Protein AF-0000000083867044 (afdb_homodimer)

Foldseek 3Di:
DADADVVRHHDDFAALCVLQVLLVVPVDLLVLVVLVVLVCCPPQFLFQAWEWAWDQQLNFTKIKIKTQTQWDDLVRVVQLLDWQDDPRPPDPDPDPRPPRRSCSNSNSLVNFAQKKWKWWARLFKIKIKIFHSQLCVVVVPRGGDMQMWIAGPVPRHTDVVDPCNVVSVVSCLVRHSHPDSVVVVVVNVVRPHNTIMMMIHTRTDPDPVGHHQWDCDVDVQWIFGPDPPPVVCVPFQVPQTTSLVCVLAVDQDDSYFYHTNNHTRHHDNPPPPLPPQPQQQPPPVVDDDDRRPRFSFSFPPPPPRDTDGPRDPD/DADADVVRHHDDFAALCVLQVLLVVPVDLLVLVVLVVLVCCPPQFLFQAWEWAWDQQLNFTKIKIKTQTQWDDLVRVVQLLDWQDDPRPPDPDPDPRPPRRSCSNSNSLVNFAQKKWKWWARLFKIKIKIFHSQLCVVVVPRGGDMQMWIAGPVPRHTDVVDPCNVVSVVSCLVRHSHPDSVVVVVVNVVRPHNTIMMMIHTRTDADPVGHHQWDCDVDVQWIFGDPPPPVVCVPFQPPQTTSLVCVLAVDLDDSYFYHTNNHTRHHDNPPPPLPPQPQQQPPPVVDDDDRRPRFSFSFPPPPPRDTDTDRDPD

Sequence (628 aa):
MARLSEHGIRLSSMSPSFLNSNSTSHTWPFSAVAELIDNASDPGVSAKQIWIDVVDEAGHLCLTFTDNGSGMTPSKLHRMLSFGFTEKGSGKTSHQAIGVYGNGFKSGSMRLGRDALIFTKNGGCQTMGMLSQTYLENIKAQAVIVPIVPFNQQTNILHKKMEDSQASLAAILQHSIITSQEQILAHFDSILSKKGTKILIWNIRRAKDGKPEIDFETDVNDFRLPEIQIEELKKGQRNSGVLRAYLSVLYLKPRTQIILRGKKILTKLVSRGLTHTEHDVYKPHFSVSFMSVRLCTWMVVEIQDIISICICRFMARLSEHGIRLSSMSPSFLNSNSTSHTWPFSAVAELIDNASDPGVSAKQIWIDVVDEAGHLCLTFTDNGSGMTPSKLHRMLSFGFTEKGSGKTSHQAIGVYGNGFKSGSMRLGRDALIFTKNGGCQTMGMLSQTYLENIKAQAVIVPIVPFNQQTNILHKKMEDSQASLAAILQHSIITSQEQILAHFDSILSKKGTKILIWNIRRAKDGKPEIDFETDVNDFRLPEIQIEELKKGQRNSGVLRAYLSVLYLKPRTQIILRGKKILTKLVSRGLTHTEHDVYKPHFSVSFMSVRLCTWMVVEIQDIISICICRF

Organism: Monopterus albus (NCBI:txid43700)

InterPro domains:
  IPR036890 Histidine kinase/HSP90-like ATPase superfamily [G3DSA:3.30.565.10] (15-264)
  IPR036890 Histidine kinase/HSP90-like ATPase superfamily [SSF55874] (24-283)
  IPR041006 Morc, S5 domain 2-like [PF17942] (243-288)
  IPR045261 MICRORCHIDIA ATPase family [PTHR23336] (8-289)

pLDDT: mean 79.76, std 25.27, range [24.39, 98.94]

Nearest PDB structures (foldseek):
  6o1e-assembly1_A-2  TM=8.856E-01  e=1.113E-36  Homo sapiens
  7k7t-assembly2_B  TM=8.927E-01  e=2.938E-36  Homo sapiens
  5ix1-assembly1_A  TM=8.779E-01  e=1.511E-35  Mus musculus
  5ix2-assembly1_A  TM=8.785E-01  e=1.606E-35  Mus musculus
  5ofb-assembly1_A  TM=9.039E-01  e=1.857E-25  Homo sapiens

Secondary structure (DSSP, 8-state):
-PPB-TTS-BBP-B-TTHHHHHHTT-SSHHHHHHHHHHHHHSTTT--SEEEEEEEEETTEEEEEEEE-S----HHHHHHHTSBS--SGGG---SS--S-TTS-HHHHHHHHHEEEEEEEEEESSEEEEEEEEHHHHHHTT-SS-B--EEEEETTT--B-TTSTTHHHHHHHHHHHSS--SHHHHHHHHHT--SSEEEEEEEEEE-B-TTSSBSSB-SSSTTS-B------GGGTTT-TTTTBHHHHHHHH-SS-SSEEEETTEE-------GGG-----EEE--SSS-TT--EEEEEEE---BTTB--EEEE--/-PPB-TTS-BBP-B-TTHHHHHHTT-SSHHHHHHHHHHHHHSTTT--SEEEEEEEEETTEEEEEEEE-S----HHHHHHHTSBS--SGGG---SS--S-TTS-HHHHHHHHHEEEEEEEEEESSEEEEEEEEHHHHHHTT-SS-B--EEEEETTT--B-TTSTTHHHHHHHHHHHSS--SHHHHHHHHHT--SSEEEEEEEEEE-B-TTSSBSSB-SSSTTS-B------GGGTTT-TTTTBHHHHHHHH-SS-SSEEEETTEE-------GGG-----EEE--SSS-TT--EEEEEEE---BTTB--EEEE--

Solvent-accessible surface area (backbone atoms only — not comparable to full-atom values): 33521 Å² total; per-residue (Å²): 128,83,49,52,43,100,70,42,24,29,49,42,49,38,25,51,63,28,49,59,60,47,8,60,76,46,83,46,69,65,60,21,52,48,36,54,53,48,56,38,45,32,83,86,29,51,10,55,39,36,41,37,44,74,47,74,56,93,85,34,63,24,43,34,44,35,32,51,16,48,39,36,52,68,68,54,46,50,40,59,71,16,36,27,47,58,79,68,72,79,56,88,63,86,64,83,65,80,47,55,59,15,44,32,58,55,25,17,51,37,45,53,7,49,29,35,39,38,37,23,21,43,66,63,38,28,28,39,36,40,51,42,54,62,44,38,57,74,69,64,47,82,37,38,59,39,35,48,35,45,22,34,52,89,76,68,42,71,44,74,82,46,87,29,20,64,45,14,45,53,49,42,41,69,59,53,89,46,70,47,68,67,56,53,54,50,56,54,61,69,46,80,50,72,23,11,37,36,37,41,29,26,68,52,40,54,39,93,87,65,44,57,49,59,37,58,69,90,43,73,62,41,45,29,40,69,76,70,81,42,75,82,47,60,79,60,52,80,54,74,34,34,49,64,61,50,61,16,57,67,42,81,76,70,75,43,48,45,24,40,53,87,37,74,60,67,68,45,76,69,66,74,79,40,66,61,69,49,69,40,54,46,49,52,78,84,46,70,92,65,63,53,48,70,42,37,35,42,54,44,51,60,55,89,53,37,59,53,69,49,68,46,85,121,128,83,50,54,43,101,70,42,24,30,49,45,49,39,26,50,63,28,50,60,61,48,7,60,76,48,84,48,70,66,59,21,53,48,37,54,52,49,56,39,47,32,83,85,28,52,10,55,39,35,40,37,44,75,46,73,55,92,85,36,62,25,45,35,43,36,32,50,17,47,39,37,52,67,69,53,46,50,40,60,71,16,37,27,47,57,79,66,72,79,58,87,63,85,64,84,65,81,49,56,59,14,45,34,57,55,25,16,50,38,44,52,7,47,28,36,39,37,36,22,21,44,67,62,39,28,29,40,36,40,52,41,53,62,44,36,57,76,69,64,47,82,37,38,59,39,36,46,35,44,22,35,53,88,76,68,43,69,43,73,81,47,86,27,21,65,45,14,45,53,48,43,40,70,59,52,88,46,71,47,69,66,57,53,51,50,56,54,61,67,45,82,50,72,24,10,36,37,37,41,31,26,67,50,40,54,41,94,86,65,43,57,50,61,36,59,68,89,43,74,62,42,46,28,41,71,76,70,81,42,77,81,48,64,78,58,50,82,50,74,34,34,46,63,60,49,61,16,56,68,42,81,75,70,74,43,48,45,24,40,52,87,37,73,59,68,66,47,75,70,67,76,79,38,66,59,68,48,69,41,53,46,50,52,78,84,46,71,90,68,66,53,47,72,41,38,35,45,51,45,52,60,52,88,54,35,60,54,68,48,67,47,84,122

Radius of gyration: 25.87 Å; Cα contacts (8 Å, |Δi|>4): 1303; chains: 2; bounding box: 62×66×55 Å

Structure (mmCIF, N/CA/C/O backbone):
data_AF-0000000083867044-model_v1
#
loop_
_entity.id
_entity.type
_entity.pdbx_description
1 polymer 'Morc S5 domain-containing protein'
#
loop_
_atom_site.group_PDB
_atom_site.id
_atom_site.type_symbol
_atom_site.label_atom_id
_atom_site.label_alt_id
_atom_site.label_comp_id
_atom_site.label_asym_id
_atom_site.label_entity_id
_atom_site.label_seq_id
_atom_site.pdbx_PDB_ins_code
_atom_site.Cartn_x
_atom_site.Cartn_y
_atom_site.Cartn_z
_atom_site.occupancy
_atom_site.B_iso_or_equiv
_atom_site.auth_seq_id
_atom_site.auth_comp_id
_atom_site.auth_asym_id
_atom_site.auth_atom_id
_atom_site.pdbx_PDB_model_num
ATOM 1 N N . MET A 1 1 ? -18.984 -8.812 7.801 1 42.06 1 MET A N 1
ATOM 2 C CA . MET A 1 1 ? -19.391 -9.039 6.418 1 42.06 1 MET A CA 1
ATOM 3 C C . MET A 1 1 ? -18.562 -8.203 5.461 1 42.06 1 MET A C 1
ATOM 5 O O . MET A 1 1 ? -18.172 -7.074 5.785 1 42.06 1 MET A O 1
ATOM 9 N N . ALA A 1 2 ? -18.094 -8.922 4.438 1 52.25 2 ALA A N 1
ATOM 10 C CA . ALA A 1 2 ? -17.25 -8.195 3.494 1 52.25 2 ALA A CA 1
ATOM 11 C C . ALA A 1 2 ? -18.031 -7.07 2.812 1 52.25 2 ALA A C 1
ATOM 13 O O . ALA A 1 2 ? -19.219 -7.219 2.521 1 52.25 2 ALA A O 1
ATOM 14 N N . ARG A 1 3 ? -17.594 -5.691 2.85 1 63.47 3 ARG A N 1
ATOM 15 C CA . ARG A 1 3 ? -18.203 -4.543 2.186 1 63.47 3 ARG A CA 1
ATOM 16 C C . ARG A 1 3 ? -18.125 -4.684 0.669 1 63.47 3 ARG A C 1
ATOM 18 O O . ARG A 1 3 ? -17.094 -5.109 0.13 1 63.47 3 ARG A O 1
ATOM 25 N N . LEU A 1 4 ? -19.359 -4.578 0.033 1 78.94 4 LEU A N 1
ATOM 26 C CA . LEU A 1 4 ? -19.484 -4.934 -1.376 1 78.94 4 LEU A CA 1
ATOM 27 C C . LEU A 1 4 ? -19.406 -3.693 -2.26 1 78.94 4 LEU A C 1
ATOM 29 O O . LEU A 1 4 ? -19.875 -2.621 -1.873 1 78.94 4 LEU A O 1
ATOM 33 N N . SER A 1 5 ? -18.797 -3.775 -3.316 1 83.81 5 SER A N 1
ATOM 34 C CA . SER A 1 5 ? -18.734 -2.754 -4.359 1 83.81 5 SER A CA 1
ATOM 35 C C . SER A 1 5 ? -20.078 -2.574 -5.039 1 83.81 5 SER A C 1
ATOM 37 O O . SER A 1 5 ? -21.047 -3.25 -4.688 1 83.81 5 SER A O 1
ATOM 39 N N . GLU A 1 6 ? -20.141 -1.539 -5.988 1 82.94 6 GLU A N 1
ATOM 40 C CA . GLU A 1 6 ? -21.359 -1.312 -6.77 1 82.94 6 GLU A CA 1
ATOM 41 C C . GLU A 1 6 ? -21.703 -2.533 -7.617 1 82.94 6 GLU A C 1
ATOM 43 O O . GLU A 1 6 ? -22.844 -2.676 -8.07 1 82.94 6 GLU A O 1
ATOM 48 N N . HIS A 1 7 ? -20.781 -3.467 -7.703 1 85.88 7 HIS A N 1
ATOM 49 C CA . HIS A 1 7 ? -21 -4.672 -8.5 1 85.88 7 HIS A CA 1
ATOM 50 C C . HIS A 1 7 ? -21.328 -5.867 -7.621 1 85.88 7 HIS A C 1
ATOM 52 O O . HIS A 1 7 ? -21.406 -7 -8.102 1 85.88 7 HIS A O 1
ATOM 58 N N . GLY A 1 8 ? -21.469 -5.621 -6.355 1 88.88 8 GLY A N 1
ATOM 59 C CA . GLY A 1 8 ? -21.859 -6.672 -5.426 1 88.88 8 GLY A CA 1
ATOM 60 C C . GLY A 1 8 ? -20.703 -7.578 -5.047 1 88.88 8 GLY A C 1
ATOM 61 O O . GLY A 1 8 ? -20.906 -8.703 -4.598 1 88.88 8 GLY A O 1
ATOM 62 N N . ILE A 1 9 ? -19.531 -7.098 -5.359 1 93.25 9 ILE A N 1
ATOM 63 C CA . ILE A 1 9 ? -18.328 -7.883 -5.066 1 93.25 9 ILE A CA 1
ATOM 64 C C . ILE A 1 9 ? -17.484 -7.152 -4.027 1 93.25 9 ILE A C 1
ATOM 66 O O . ILE A 1 9 ? -17.391 -5.922 -4.035 1 93.25 9 ILE A O 1
ATOM 70 N N . ARG A 1 10 ? -16.844 -7.898 -3.211 1 91.88 10 ARG A N 1
ATOM 71 C CA . ARG A 1 10 ? -16.078 -7.336 -2.1 1 91.88 10 ARG A CA 1
ATOM 72 C C . ARG A 1 10 ? -14.867 -6.57 -2.604 1 91.88 10 ARG A C 1
ATOM 74 O O . ARG A 1 10 ? -14.266 -6.938 -3.619 1 91.88 10 ARG A O 1
ATOM 81 N N . LEU A 1 11 ? -14.562 -5.492 -1.836 1 93.31 11 LEU A N 1
ATOM 82 C CA . LEU A 1 11 ? -13.359 -4.703 -2.078 1 93.31 11 LEU A CA 1
ATOM 83 C C . LEU A 1 11 ? -12.164 -5.289 -1.328 1 93.31 11 LEU A C 1
ATOM 85 O O . LEU A 1 11 ? -12.336 -6.012 -0.346 1 93.31 11 LEU A O 1
ATOM 89 N N . SER A 1 12 ? -10.977 -5.008 -1.888 1 93.88 12 SER A N 1
ATOM 90 C CA . SER A 1 12 ? -9.805 -5.266 -1.057 1 93.88 12 SER A CA 1
ATOM 91 C C . SER A 1 12 ? -9.82 -4.398 0.198 1 93.88 12 SER A C 1
ATOM 93 O O . SER A 1 12 ? -10.562 -3.418 0.275 1 93.88 12 SER A O 1
ATOM 95 N N . SER A 1 13 ? -9.047 -4.805 1.171 1 92.81 13 SER A N 1
ATOM 96 C CA . SER A 1 13 ? -8.945 -4.074 2.43 1 92.81 13 SER A CA 1
ATOM 97 C C . SER A 1 13 ? -7.496 -3.711 2.74 1 92.81 13 SER A C 1
ATOM 99 O O . SER A 1 13 ? -6.574 -4.203 2.09 1 92.81 13 SER A O 1
ATOM 101 N N . MET A 1 14 ? -7.383 -2.74 3.641 1 95.19 14 MET A N 1
ATOM 102 C CA . MET A 1 14 ? -6.062 -2.369 4.141 1 95.19 14 MET A CA 1
ATOM 103 C C . MET A 1 14 ? -5.93 -2.705 5.625 1 95.19 14 MET A C 1
ATOM 105 O O . MET A 1 14 ? -6.785 -2.326 6.43 1 95.19 14 MET A O 1
ATOM 109 N N . SER A 1 15 ? -4.855 -3.451 5.926 1 95.38 15 SER A N 1
ATOM 110 C CA . SER A 1 15 ? -4.633 -3.803 7.324 1 95.38 15 SER A CA 1
ATOM 111 C C . SER A 1 15 ? -4.301 -2.568 8.156 1 95.38 15 SER A C 1
ATOM 113 O O . SER A 1 15 ? -3.545 -1.7 7.715 1 95.38 15 SER A O 1
ATOM 115 N N . PRO A 1 16 ? -4.848 -2.523 9.391 1 96.12 16 PRO A N 1
ATOM 116 C CA . PRO A 1 16 ? -4.512 -1.393 10.25 1 96.12 16 PRO A CA 1
ATOM 117 C C . PRO A 1 16 ? -3.014 -1.291 10.539 1 96.12 16 PRO A C 1
ATOM 119 O O . PRO A 1 16 ? -2.477 -0.186 10.656 1 96.12 16 PRO A O 1
ATOM 122 N N . SER A 1 17 ? -2.293 -2.41 10.578 1 93.75 17 SER A N 1
ATOM 123 C CA . SER A 1 17 ? -0.869 -2.43 10.898 1 93.75 17 SER A CA 1
ATOM 124 C C . SER A 1 17 ? -0.043 -1.791 9.789 1 93.75 17 SER A C 1
ATOM 126 O O . SER A 1 17 ? 1.13 -1.468 9.984 1 93.75 17 SER A O 1
ATOM 128 N N . PHE A 1 18 ? -0.666 -1.646 8.688 1 93.81 18 PHE A N 1
ATOM 129 C CA . PHE A 1 18 ? 0.041 -1.086 7.543 1 93.81 18 PHE A CA 1
ATOM 130 C C . PHE A 1 18 ? 0.427 0.365 7.801 1 93.81 18 PHE A C 1
ATOM 132 O O . PHE A 1 18 ? 1.446 0.841 7.297 1 93.81 18 PHE A O 1
ATOM 139 N N . LEU A 1 19 ? -0.389 1.09 8.547 1 96.69 19 LEU A N 1
ATOM 140 C CA . LEU A 1 19 ? -0.067 2.482 8.836 1 96.69 19 LEU A CA 1
ATOM 141 C C . LEU A 1 19 ? 1.302 2.598 9.5 1 96.69 19 LEU A C 1
ATOM 143 O O . LEU A 1 19 ? 2.111 3.445 9.117 1 96.69 19 LEU A O 1
ATOM 147 N N . ASN A 1 20 ? 1.562 1.72 10.383 1 94.31 20 ASN A N 1
ATOM 148 C CA . ASN A 1 20 ? 2.855 1.723 11.055 1 94.31 20 ASN A CA 1
ATOM 149 C C . ASN A 1 20 ? 3.965 1.211 10.141 1 94.31 20 ASN A C 1
ATOM 151 O O . ASN A 1 20 ? 5.027 1.829 10.031 1 94.31 20 ASN A O 1
ATOM 155 N N . SER A 1 21 ? 3.764 0.092 9.453 1 87.62 21 SER A N 1
ATOM 156 C CA . SER A 1 21 ? 4.793 -0.479 8.586 1 87.62 21 SER A CA 1
ATOM 157 C C . SER A 1 21 ? 5.16 0.475 7.457 1 87.62 21 SER A C 1
ATOM 159 O O . SER A 1 21 ? 6.332 0.609 7.105 1 87.62 21 SER A O 1
ATOM 161 N N . ASN A 1 22 ? 4.18 1.107 6.949 1 87 22 ASN A N 1
ATOM 162 C CA . ASN A 1 22 ? 4.379 2.074 5.875 1 87 22 ASN A CA 1
ATOM 163 C C . ASN A 1 22 ? 5.227 3.258 6.336 1 87 22 ASN A C 1
ATOM 165 O O . ASN A 1 22 ? 5.953 3.854 5.539 1 87 22 ASN A O 1
ATOM 169 N N . SER A 1 23 ? 5.109 3.59 7.551 1 89.75 23 SER A N 1
ATOM 170 C CA . SER A 1 23 ? 5.828 4.73 8.109 1 89.75 23 SER A CA 1
ATOM 171 C C . SER A 1 23 ? 7.328 4.473 8.148 1 89.75 23 SER A C 1
ATOM 173 O O . SER A 1 23 ? 8.125 5.41 8.156 1 89.75 23 SER A O 1
ATOM 175 N N . THR A 1 24 ? 7.766 3.254 8.109 1 80.75 24 THR A N 1
ATOM 176 C CA . THR A 1 24 ? 9.164 2.881 8.242 1 80.75 24 THR A CA 1
ATOM 177 C C . THR A 1 24 ? 9.93 3.162 6.953 1 80.75 24 THR A C 1
ATOM 179 O O . THR A 1 24 ? 11.164 3.141 6.938 1 80.75 24 THR A O 1
ATOM 182 N N . SER A 1 25 ? 9.18 3.455 5.949 1 74.5 25 SER A N 1
ATOM 183 C CA . SER A 1 25 ? 9.828 3.85 4.703 1 74.5 25 SER A CA 1
ATOM 184 C C . SER A 1 25 ? 10.617 5.141 4.875 1 74.5 25 SER A C 1
ATOM 186 O O . SER A 1 25 ? 11.523 5.426 4.09 1 74.5 25 SER A O 1
ATOM 188 N N . HIS A 1 26 ? 10.203 5.93 5.875 1 79.69 26 HIS A N 1
ATOM 189 C CA . HIS A 1 26 ? 10.953 7.125 6.242 1 79.69 26 HIS A CA 1
ATOM 190 C C . HIS A 1 26 ? 11.891 6.848 7.41 1 79.69 26 HIS A C 1
ATOM 192 O O . HIS A 1 26 ? 11.453 6.785 8.562 1 79.69 26 HIS A O 1
ATOM 198 N N . THR A 1 27 ? 13.133 6.699 7.02 1 72.69 27 THR A N 1
ATOM 199 C CA . THR A 1 27 ? 14.102 6.461 8.078 1 72.69 27 THR A CA 1
ATOM 200 C C . THR A 1 27 ? 14.438 7.762 8.805 1 72.69 27 THR A C 1
ATOM 202 O O . THR A 1 27 ? 14.695 7.758 10.016 1 72.69 27 THR A O 1
ATOM 205 N N . TRP A 1 28 ? 14.406 8.781 8.008 1 78.75 28 TRP A N 1
ATOM 206 C CA . TRP A 1 28 ? 14.727 10.117 8.508 1 78.75 28 TRP A CA 1
ATOM 207 C C . TRP A 1 28 ? 13.461 10.953 8.664 1 78.75 28 TRP A C 1
ATOM 209 O O . TRP A 1 28 ? 12.664 11.07 7.727 1 78.75 28 TRP A O 1
ATOM 219 N N . PRO A 1 29 ? 13.25 11.586 9.867 1 89.75 29 PRO A N 1
ATOM 220 C CA . PRO A 1 29 ? 12.008 12.312 10.133 1 89.75 29 PRO A CA 1
ATOM 221 C C . PRO A 1 29 ? 11.789 13.477 9.164 1 89.75 29 PRO A C 1
ATOM 223 O O . PRO A 1 29 ? 10.648 13.773 8.797 1 89.75 29 PRO A O 1
ATOM 226 N N . PHE A 1 30 ? 12.859 14.117 8.727 1 88.38 30 PHE A N 1
ATOM 227 C CA . PHE A 1 30 ? 12.695 15.32 7.914 1 88.38 30 PHE A CA 1
ATOM 228 C C . PHE A 1 30 ? 12.258 14.961 6.5 1 88.38 30 PHE A C 1
ATOM 230 O O . PHE A 1 30 ? 11.703 15.797 5.785 1 88.38 30 PHE A O 1
ATOM 237 N N . SER A 1 31 ? 12.523 13.719 6.09 1 84.31 31 SER A N 1
ATOM 238 C CA . SER A 1 31 ? 11.969 13.281 4.812 1 84.31 31 SER A CA 1
ATOM 239 C C . SER A 1 31 ? 10.445 13.195 4.875 1 84.31 31 SER A C 1
ATOM 241 O O . SER A 1 31 ? 9.766 13.445 3.879 1 84.31 31 SER A O 1
ATOM 243 N N . ALA A 1 32 ? 9.945 12.867 6.059 1 92.62 32 ALA A N 1
ATOM 244 C CA . ALA A 1 32 ? 8.5 12.836 6.27 1 92.62 32 ALA A CA 1
ATOM 245 C C . ALA A 1 32 ? 7.906 14.25 6.223 1 92.62 32 ALA A C 1
ATOM 247 O O . ALA A 1 32 ? 6.828 14.453 5.668 1 92.62 32 ALA A O 1
ATOM 248 N N . VAL A 1 33 ? 8.625 15.195 6.746 1 94.69 33 VAL A N 1
ATOM 249 C CA . VAL A 1 33 ? 8.203 16.594 6.68 1 94.69 33 VAL A CA 1
ATOM 250 C C . VAL A 1 33 ? 8.133 17.047 5.223 1 94.69 33 VAL A C 1
ATOM 252 O O . VAL A 1 33 ? 7.168 17.688 4.809 1 94.69 33 VAL A O 1
ATOM 255 N N . ALA A 1 34 ? 9.164 16.641 4.504 1 89.31 34 ALA A N 1
ATOM 256 C CA . ALA A 1 34 ? 9.227 17.016 3.092 1 89.31 34 ALA A CA 1
ATOM 257 C C . ALA A 1 34 ? 8.031 16.453 2.326 1 89.31 34 ALA A C 1
ATOM 259 O O . ALA A 1 34 ? 7.52 17.109 1.408 1 89.31 34 ALA A O 1
ATOM 260 N N . GLU A 1 35 ? 7.539 15.289 2.674 1 90.25 35 GLU A N 1
ATOM 261 C CA . GLU A 1 35 ? 6.367 14.695 2.045 1 90.25 35 GLU A CA 1
ATOM 262 C C . GLU A 1 35 ? 5.137 15.586 2.207 1 90.25 35 GLU A C 1
ATOM 264 O O . GLU A 1 35 ? 4.367 15.758 1.262 1 90.25 35 GLU A O 1
ATOM 269 N N . LEU A 1 36 ? 4.984 16.141 3.359 1 96.12 36 LEU A N 1
ATOM 270 C CA . LEU A 1 36 ? 3.822 16.969 3.641 1 96.12 36 LEU A CA 1
ATOM 271 C C . LEU A 1 36 ? 3.926 18.312 2.912 1 96.12 36 LEU A C 1
ATOM 273 O O . LEU A 1 36 ? 2.924 18.828 2.422 1 96.12 36 LEU A O 1
ATOM 277 N N . ILE A 1 37 ? 5.129 18.828 2.824 1 94.69 37 ILE A N 1
ATOM 278 C CA . ILE A 1 37 ? 5.348 20.078 2.1 1 94.69 37 ILE A CA 1
ATOM 279 C C . ILE A 1 37 ? 5.078 19.859 0.612 1 94.69 37 ILE A C 1
ATOM 281 O O . ILE A 1 37 ? 4.418 20.688 -0.03 1 94.69 37 ILE A O 1
ATOM 285 N N . ASP A 1 38 ? 5.566 18.781 0.078 1 90.38 38 ASP A N 1
ATOM 286 C CA . ASP A 1 38 ? 5.375 18.469 -1.335 1 90.38 38 ASP A CA 1
ATOM 287 C C . ASP A 1 38 ? 3.891 18.359 -1.68 1 90.38 38 ASP A C 1
ATOM 289 O O . ASP A 1 38 ? 3.469 18.797 -2.754 1 90.38 38 ASP A O 1
ATOM 293 N N . ASN A 1 39 ? 3.117 17.766 -0.787 1 92.81 39 ASN A N 1
ATOM 294 C CA . ASN A 1 39 ? 1.681 17.672 -1.019 1 92.81 39 ASN A CA 1
ATOM 295 C C . ASN A 1 39 ? 1.034 19.047 -1.138 1 92.81 39 ASN A C 1
ATOM 297 O O . ASN A 1 39 ? 0.134 19.25 -1.955 1 92.81 39 ASN A O 1
ATOM 301 N N . ALA A 1 40 ? 1.491 19.969 -0.365 1 95.44 40 ALA A N 1
ATOM 302 C CA . ALA A 1 40 ? 0.971 21.328 -0.425 1 95.44 40 ALA A CA 1
ATOM 303 C C . ALA A 1 40 ? 1.363 22.016 -1.734 1 95.44 40 ALA A C 1
ATOM 305 O O . ALA A 1 40 ? 0.633 22.859 -2.238 1 95.44 40 ALA A O 1
ATOM 306 N N . SER A 1 41 ? 2.502 21.594 -2.264 1 90.44 41 SER A N 1
ATOM 307 C CA . SER A 1 41 ? 3.049 22.234 -3.455 1 90.44 41 SER A CA 1
ATOM 308 C C . SER A 1 41 ? 2.537 21.578 -4.727 1 90.44 41 SER A C 1
ATOM 310 O O . SER A 1 41 ? 2.75 22.078 -5.828 1 90.44 41 SER A O 1
ATOM 312 N N . ASP A 1 42 ? 1.897 20.438 -4.602 1 88.38 42 ASP A N 1
ATOM 313 C CA . ASP A 1 42 ? 1.379 19.719 -5.766 1 88.38 42 ASP A CA 1
ATOM 314 C C . ASP A 1 42 ? 0.554 20.656 -6.652 1 88.38 42 ASP A C 1
ATOM 316 O O . ASP A 1 42 ? -0.196 21.5 -6.152 1 88.38 42 ASP A O 1
ATOM 320 N N . PRO A 1 43 ? 0.58 20.5 -7.984 1 83.81 43 PRO A N 1
ATOM 321 C CA . PRO A 1 43 ? -0.144 21.375 -8.898 1 83.81 43 PRO A CA 1
ATOM 322 C C . PRO A 1 43 ? -1.644 21.422 -8.617 1 83.81 43 PRO A C 1
ATOM 324 O O . PRO A 1 43 ? -2.277 22.469 -8.789 1 83.81 43 PRO A O 1
ATOM 327 N N . GLY A 1 44 ? -2.205 20.391 -8.164 1 87.5 44 GLY A N 1
ATOM 328 C CA . GLY A 1 44 ? -3.627 20.375 -7.859 1 87.5 44 GLY A CA 1
ATOM 329 C C . GLY A 1 44 ? -3.967 21.078 -6.555 1 87.5 44 GLY A C 1
ATOM 330 O O . GLY A 1 44 ? -5.133 21.391 -6.297 1 87.5 44 GLY A O 1
ATOM 331 N N . VAL A 1 45 ? -2.998 21.344 -5.75 1 93.62 45 VAL A N 1
ATOM 332 C CA . VAL A 1 45 ? -3.156 22.031 -4.473 1 93.62 45 VAL A CA 1
ATOM 333 C C . VAL A 1 45 ? -2.689 23.484 -4.605 1 93.62 45 VAL A C 1
ATOM 335 O O . VAL A 1 45 ? -3.418 24.406 -4.25 1 93.62 45 VAL A O 1
ATOM 338 N N . SER A 1 46 ? -1.482 23.688 -5.09 1 93.44 46 SER A N 1
ATOM 339 C CA . SER A 1 46 ? -0.882 24.969 -5.449 1 93.44 46 SER A CA 1
ATOM 340 C C . SER A 1 46 ? -0.9 25.938 -4.273 1 93.44 46 SER A C 1
ATOM 342 O O . SER A 1 46 ? -1.362 27.078 -4.406 1 93.44 46 SER A O 1
ATOM 344 N N . ALA A 1 47 ? -0.439 25.516 -3.164 1 97.56 47 ALA A N 1
ATOM 345 C CA . ALA A 1 47 ? -0.315 26.406 -2.014 1 97.56 47 ALA A CA 1
ATOM 346 C C . ALA A 1 47 ? 0.78 27.438 -2.24 1 97.56 47 ALA A C 1
ATOM 348 O O . ALA A 1 47 ? 1.868 27.109 -2.719 1 97.56 47 ALA A O 1
ATOM 349 N N . LYS A 1 48 ? 0.509 28.672 -1.914 1 97.56 48 LYS A N 1
ATOM 350 C CA . LYS A 1 48 ? 1.521 29.719 -1.956 1 97.56 48 LYS A CA 1
ATOM 351 C C . LYS A 1 48 ? 2.41 29.672 -0.717 1 97.56 48 LYS A C 1
ATOM 353 O O . LYS A 1 48 ? 3.604 29.984 -0.793 1 97.56 48 LYS A O 1
ATOM 358 N N . GLN A 1 49 ? 1.767 29.344 0.36 1 98.5 49 GLN A N 1
ATOM 359 C CA . GLN A 1 49 ? 2.486 29.281 1.628 1 98.5 49 GLN A CA 1
ATOM 360 C C . GLN A 1 49 ? 2.117 28.031 2.42 1 98.5 49 GLN A C 1
ATOM 362 O O . GLN A 1 49 ? 1.01 27.516 2.283 1 98.5 49 GLN A O 1
ATOM 367 N N . ILE A 1 50 ? 3.082 27.578 3.236 1 98.5 50 ILE A N 1
ATOM 368 C CA . ILE A 1 50 ? 2.834 26.531 4.223 1 98.5 50 ILE A CA 1
ATOM 369 C C . ILE A 1 50 ? 3.512 26.891 5.543 1 98.5 50 ILE A C 1
ATOM 371 O O . ILE A 1 50 ? 4.652 27.359 5.551 1 98.5 50 ILE A O 1
ATOM 375 N N . TRP A 1 51 ? 2.795 26.781 6.613 1 98.81 51 TRP A N 1
ATOM 376 C CA . TRP A 1 51 ? 3.27 27.047 7.969 1 98.81 51 TRP A CA 1
ATOM 377 C C . TRP A 1 51 ? 3.492 25.734 8.727 1 98.81 51 TRP A C 1
ATOM 379 O O . TRP A 1 51 ? 2.605 24.891 8.781 1 98.81 51 TRP A O 1
ATOM 389 N N . ILE A 1 52 ? 4.672 25.562 9.234 1 98.75 52 ILE A N 1
ATOM 390 C CA . ILE A 1 52 ? 5.035 24.406 10.039 1 98.75 52 ILE A CA 1
ATOM 391 C C . ILE A 1 52 ? 5.32 24.828 11.477 1 98.75 52 ILE A C 1
ATOM 393 O O . ILE A 1 52 ? 6.121 25.75 11.711 1 98.75 52 ILE A O 1
ATOM 397 N N . ASP A 1 53 ? 4.656 24.219 12.414 1 98.56 53 ASP A N 1
ATOM 398 C CA . ASP A 1 53 ? 4.812 24.609 13.812 1 98.56 53 ASP A CA 1
ATOM 399 C C . ASP A 1 53 ? 4.598 23.406 14.734 1 98.56 53 ASP A C 1
ATOM 401 O O . ASP A 1 53 ? 4.266 22.312 14.281 1 98.56 53 ASP A O 1
ATOM 405 N N . VAL A 1 54 ? 4.934 23.562 15.992 1 98.25 54 VAL A N 1
ATOM 406 C CA . VAL A 1 54 ? 4.602 22.641 17.062 1 98.25 54 VAL A CA 1
ATOM 407 C C . VAL A 1 54 ? 3.787 23.375 18.141 1 98.25 54 VAL A C 1
ATOM 409 O O . VAL A 1 54 ? 4.102 24.5 18.5 1 98.25 54 VAL A O 1
ATOM 412 N N . VAL A 1 55 ? 2.66 22.766 18.5 1 97.25 55 VAL A N 1
ATOM 413 C CA . VAL A 1 55 ? 1.753 23.438 19.438 1 97.25 55 VAL A CA 1
ATOM 414 C C . VAL A 1 55 ? 1.299 22.438 20.5 1 97.25 55 VAL A C 1
ATOM 416 O O . VAL A 1 55 ? 1.406 21.219 20.328 1 97.25 55 VAL A O 1
ATOM 419 N N . ASP A 1 56 ? 0.921 22.969 21.609 1 95.81 56 ASP A N 1
ATOM 420 C CA . ASP A 1 56 ? 0.235 22.172 22.641 1 95.81 56 ASP A CA 1
ATOM 421 C C . ASP A 1 56 ? -1.281 22.281 22.484 1 95.81 56 ASP A C 1
ATOM 423 O O . ASP A 1 56 ? -1.848 23.375 22.625 1 95.81 56 ASP A O 1
ATOM 427 N N . GLU A 1 57 ? -1.909 21.234 22.078 1 94.5 57 GLU A N 1
ATOM 428 C CA . GLU A 1 57 ? -3.363 21.156 21.969 1 94.5 57 GLU A CA 1
ATOM 429 C C . GLU A 1 57 ? -3.951 20.312 23.094 1 94.5 57 GLU A C 1
ATOM 431 O O . GLU A 1 57 ? -3.916 19.078 23.047 1 94.5 57 GLU A O 1
ATOM 436 N N . ALA A 1 58 ? -4.523 20.984 24.125 1 88.75 58 ALA A N 1
ATOM 437 C CA . ALA A 1 58 ? -5.137 20.312 25.266 1 88.75 58 ALA A CA 1
ATOM 438 C C . ALA A 1 58 ? -4.16 19.344 25.906 1 88.75 58 ALA A C 1
ATOM 440 O O . ALA A 1 58 ? -4.508 18.188 26.172 1 88.75 58 ALA A O 1
ATOM 441 N N . GLY A 1 59 ? -2.947 19.766 26.031 1 93.06 59 GLY A N 1
ATOM 442 C CA . GLY A 1 59 ? -1.955 18.969 26.734 1 93.06 59 GLY A CA 1
ATOM 443 C C . GLY A 1 59 ? -1.203 18.016 25.828 1 93.06 59 GLY A C 1
ATOM 444 O O . GLY A 1 59 ? -0.352 17.25 26.281 1 93.06 59 GLY A O 1
ATOM 445 N N . HIS A 1 60 ? -1.505 18.047 24.531 1 95.69 60 HIS A N 1
ATOM 446 C CA . HIS A 1 60 ? -0.829 17.156 23.594 1 95.69 60 HIS A CA 1
ATOM 447 C C . HIS A 1 60 ? 0.071 17.953 22.641 1 95.69 60 HIS A C 1
ATOM 449 O O . HIS A 1 60 ? -0.384 18.891 21.984 1 95.69 60 HIS A O 1
ATOM 455 N N . LEU A 1 61 ? 1.356 17.562 22.703 1 97.06 61 LEU A N 1
ATOM 456 C CA . LEU A 1 61 ? 2.275 18.141 21.734 1 97.06 61 LEU A CA 1
ATOM 457 C C . LEU A 1 61 ? 1.906 17.719 20.312 1 97.06 61 LEU A C 1
ATOM 459 O O . LEU A 1 61 ? 1.79 16.516 20.031 1 97.06 61 LEU A O 1
ATOM 463 N N . CYS A 1 62 ? 1.664 18.734 19.422 1 98.25 62 CYS A N 1
ATOM 464 C CA . CYS A 1 62 ? 1.222 18.453 18.062 1 98.25 62 CYS A CA 1
ATOM 465 C C . CYS A 1 62 ? 2.1 19.172 17.047 1 98.25 62 CYS A C 1
ATOM 467 O O . CYS A 1 62 ? 2.459 20.328 17.234 1 98.25 62 CYS A O 1
ATOM 469 N N . LEU A 1 63 ? 2.51 18.406 16.016 1 98.62 63 LEU A N 1
ATOM 470 C CA . LEU A 1 63 ? 3.047 19.047 14.812 1 98.62 63 LEU A CA 1
ATOM 471 C C . LEU A 1 63 ? 1.922 19.562 13.922 1 98.62 63 LEU A C 1
ATOM 473 O O . LEU A 1 63 ? 0.91 18.891 13.727 1 98.62 63 LEU A O 1
ATOM 477 N N . THR A 1 64 ? 2.078 20.781 13.414 1 98.75 64 THR A N 1
ATOM 478 C CA . THR A 1 64 ? 1.046 21.328 12.539 1 98.75 64 THR A CA 1
ATOM 479 C C . THR A 1 64 ? 1.632 21.734 11.188 1 98.75 64 THR A C 1
ATOM 481 O O . THR A 1 64 ? 2.762 22.219 11.117 1 98.75 64 THR A O 1
ATOM 484 N N . PHE A 1 65 ? 0.968 21.438 10.156 1 98.88 65 PHE A N 1
ATOM 485 C CA . PHE A 1 65 ? 1.199 21.875 8.789 1 98.88 65 PHE A CA 1
ATOM 486 C C . PHE A 1 65 ? -0.043 22.562 8.219 1 98.88 65 PHE A C 1
ATOM 488 O O . PHE A 1 65 ? -1.095 21.922 8.094 1 98.88 65 PHE A O 1
ATOM 495 N N . THR A 1 66 ? 0.021 23.875 7.918 1 98.88 66 THR A N 1
ATOM 496 C CA . THR A 1 66 ? -1.118 24.594 7.371 1 98.88 66 THR A CA 1
ATOM 497 C C . THR A 1 66 ? -0.762 25.234 6.031 1 98.88 66 THR A C 1
ATOM 499 O O . THR A 1 66 ? 0.24 25.938 5.922 1 98.88 66 THR A O 1
ATOM 502 N N . ASP A 1 67 ? -1.527 24.938 5.027 1 98.75 67 ASP A N 1
ATOM 503 C CA . ASP A 1 67 ? -1.283 25.578 3.732 1 98.75 67 ASP A CA 1
ATOM 504 C C . ASP A 1 67 ? -2.5 26.375 3.27 1 98.75 67 ASP A C 1
ATOM 506 O O . ASP A 1 67 ? -3.586 26.25 3.842 1 98.75 67 ASP A O 1
ATOM 510 N N . ASN A 1 68 ? -2.264 27.266 2.365 1 98.62 68 ASN A N 1
ATOM 511 C CA . ASN A 1 68 ? -3.348 28.047 1.786 1 98.62 68 ASN A CA 1
ATOM 512 C C . ASN A 1 68 ? -3.635 27.641 0.346 1 98.62 68 ASN A C 1
ATOM 514 O O . ASN A 1 68 ? -3.869 28.484 -0.515 1 98.62 68 ASN A O 1
ATOM 518 N N . GLY A 1 69 ? -3.514 26.312 0.142 1 98.38 69 GLY A N 1
ATOM 519 C CA . GLY A 1 69 ? -3.812 25.766 -1.178 1 98.38 69 GLY A CA 1
ATOM 520 C C . GLY A 1 69 ? -5.301 25.656 -1.456 1 98.38 69 GLY A C 1
ATOM 521 O O . GLY A 1 69 ? -6.113 26.266 -0.753 1 98.38 69 GLY A O 1
ATOM 522 N N . SER A 1 70 ? -5.672 24.859 -2.381 1 97.81 70 SER A N 1
ATOM 523 C CA . SER A 1 70 ? -7.02 24.797 -2.93 1 97.81 70 SER A CA 1
ATOM 524 C C . SER A 1 70 ? -7.977 24.094 -1.972 1 97.81 70 SER A C 1
ATOM 526 O O . SER A 1 70 ? -9.195 24.172 -2.129 1 97.81 70 SER A O 1
ATOM 528 N N . GLY A 1 71 ? -7.426 23.406 -1.001 1 98.31 71 GLY A N 1
ATOM 529 C CA . GLY A 1 71 ? -8.273 22.578 -0.151 1 98.31 71 GLY A CA 1
ATOM 530 C C . GLY A 1 71 ? -8.828 21.359 -0.865 1 98.31 71 GLY A C 1
ATOM 531 O O . GLY A 1 71 ? -8.383 21.016 -1.963 1 98.31 71 GLY A O 1
ATOM 532 N N . MET A 1 72 ? -9.742 20.672 -0.083 1 97.75 72 MET A N 1
ATOM 533 C CA . MET A 1 72 ? -10.25 19.422 -0.628 1 97.75 72 MET A CA 1
ATOM 534 C C . MET A 1 72 ? -11.742 19.266 -0.35 1 97.75 72 MET A C 1
ATOM 536 O O . MET A 1 72 ? -12.227 19.688 0.696 1 97.75 72 MET A O 1
ATOM 540 N N . THR A 1 73 ? -12.453 18.641 -1.323 1 96.75 73 THR A N 1
ATOM 541 C CA . THR A 1 73 ? -13.789 18.125 -1.067 1 96.75 73 THR A CA 1
ATOM 542 C C . THR A 1 73 ? -13.727 16.891 -0.17 1 96.75 73 THR A C 1
ATOM 544 O O . THR A 1 73 ? -12.656 16.297 0.018 1 96.75 73 THR A O 1
ATOM 547 N N . PRO A 1 74 ? -14.891 16.5 0.394 1 96.5 74 PRO A N 1
ATOM 548 C CA . PRO A 1 74 ? -14.898 15.258 1.181 1 96.5 74 PRO A CA 1
ATOM 549 C C . PRO A 1 74 ? -14.391 14.055 0.39 1 96.5 74 PRO A C 1
ATOM 551 O O . PRO A 1 74 ? -13.656 13.227 0.927 1 96.5 74 PRO A O 1
ATOM 554 N N . SER A 1 75 ? -14.766 13.969 -0.86 1 94.75 75 SER A N 1
ATOM 555 C CA . SER A 1 75 ? -14.328 12.859 -1.704 1 94.75 75 SER A CA 1
ATOM 556 C C . SER A 1 75 ? -12.82 12.891 -1.918 1 94.75 75 SER A C 1
ATOM 558 O O . SER A 1 75 ? -12.156 11.859 -1.868 1 94.75 75 SER A O 1
ATOM 560 N N . LYS A 1 76 ? -12.281 14.062 -2.172 1 95.69 76 LYS A N 1
ATOM 561 C CA . LYS A 1 76 ? -10.836 14.195 -2.354 1 95.69 76 LYS A CA 1
ATOM 562 C C . LYS A 1 76 ? -10.086 13.875 -1.064 1 95.69 76 LYS A C 1
ATOM 564 O O . LYS A 1 76 ? -9.023 13.258 -1.098 1 95.69 76 LYS A O 1
ATOM 569 N N . LEU A 1 77 ? -10.641 14.328 0.051 1 97.75 77 LEU A N 1
ATOM 570 C CA . LEU A 1 77 ? -10.039 14.008 1.34 1 97.75 77 LEU A CA 1
ATOM 571 C C . LEU A 1 77 ? -10.023 12.5 1.574 1 97.75 77 LEU A C 1
ATOM 573 O O . LEU A 1 77 ? -9.031 11.953 2.053 1 97.75 77 LEU A O 1
ATOM 577 N N . HIS A 1 78 ? -11.109 11.836 1.214 1 96.38 78 HIS A N 1
ATOM 578 C CA . HIS A 1 78 ? -11.164 10.383 1.349 1 96.38 78 HIS A CA 1
ATOM 579 C C . HIS A 1 78 ? -10.086 9.711 0.512 1 96.38 78 HIS A C 1
ATOM 581 O O . HIS A 1 78 ? -9.43 8.773 0.972 1 96.38 78 HIS A O 1
ATOM 587 N N . ARG A 1 79 ? -9.922 10.195 -0.655 1 95.25 79 ARG A N 1
ATOM 588 C CA . ARG A 1 79 ? -8.883 9.641 -1.52 1 95.25 79 ARG A CA 1
ATOM 589 C C . ARG A 1 79 ? -7.496 9.875 -0.926 1 95.25 79 ARG A C 1
ATOM 591 O O . ARG A 1 79 ? -6.645 8.984 -0.966 1 95.25 79 ARG A O 1
ATOM 598 N N . MET A 1 80 ? -7.27 11.055 -0.396 1 95.94 80 MET A N 1
ATOM 599 C CA . MET A 1 80 ? -5.984 11.367 0.218 1 95.94 80 MET A CA 1
ATOM 600 C C . MET A 1 80 ? -5.707 10.445 1.4 1 95.94 80 MET A C 1
ATOM 602 O O . MET A 1 80 ? -4.559 10.055 1.629 1 95.94 80 MET A O 1
ATOM 606 N N . LEU A 1 81 ? -6.785 10.109 2.109 1 97.5 81 LEU A N 1
ATOM 607 C CA . LEU A 1 81 ? -6.633 9.258 3.289 1 97.5 81 LEU A CA 1
ATOM 608 C C . LEU A 1 81 ? -6.656 7.785 2.906 1 97.5 81 LEU A C 1
ATOM 610 O O . LEU A 1 81 ? -6.496 6.914 3.764 1 97.5 81 LEU A O 1
ATOM 614 N N . SER A 1 82 ? -6.859 7.539 1.64 1 96.44 82 SER A N 1
ATOM 615 C CA . SER A 1 82 ? -6.812 6.195 1.073 1 96.44 82 SER A CA 1
ATOM 616 C C . SER A 1 82 ? -5.473 5.922 0.402 1 96.44 82 SER A C 1
ATOM 618 O O . SER A 1 82 ? -4.527 6.703 0.549 1 96.44 82 SER A O 1
ATOM 620 N N . PHE A 1 83 ? -5.367 4.777 -0.254 1 94.62 83 PHE A N 1
ATOM 621 C CA . PHE A 1 83 ? -4.055 4.348 -0.727 1 94.62 83 PHE A CA 1
ATOM 622 C C . PHE A 1 83 ? -4.047 4.203 -2.244 1 94.62 83 PHE A C 1
ATOM 624 O O . PHE A 1 83 ? -5.023 3.732 -2.834 1 94.62 83 PHE A O 1
ATOM 631 N N . GLY A 1 84 ? -2.961 4.707 -2.846 1 92.62 84 GLY A N 1
ATOM 632 C CA . GLY A 1 84 ? -2.732 4.488 -4.266 1 92.62 84 GLY A CA 1
ATOM 633 C C . GLY A 1 84 ? -3.359 5.555 -5.145 1 92.62 84 GLY A C 1
ATOM 634 O O . GLY A 1 84 ? -3.219 5.52 -6.367 1 92.62 84 GLY A O 1
ATOM 635 N N . PHE A 1 85 ? -4.031 6.469 -4.543 1 92.31 85 PHE A N 1
ATOM 636 C CA . PHE A 1 85 ? -4.652 7.531 -5.32 1 92.31 85 PHE A CA 1
ATOM 637 C C . PHE A 1 85 ? -3.688 8.703 -5.504 1 92.31 85 PHE A C 1
ATOM 639 O O . PHE A 1 85 ? -3.217 9.281 -4.527 1 92.31 85 PHE A O 1
ATOM 646 N N . THR A 1 86 ? -3.279 8.938 -6.738 1 85.81 86 THR A N 1
ATOM 647 C CA . THR A 1 86 ? -2.355 10.039 -7.02 1 85.81 86 THR A CA 1
ATOM 648 C C . THR A 1 86 ? -2.703 10.711 -8.344 1 85.81 86 THR A C 1
ATOM 650 O O . THR A 1 86 ? -3.25 10.078 -9.242 1 85.81 86 THR A O 1
ATOM 653 N N . GLU A 1 87 ? -2.518 11.961 -8.359 1 76.88 87 GLU A N 1
ATOM 654 C CA . GLU A 1 87 ? -2.629 12.719 -9.602 1 76.88 87 GLU A CA 1
ATOM 655 C C . GLU A 1 87 ? -1.253 13.102 -10.141 1 76.88 87 GLU A C 1
ATOM 657 O O . GLU A 1 87 ? -1.145 13.695 -11.211 1 76.88 87 GLU A O 1
ATOM 662 N N . LYS A 1 88 ? -0.049 12.906 -9.469 1 68.81 88 LYS A N 1
ATOM 663 C CA . LYS A 1 88 ? 1.306 13.352 -9.766 1 68.81 88 LYS A CA 1
ATOM 664 C C . LYS A 1 88 ? 1.885 12.594 -10.961 1 68.81 88 LYS A C 1
ATOM 666 O O . LYS A 1 88 ? 2.709 13.133 -11.703 1 68.81 88 LYS A O 1
ATOM 671 N N . GLY A 1 89 ? 1.601 11.383 -11.523 1 57.06 89 GLY A N 1
ATOM 672 C CA . GLY A 1 89 ? 2.24 10.57 -12.547 1 57.06 89 GLY A CA 1
ATOM 673 C C . GLY A 1 89 ? 1.819 10.953 -13.961 1 57.06 89 GLY A C 1
ATOM 674 O O . GLY A 1 89 ? 2.389 10.461 -14.938 1 57.06 89 GLY A O 1
ATOM 675 N N . SER A 1 90 ? 0.817 11.664 -14.227 1 50.38 90 SER A N 1
ATOM 676 C CA . SER A 1 90 ? 0.361 11.953 -15.578 1 50.38 90 SER A CA 1
ATOM 677 C C . SER A 1 90 ? 1.164 13.086 -16.203 1 50.38 90 SER A C 1
ATOM 679 O O . SER A 1 90 ? 1.109 13.297 -17.422 1 50.38 90 SER A O 1
ATOM 681 N N . GLY A 1 91 ? 1.804 13.82 -15.43 1 43.5 91 GLY A N 1
ATOM 682 C CA . GLY A 1 91 ? 2.373 14.992 -16.062 1 43.5 91 GLY A CA 1
ATOM 683 C C . GLY A 1 91 ? 3.846 14.844 -16.391 1 43.5 91 GLY A C 1
ATOM 684 O O . GLY A 1 91 ? 4.547 14.039 -15.781 1 43.5 91 GLY A O 1
ATOM 685 N N . LYS A 1 92 ? 4.234 15.109 -17.656 1 41.91 92 LYS A N 1
ATOM 686 C CA . LYS A 1 92 ? 5.555 15.281 -18.266 1 41.91 92 LYS A CA 1
ATOM 687 C C . LYS A 1 92 ? 6.449 16.141 -17.375 1 41.91 92 LYS A C 1
ATOM 689 O O . LYS A 1 92 ? 7.449 16.688 -17.844 1 41.91 92 LYS A O 1
ATOM 694 N N . THR A 1 93 ? 6.047 16.5 -16.219 1 41.59 93 THR A N 1
ATOM 695 C CA . THR A 1 93 ? 6.898 17.531 -15.648 1 41.59 93 THR A CA 1
ATOM 696 C C . THR A 1 93 ? 8.172 16.938 -15.062 1 41.59 93 THR A C 1
ATOM 698 O O . THR A 1 93 ? 8.156 15.797 -14.57 1 41.59 93 THR A O 1
ATOM 701 N N . SER A 1 94 ? 9.289 17.578 -15.266 1 40.38 94 SER A N 1
ATOM 702 C CA . SER A 1 94 ? 10.719 17.406 -15.008 1 40.38 94 SER A CA 1
ATOM 703 C C . SER A 1 94 ? 10.984 17.141 -13.531 1 40.38 94 SER A C 1
ATOM 705 O O . SER A 1 94 ? 12.102 16.781 -13.156 1 40.38 94 SER A O 1
ATOM 707 N N . HIS A 1 95 ? 10.094 17.594 -12.688 1 41.84 95 HIS A N 1
ATOM 708 C CA . HIS A 1 95 ? 10.438 17.438 -11.281 1 41.84 95 HIS A CA 1
ATOM 709 C C . HIS A 1 95 ? 10.031 16.047 -10.766 1 41.84 95 HIS A C 1
ATOM 711 O O . HIS A 1 95 ? 8.898 15.609 -11 1 41.84 95 HIS A O 1
ATOM 717 N N . GLN A 1 96 ? 10.953 15.289 -10.531 1 47.84 96 GLN A N 1
ATOM 718 C CA . GLN A 1 96 ? 10.695 13.969 -9.953 1 47.84 96 GLN A CA 1
ATOM 719 C C . GLN A 1 96 ? 9.828 14.078 -8.703 1 47.84 96 GLN A C 1
ATOM 721 O O . GLN A 1 96 ? 10.305 14.523 -7.652 1 47.84 96 GLN A O 1
ATOM 726 N N . ALA A 1 97 ? 8.555 14.102 -8.891 1 52.47 97 ALA A N 1
ATOM 727 C CA . ALA A 1 97 ? 7.582 14.258 -7.812 1 52.47 97 ALA A CA 1
ATOM 728 C C . ALA A 1 97 ? 7.707 13.141 -6.789 1 52.47 97 ALA A C 1
ATOM 730 O O . ALA A 1 97 ? 7.859 11.969 -7.152 1 52.47 97 ALA A O 1
ATOM 731 N N . ILE A 1 98 ? 7.93 13.508 -5.457 1 57.47 98 ILE A N 1
ATOM 732 C CA . ILE A 1 98 ? 7.848 12.531 -4.375 1 57.47 98 ILE A CA 1
ATOM 733 C C . ILE A 1 98 ? 6.406 12.062 -4.215 1 57.47 98 ILE A C 1
ATOM 735 O O . ILE A 1 98 ? 5.469 12.742 -4.637 1 57.47 98 ILE A O 1
ATOM 739 N N . GLY A 1 99 ? 6.188 10.914 -3.949 1 60.91 99 GLY A N 1
ATOM 740 C CA . GLY A 1 99 ? 4.867 10.383 -3.654 1 60.91 99 GLY A CA 1
ATOM 741 C C . GLY A 1 99 ? 4.082 10.008 -4.895 1 60.91 99 GLY A C 1
ATOM 742 O O . GLY A 1 99 ? 2.889 10.305 -4.996 1 60.91 99 GLY A O 1
ATOM 743 N N . VAL A 1 100 ? 4.676 9.602 -5.82 1 66.69 100 VAL A N 1
ATOM 744 C CA . VAL A 1 100 ? 4.066 9.312 -7.113 1 66.69 100 VAL A CA 1
ATOM 745 C C . VAL A 1 100 ? 3.158 8.094 -6.996 1 66.69 100 VAL A C 1
ATOM 747 O O . VAL A 1 100 ? 2.311 7.855 -7.863 1 66.69 100 VAL A O 1
ATOM 750 N N . TYR A 1 101 ? 3.068 7.5 -5.793 1 73.06 101 TYR A N 1
ATOM 751 C CA . TYR A 1 101 ? 2.312 6.254 -5.699 1 73.06 101 TYR A CA 1
ATOM 752 C C . TYR A 1 101 ? 1.06 6.438 -4.852 1 73.06 101 TYR A C 1
ATOM 754 O O . TYR A 1 101 ? 0.344 5.473 -4.574 1 73.06 101 TYR A O 1
ATOM 762 N N . GLY A 1 102 ? 0.79 7.656 -4.359 1 86.81 102 GLY A N 1
ATOM 763 C CA . GLY A 1 102 ? -0.425 7.926 -3.607 1 86.81 102 GLY A CA 1
ATOM 764 C C . GLY A 1 102 ? -0.36 7.441 -2.172 1 86.81 102 GLY A C 1
ATOM 765 O O . GLY A 1 102 ? -1.378 7.047 -1.597 1 86.81 102 GLY A O 1
ATOM 766 N N . ASN A 1 103 ? 0.812 7.355 -1.652 1 90.06 103 ASN A N 1
ATOM 767 C CA . ASN A 1 103 ? 1.011 6.863 -0.294 1 90.06 103 ASN A CA 1
ATOM 768 C C . ASN A 1 103 ? 1.764 7.871 0.567 1 90.06 103 ASN A C 1
ATOM 770 O O . ASN A 1 103 ? 1.915 7.676 1.773 1 90.06 103 ASN A O 1
ATOM 774 N N . GLY A 1 104 ? 2.17 8.984 0.052 1 90.06 104 GLY A N 1
ATOM 775 C CA . GLY A 1 104 ? 3.084 9.922 0.68 1 90.06 104 GLY A CA 1
ATOM 776 C C . GLY A 1 104 ? 2.539 10.516 1.966 1 90.06 104 GLY A C 1
ATOM 777 O O . GLY A 1 104 ? 3.217 10.508 2.996 1 90.06 104 GLY A O 1
ATOM 778 N N . PHE A 1 105 ? 1.345 11.016 1.908 1 96.5 105 PHE A N 1
ATOM 779 C CA . PHE A 1 105 ? 0.778 11.609 3.113 1 96.5 105 PHE A CA 1
ATOM 780 C C . PHE A 1 105 ? 0.729 10.594 4.246 1 96.5 105 PHE A C 1
ATOM 782 O O . PHE A 1 105 ? 1.084 10.914 5.387 1 96.5 105 PHE A O 1
ATOM 789 N N . LYS A 1 106 ? 0.201 9.391 3.916 1 96.69 106 LYS A N 1
ATOM 790 C CA . LYS A 1 106 ? 0.032 8.383 4.957 1 96.69 106 LYS A CA 1
ATOM 791 C C . LYS A 1 106 ? 1.374 7.996 5.574 1 96.69 106 LYS A C 1
ATOM 793 O O . LYS A 1 106 ? 1.51 7.953 6.797 1 96.69 106 LYS A O 1
ATOM 798 N N . SER A 1 107 ? 2.381 7.734 4.688 1 92.81 107 SER A N 1
ATOM 799 C CA . SER A 1 107 ? 3.691 7.336 5.191 1 92.81 107 SER A CA 1
ATOM 800 C C . SER A 1 107 ? 4.359 8.477 5.957 1 92.81 107 SER A C 1
ATOM 802 O O . SER A 1 107 ? 4.93 8.258 7.027 1 92.81 107 SER A O 1
ATOM 804 N N . GLY A 1 108 ? 4.242 9.68 5.469 1 95.38 108 GLY A N 1
ATOM 805 C CA . GLY A 1 108 ? 4.848 10.836 6.109 1 95.38 108 GLY A CA 1
ATOM 806 C C . GLY A 1 108 ? 4.223 11.172 7.453 1 95.38 108 GLY A C 1
ATOM 807 O O . GLY A 1 108 ? 4.926 11.312 8.453 1 95.38 108 GLY A O 1
ATOM 808 N N . SER A 1 109 ? 2.887 11.281 7.465 1 98.5 109 SER A N 1
ATOM 809 C CA . SER A 1 109 ? 2.197 11.633 8.703 1 98.5 109 SER A CA 1
ATOM 810 C C . SER A 1 109 ? 2.412 10.578 9.781 1 98.5 109 SER A C 1
ATOM 812 O O . SER A 1 109 ? 2.711 10.906 10.93 1 98.5 109 SER A O 1
ATOM 814 N N . MET A 1 110 ? 2.379 9.273 9.359 1 98.25 110 MET A N 1
ATOM 815 C CA . MET A 1 110 ? 2.512 8.18 10.32 1 98.25 110 MET A CA 1
ATOM 816 C C . MET A 1 110 ? 3.953 8.055 10.797 1 98.25 110 MET A C 1
ATOM 818 O O . MET A 1 110 ? 4.211 7.477 11.859 1 98.25 110 MET A O 1
ATOM 822 N N . ARG A 1 111 ? 4.922 8.555 10.031 1 95.88 111 ARG A N 1
ATOM 823 C CA . ARG A 1 111 ? 6.309 8.578 10.477 1 95.88 111 ARG A CA 1
ATOM 824 C C . ARG A 1 111 ? 6.512 9.625 11.562 1 95.88 111 ARG A C 1
ATOM 826 O O . ARG A 1 111 ? 7.32 9.438 12.477 1 95.88 111 ARG A O 1
ATOM 833 N N . LEU A 1 112 ? 5.777 10.703 11.469 1 98.25 112 LEU A N 1
ATOM 834 C CA . LEU A 1 112 ? 5.941 11.812 12.406 1 98.25 112 LEU A CA 1
ATOM 835 C C . LEU A 1 112 ? 5.156 11.562 13.688 1 98.25 112 LEU A C 1
ATOM 837 O O . LEU A 1 112 ? 5.547 12.023 14.766 1 98.25 112 LEU A O 1
ATOM 841 N N . GLY A 1 113 ? 4.102 10.906 13.602 1 98.56 113 GLY A N 1
ATOM 842 C CA . GLY A 1 113 ? 3.244 10.555 14.727 1 98.56 113 GLY A CA 1
ATOM 843 C C . GLY A 1 113 ? 2.279 9.43 14.414 1 98.56 113 GLY A C 1
ATOM 844 O O . GLY A 1 113 ? 2.186 8.984 13.266 1 98.56 113 GLY A O 1
ATOM 845 N N . ARG A 1 114 ? 1.504 9 15.492 1 98.5 114 ARG A N 1
ATOM 846 C CA . ARG A 1 114 ? 0.609 7.859 15.328 1 98.5 114 ARG A CA 1
ATOM 847 C C . ARG A 1 114 ? -0.751 8.297 14.805 1 98.5 114 ARG A C 1
ATOM 849 O O . ARG A 1 114 ? -1.53 7.477 14.312 1 98.5 114 ARG A O 1
ATOM 856 N N . ASP A 1 115 ? -1.011 9.617 15.031 1 98.75 115 ASP A N 1
ATOM 857 C CA . ASP A 1 115 ? -2.371 10.086 14.789 1 98.75 115 ASP A CA 1
ATOM 858 C C . ASP A 1 115 ? -2.367 11.438 14.078 1 98.75 115 ASP A C 1
ATOM 860 O O . ASP A 1 115 ? -1.543 12.305 14.383 1 98.75 115 ASP A O 1
ATOM 864 N N . ALA A 1 116 ? -3.305 11.625 13.125 1 98.88 116 ALA A N 1
ATOM 865 C CA . ALA A 1 116 ? -3.398 12.875 12.367 1 98.88 116 ALA A CA 1
ATOM 866 C C . ALA A 1 116 ? -4.855 13.297 12.188 1 98.88 116 ALA A C 1
ATOM 868 O O . ALA A 1 116 ? -5.723 12.453 11.93 1 98.88 116 ALA A O 1
ATOM 869 N N . LEU A 1 117 ? -5.117 14.539 12.391 1 98.88 117 LEU A N 1
ATOM 870 C CA . LEU A 1 117 ? -6.359 15.203 12 1 98.88 117 LEU A CA 1
ATOM 871 C C . LEU A 1 117 ? -6.129 16.141 10.828 1 98.88 117 LEU A C 1
ATOM 873 O O . LEU A 1 117 ? -5.129 16.859 10.789 1 98.88 117 LEU A O 1
ATOM 877 N N . ILE A 1 118 ? -7.02 16.078 9.898 1 98.88 118 ILE A N 1
ATOM 878 C CA . ILE A 1 118 ? -6.957 16.969 8.734 1 98.88 118 ILE A CA 1
ATOM 879 C C . ILE A 1 118 ? -8.18 17.891 8.727 1 98.88 118 ILE A C 1
ATOM 881 O O . ILE A 1 118 ? -9.312 17.422 8.797 1 98.88 118 ILE A O 1
ATOM 885 N N . PHE A 1 119 ? -7.945 19.156 8.719 1 98.88 119 PHE A N 1
ATOM 886 C CA . PHE A 1 119 ? -8.961 20.188 8.492 1 98.88 119 PHE A CA 1
ATOM 887 C C . PHE A 1 119 ? -8.773 20.859 7.141 1 98.88 119 PHE A C 1
ATOM 889 O O . PHE A 1 119 ? -7.699 21.391 6.852 1 98.88 119 PHE A O 1
ATOM 896 N N . THR A 1 120 ? -9.75 20.828 6.297 1 98.88 120 THR A N 1
ATOM 897 C CA . THR A 1 120 ? -9.578 21.391 4.961 1 98.88 120 THR A CA 1
ATOM 898 C C . THR A 1 120 ? -10.812 22.188 4.543 1 98.88 120 THR A C 1
ATOM 900 O O . THR A 1 120 ? -11.938 21.797 4.863 1 98.88 120 THR A O 1
ATOM 903 N N . LYS A 1 121 ? -10.547 23.328 3.957 1 98.5 121 LYS A N 1
ATOM 904 C CA . LYS A 1 121 ? -11.555 24.219 3.391 1 98.5 121 LYS A CA 1
ATOM 905 C C . LYS A 1 121 ? -11.367 24.375 1.883 1 98.5 121 LYS A C 1
ATOM 907 O O . LYS A 1 121 ? -10.266 24.672 1.414 1 98.5 121 LYS A O 1
ATOM 912 N N . ASN A 1 122 ? -12.484 24.188 1.171 1 97.75 122 ASN A N 1
ATOM 913 C CA . ASN A 1 122 ? -12.344 24.328 -0.274 1 97.75 122 ASN A CA 1
ATOM 914 C C . ASN A 1 122 ? -13.25 25.438 -0.821 1 97.75 122 ASN A C 1
ATOM 916 O O . ASN A 1 122 ? -13.516 25.484 -2.021 1 97.75 122 ASN A O 1
ATOM 920 N N . GLY A 1 123 ? -13.742 26.328 0.02 1 94.56 123 GLY A N 1
ATOM 921 C CA . GLY A 1 123 ? -14.578 27.453 -0.392 1 94.56 123 GLY A CA 1
ATOM 922 C C . GLY A 1 123 ? -16.047 27.219 -0.122 1 94.56 123 GLY A C 1
ATOM 923 O O . GLY A 1 123 ? -16.734 28.109 0.383 1 94.56 123 GLY A O 1
ATOM 924 N N . GLY A 1 124 ? -16.531 26.031 -0.375 1 93.94 124 GLY A N 1
ATOM 925 C CA . GLY A 1 124 ? -17.922 25.688 -0.152 1 93.94 124 GLY A CA 1
ATOM 926 C C . GLY A 1 124 ? -18.125 24.734 1.016 1 93.94 124 GLY A C 1
ATOM 927 O O . GLY A 1 124 ? -19.141 24.812 1.704 1 93.94 124 GLY A O 1
ATOM 928 N N . CYS A 1 125 ? -17.172 23.953 1.211 1 96.81 125 CYS A N 1
ATOM 929 C CA . CYS A 1 125 ? -17.234 22.922 2.242 1 96.81 125 CYS A CA 1
ATOM 930 C C . CYS A 1 125 ? -15.984 22.953 3.107 1 96.81 125 CYS A C 1
ATOM 932 O O . CYS A 1 125 ? -14.906 23.312 2.637 1 96.81 125 CYS A O 1
ATOM 934 N N . GLN A 1 126 ? -16.156 22.781 4.371 1 98.38 126 GLN A N 1
ATOM 935 C CA . GLN A 1 126 ? -15.023 22.5 5.254 1 98.38 126 GLN A CA 1
ATOM 936 C C . GLN A 1 126 ? -15.148 21.125 5.891 1 98.38 126 GLN A C 1
ATOM 938 O O . GLN A 1 126 ? -16.234 20.734 6.348 1 98.38 126 GLN A O 1
ATOM 943 N N . THR A 1 127 ? -14.133 20.312 5.797 1 98.62 127 THR A N 1
ATOM 944 C CA . THR A 1 127 ? -14.203 18.891 6.145 1 98.62 127 THR A CA 1
ATOM 945 C C . THR A 1 127 ? -13.078 18.516 7.102 1 98.62 127 THR A C 1
ATOM 947 O O . THR A 1 127 ? -11.938 18.953 6.926 1 98.62 127 THR A O 1
ATOM 950 N N . MET A 1 128 ? -13.406 17.781 8.133 1 98.69 128 MET A N 1
ATOM 951 C CA . MET A 1 128 ? -12.43 17.188 9.047 1 98.69 128 MET A CA 1
ATOM 952 C C . MET A 1 128 ? -12.258 15.703 8.773 1 98.69 128 MET A C 1
ATOM 954 O O . MET A 1 128 ? -13.234 14.992 8.531 1 98.69 128 MET A O 1
ATOM 958 N N . GLY A 1 129 ? -11.062 15.234 8.648 1 98.75 129 GLY A N 1
ATOM 959 C CA . GLY A 1 129 ? -10.734 13.82 8.531 1 98.75 129 GLY A CA 1
ATOM 960 C C . GLY A 1 129 ? -9.758 13.352 9.594 1 98.75 129 GLY A C 1
ATOM 961 O O . GLY A 1 129 ? -9.07 14.172 10.219 1 98.75 129 GLY A O 1
ATOM 962 N N . MET A 1 130 ? -9.75 12.055 9.773 1 98.81 130 MET A N 1
ATOM 963 C CA . MET A 1 130 ? -8.844 11.5 10.781 1 98.81 130 MET A CA 1
ATOM 964 C C . MET A 1 130 ? -8.172 10.234 10.258 1 98.81 130 MET A C 1
ATOM 966 O O . MET A 1 130 ? -8.82 9.391 9.633 1 98.81 130 MET A O 1
ATOM 970 N N . LEU A 1 131 ? -6.945 10.117 10.344 1 98.81 131 LEU A N 1
ATOM 971 C CA . LEU A 1 131 ? -6.117 8.922 10.18 1 98.81 131 LEU A CA 1
ATOM 972 C C . LEU A 1 131 ? -5.379 8.594 11.477 1 98.81 131 LEU A C 1
ATOM 974 O O . LEU A 1 131 ? -4.422 9.281 11.844 1 98.81 131 LEU A O 1
ATOM 978 N N . SER A 1 132 ? -5.824 7.504 12.164 1 98.75 132 SER A N 1
ATOM 979 C CA . SER A 1 132 ? -5.379 7.309 13.539 1 98.75 132 SER A CA 1
ATOM 980 C C . SER A 1 132 ? -5.105 5.84 13.836 1 98.75 132 SER A C 1
ATOM 982 O O . SER A 1 132 ? -6.023 5.016 13.805 1 98.75 132 SER A O 1
ATOM 984 N N . GLN A 1 133 ? -3.846 5.539 14.094 1 98.56 133 GLN A N 1
ATOM 985 C CA . GLN A 1 133 ? -3.504 4.199 14.555 1 98.56 133 GLN A CA 1
ATOM 986 C C . GLN A 1 133 ? -4.125 3.912 15.922 1 98.56 133 GLN A C 1
ATOM 988 O O . GLN A 1 133 ? -4.617 2.809 16.172 1 98.56 133 GLN A O 1
ATOM 993 N N . THR A 1 134 ? -4.148 4.875 16.797 1 98.69 134 THR A N 1
ATOM 994 C CA . THR A 1 134 ? -4.688 4.734 18.141 1 98.69 134 THR A CA 1
ATOM 995 C C . THR A 1 134 ? -6.176 4.402 18.094 1 98.69 134 THR A C 1
ATOM 997 O O . THR A 1 134 ? -6.633 3.496 18.797 1 98.69 134 THR A O 1
ATOM 1000 N N . TYR A 1 135 ? -6.895 5.129 17.312 1 98.56 135 TYR A N 1
ATOM 1001 C CA . TYR A 1 135 ? -8.32 4.867 17.156 1 98.56 135 TYR A CA 1
ATOM 1002 C C . TYR A 1 135 ? -8.562 3.439 16.688 1 98.56 135 TYR A C 1
ATOM 1004 O O . TYR A 1 135 ? -9.383 2.719 17.266 1 98.56 135 TYR A O 1
ATOM 1012 N N . LEU A 1 136 ? -7.844 3.018 15.641 1 98.38 136 LEU A N 1
ATOM 1013 C CA . LEU A 1 136 ? -8.016 1.684 15.078 1 98.38 136 LEU A CA 1
ATOM 1014 C C . LEU A 1 136 ? -7.703 0.61 16.109 1 98.38 136 LEU A C 1
ATOM 1016 O O . LEU A 1 136 ? -8.391 -0.412 16.188 1 98.38 136 LEU A O 1
ATOM 1020 N N . GLU A 1 137 ? -6.688 0.839 16.906 1 98.19 137 GLU A N 1
ATOM 1021 C CA . GLU A 1 137 ? -6.328 -0.092 17.969 1 98.19 137 GLU A CA 1
ATOM 1022 C C . GLU A 1 137 ? -7.414 -0.151 19.047 1 98.19 137 GLU A C 1
ATOM 1024 O O . GLU A 1 137 ? -7.785 -1.234 19.5 1 98.19 137 GLU A O 1
ATOM 1029 N N . ASN A 1 138 ? -7.902 0.979 19.438 1 97.81 138 ASN A N 1
ATOM 1030 C CA . ASN A 1 138 ? -8.914 1.062 20.484 1 97.81 138 ASN A CA 1
ATOM 1031 C C . ASN A 1 138 ? -10.164 0.267 20.125 1 97.81 138 ASN A C 1
ATOM 1033 O O . ASN A 1 138 ? -10.766 -0.37 20.984 1 97.81 138 ASN A O 1
ATOM 1037 N N . ILE A 1 139 ? -10.555 0.277 18.875 1 96.94 139 ILE A N 1
ATOM 1038 C CA . ILE A 1 139 ? -11.797 -0.383 18.5 1 96.94 139 ILE A CA 1
ATOM 1039 C C . ILE A 1 139 ? -11.492 -1.758 17.906 1 96.94 139 ILE A C 1
ATOM 1041 O O . ILE A 1 139 ? -12.391 -2.428 17.391 1 96.94 139 ILE A O 1
ATOM 1045 N N . LYS A 1 140 ? -10.188 -2.176 17.891 1 96.19 140 LYS A N 1
ATOM 1046 C CA . LYS A 1 140 ? -9.75 -3.453 17.328 1 96.19 140 LYS A CA 1
ATOM 1047 C C . LYS A 1 140 ? -10.219 -3.609 15.883 1 96.19 140 LYS A C 1
ATOM 1049 O O . LYS A 1 140 ? -10.805 -4.633 15.523 1 96.19 140 LYS A O 1
ATOM 1054 N N . ALA A 1 141 ? -9.977 -2.504 15.156 1 95.81 141 ALA A N 1
ATOM 1055 C CA . ALA A 1 141 ? -10.398 -2.49 13.758 1 95.81 141 ALA A CA 1
ATOM 1056 C C . ALA A 1 141 ? -9.695 -3.578 12.961 1 95.81 141 ALA A C 1
ATOM 1058 O O . ALA A 1 141 ? -8.523 -3.881 13.211 1 95.81 141 ALA A O 1
ATOM 1059 N N . GLN A 1 142 ? -10.367 -4.16 11.945 1 92.81 142 GLN A N 1
ATOM 1060 C CA . GLN A 1 142 ? -9.805 -5.195 11.086 1 92.81 142 GLN A CA 1
ATOM 1061 C C . GLN A 1 142 ? -9.328 -4.609 9.758 1 92.81 142 GLN A C 1
ATOM 1063 O O . GLN A 1 142 ? -8.711 -5.309 8.953 1 92.81 142 GLN A O 1
ATOM 1068 N N . ALA A 1 143 ? -9.641 -3.383 9.547 1 94.88 143 ALA A N 1
ATOM 1069 C CA . ALA A 1 143 ? -9.234 -2.623 8.367 1 94.88 143 ALA A CA 1
ATOM 1070 C C . ALA A 1 143 ? -9.078 -1.141 8.695 1 94.88 143 ALA A C 1
ATOM 1072 O O . ALA A 1 143 ? -9.5 -0.688 9.766 1 94.88 143 ALA A O 1
ATOM 1073 N N . VAL A 1 144 ? -8.438 -0.391 7.867 1 96.31 144 VAL A N 1
ATOM 1074 C CA . VAL A 1 144 ? -8.25 1.04 8.086 1 96.31 144 VAL A CA 1
ATOM 1075 C C . VAL A 1 144 ? -9.578 1.77 7.863 1 96.31 144 VAL A C 1
ATOM 1077 O O . VAL A 1 144 ? -10.133 1.739 6.762 1 96.31 144 VAL A O 1
ATOM 1080 N N . ILE A 1 145 ? -10.039 2.352 8.922 1 96.5 145 ILE A N 1
ATOM 1081 C CA . ILE A 1 145 ? -11.25 3.162 8.93 1 96.5 145 ILE A CA 1
ATOM 1082 C C . ILE A 1 145 ? -10.883 4.645 8.938 1 96.5 145 ILE A C 1
ATOM 1084 O O . ILE A 1 145 ? -9.984 5.062 9.672 1 96.5 145 ILE A O 1
ATOM 1088 N N . VAL A 1 146 ? -11.625 5.43 8.125 1 97.06 146 VAL A N 1
ATOM 1089 C CA . VAL A 1 146 ? -11.258 6.836 7.965 1 97.06 146 VAL A CA 1
ATOM 1090 C C . VAL A 1 146 ? -12.477 7.719 8.219 1 97.06 146 VAL A C 1
ATOM 1092 O O . VAL A 1 146 ? -13.195 8.086 7.285 1 97.06 146 VAL A O 1
ATOM 1095 N N . PRO A 1 147 ? -12.656 8.227 9.438 1 98 147 PRO A N 1
ATOM 1096 C CA . PRO A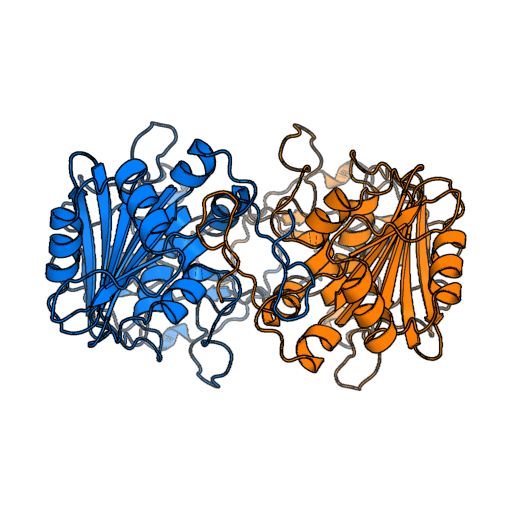 1 147 ? -13.742 9.164 9.711 1 98 147 PRO A CA 1
ATOM 1097 C C . PRO A 1 147 ? -13.609 10.461 8.906 1 98 147 PRO A C 1
ATOM 1099 O O . PRO A 1 147 ? -12.531 11.055 8.859 1 98 147 PRO A O 1
ATOM 1102 N N . ILE A 1 148 ? -14.656 10.852 8.25 1 97.88 148 ILE A N 1
ATOM 1103 C CA . ILE A 1 148 ? -14.734 12.094 7.5 1 97.88 148 ILE A CA 1
ATOM 1104 C C . ILE A 1 148 ? -16.016 12.844 7.871 1 97.88 148 ILE A C 1
ATOM 1106 O O . ILE A 1 148 ? -17.109 12.266 7.824 1 97.88 148 ILE A O 1
ATOM 1110 N N . VAL A 1 149 ? -15.891 14.094 8.227 1 98.06 149 VAL A N 1
ATOM 1111 C CA . VAL A 1 149 ? -17 14.883 8.734 1 98.06 149 VAL A CA 1
ATOM 1112 C C . VAL A 1 149 ? -17.094 16.203 7.973 1 98.06 149 VAL A C 1
ATOM 1114 O O . VAL A 1 149 ? -16.469 17.188 8.344 1 98.06 149 VAL A O 1
ATOM 1117 N N . PRO A 1 150 ? -17.984 16.297 7.027 1 97.81 150 PRO A N 1
ATOM 1118 C CA . PRO A 1 150 ? -18.141 17.531 6.246 1 97.81 150 PRO A CA 1
ATOM 1119 C C . PRO A 1 150 ? -19.125 18.5 6.883 1 97.81 150 PRO A C 1
ATOM 1121 O O . PRO A 1 150 ? -20.156 18.094 7.414 1 97.81 150 PRO A O 1
ATOM 1124 N N . PHE A 1 151 ? -18.75 19.828 6.875 1 97.69 151 PHE A N 1
ATOM 1125 C CA . PHE A 1 151 ? -19.594 20.938 7.277 1 97.69 151 PHE A CA 1
ATOM 1126 C C . PHE A 1 151 ? -19.766 21.938 6.133 1 97.69 151 PHE A C 1
ATOM 1128 O O . PHE A 1 151 ? -18.875 22.062 5.289 1 97.69 151 PHE A O 1
ATOM 1135 N N . ASN A 1 152 ? -20.922 22.547 6.148 1 96.56 152 ASN A N 1
ATOM 1136 C CA . ASN A 1 152 ? -21.031 23.719 5.289 1 96.56 152 ASN A CA 1
ATOM 1137 C C . ASN A 1 152 ? -20.141 24.859 5.77 1 96.56 152 ASN A C 1
ATOM 1139 O O . ASN A 1 152 ? -20.188 25.234 6.938 1 96.56 152 ASN A O 1
ATOM 1143 N N . GLN A 1 153 ? -19.344 25.406 4.855 1 96.38 153 GLN A N 1
ATOM 1144 C CA . GLN A 1 153 ? -18.328 26.375 5.258 1 96.38 153 GLN A CA 1
ATOM 1145 C C . GLN A 1 153 ? -18.969 27.688 5.684 1 96.38 153 GLN A C 1
ATOM 1147 O O . GLN A 1 153 ? -18.453 28.391 6.559 1 96.38 153 GLN A O 1
ATOM 1152 N N . GLN A 1 154 ? -20.094 28.094 5.168 1 94.94 154 GLN A N 1
ATOM 1153 C CA . GLN A 1 154 ? -20.75 29.359 5.461 1 94.94 154 GLN A CA 1
ATOM 1154 C C . GLN A 1 154 ? -21.578 29.266 6.738 1 94.94 154 GLN A C 1
ATOM 1156 O O . GLN A 1 154 ? -21.562 30.172 7.566 1 94.94 154 GLN A O 1
ATOM 1161 N N . THR A 1 155 ? -22.203 28.094 6.965 1 94.94 155 THR A N 1
ATOM 1162 C CA . THR A 1 155 ? -23.172 28 8.062 1 94.94 155 THR A CA 1
ATOM 1163 C C . THR A 1 155 ? -22.578 27.219 9.227 1 94.94 155 THR A C 1
ATOM 1165 O O . THR A 1 155 ? -23.125 27.234 10.336 1 94.94 155 THR A O 1
ATOM 1168 N N . ASN A 1 156 ? -21.5 26.453 9.008 1 94.75 156 ASN A N 1
ATOM 1169 C CA . ASN A 1 156 ? -20.859 25.594 9.992 1 94.75 156 ASN A CA 1
ATOM 1170 C C . ASN A 1 156 ? -21.75 24.438 10.406 1 94.75 156 ASN A C 1
ATOM 1172 O O . ASN A 1 156 ? -21.578 23.859 11.484 1 94.75 156 ASN A O 1
ATOM 1176 N N . ILE A 1 157 ? -22.75 24.109 9.523 1 93.12 157 ILE A N 1
ATOM 1177 C CA . ILE A 1 157 ? -23.688 23.031 9.812 1 93.12 157 ILE A CA 1
ATOM 1178 C C . ILE A 1 157 ? -23.156 21.719 9.227 1 93.12 157 ILE A C 1
ATOM 1180 O O . ILE A 1 157 ? -22.672 21.688 8.094 1 93.12 157 ILE A O 1
ATOM 1184 N N . LEU A 1 158 ? -23.234 20.688 10.016 1 93.75 158 LEU A N 1
ATOM 1185 C CA . LEU A 1 158 ? -22.828 19.359 9.602 1 93.75 158 LEU A CA 1
ATOM 1186 C C . LEU A 1 158 ? -23.641 18.891 8.406 1 93.75 158 LEU A C 1
ATOM 1188 O O . LEU A 1 158 ? -24.875 19.062 8.375 1 93.75 158 LEU A O 1
ATOM 1192 N N . HIS A 1 159 ? -22.953 18.375 7.387 1 90.5 159 HIS A N 1
ATOM 1193 C CA . HIS A 1 159 ? -23.672 17.75 6.273 1 90.5 159 HIS A CA 1
ATOM 1194 C C . HIS A 1 159 ? -24.203 16.375 6.664 1 90.5 159 HIS A C 1
ATOM 1196 O O . HIS A 1 159 ? -23.453 15.406 6.742 1 90.5 159 HIS A O 1
ATOM 1202 N N . LYS A 1 160 ? -25.484 16.297 6.82 1 83.56 160 LYS A N 1
ATOM 1203 C CA . LYS A 1 160 ? -26.094 15.055 7.293 1 83.56 160 LYS A CA 1
ATOM 1204 C C . LYS A 1 160 ? -26.406 14.117 6.129 1 83.56 160 LYS A C 1
ATOM 1206 O O . LYS A 1 160 ? -26.75 12.953 6.336 1 83.56 160 LYS A O 1
ATOM 1211 N N . LYS A 1 161 ? -26.156 14.617 5.031 1 80.94 161 LYS A N 1
ATOM 1212 C CA . LYS A 1 161 ? -26.484 13.797 3.871 1 80.94 161 LYS A CA 1
ATOM 1213 C C . LYS A 1 161 ? -25.484 12.656 3.693 1 80.94 161 LYS A C 1
ATOM 1215 O O . LYS A 1 161 ? -25.828 11.617 3.129 1 80.94 161 LYS A O 1
ATOM 1220 N N . MET A 1 162 ? -24.312 12.852 4.207 1 85.38 162 MET A N 1
ATOM 1221 C CA . MET A 1 162 ? -23.344 11.758 4.164 1 85.38 162 MET A CA 1
ATOM 1222 C C . MET A 1 162 ? -23.625 10.734 5.258 1 85.38 162 MET A C 1
ATOM 1224 O O . MET A 1 162 ? -23.719 11.086 6.434 1 85.38 162 MET A O 1
ATOM 1228 N N . GLU A 1 163 ? -23.766 9.484 4.898 1 87.06 163 GLU A N 1
ATOM 1229 C CA . GLU A 1 163 ? -24.281 8.414 5.75 1 87.06 163 GLU A CA 1
ATOM 1230 C C . GLU A 1 163 ? -23.406 8.227 6.984 1 87.06 163 GLU A C 1
ATOM 1232 O O . GLU A 1 163 ? -23.906 7.91 8.062 1 87.06 163 GLU A O 1
ATOM 1237 N N . ASP A 1 164 ? -22.141 8.547 6.828 1 93.12 164 ASP A N 1
ATOM 1238 C CA . ASP A 1 164 ? -21.266 8.188 7.93 1 93.12 164 ASP A CA 1
ATOM 1239 C C . ASP A 1 164 ? -20.812 9.43 8.703 1 93.12 164 ASP A C 1
ATOM 1241 O O . ASP A 1 164 ? -19.953 9.352 9.578 1 93.12 164 ASP A O 1
ATOM 1245 N N . SER A 1 165 ? -21.438 10.594 8.492 1 94.25 165 SER A N 1
ATOM 1246 C CA . SER A 1 165 ? -21 11.852 9.102 1 94.25 165 SER A CA 1
ATOM 1247 C C . SER A 1 165 ? -21.172 11.82 10.617 1 94.25 165 SER A C 1
ATOM 1249 O O . SER A 1 165 ? -20.25 12.188 11.359 1 94.25 165 SER A O 1
ATOM 1251 N N . GLN A 1 166 ? -22.328 11.328 11.062 1 94.69 166 GLN A N 1
ATOM 1252 C CA . GLN A 1 166 ? -22.609 11.32 12.5 1 94.69 166 GLN A CA 1
ATOM 1253 C C . GLN A 1 166 ? -21.719 10.328 13.227 1 94.69 166 GLN A C 1
ATOM 1255 O O . GLN A 1 166 ? -21.156 10.641 14.281 1 94.69 166 GLN A O 1
ATOM 1260 N N . ALA A 1 167 ? -21.609 9.141 12.672 1 96.06 167 ALA A N 1
ATOM 1261 C CA . ALA A 1 167 ? -20.75 8.125 13.273 1 96.06 167 ALA A CA 1
ATOM 1262 C C . ALA A 1 167 ? -19.281 8.586 13.281 1 96.06 167 ALA A C 1
ATOM 1264 O O . ALA A 1 167 ? -18.562 8.359 14.25 1 96.06 167 ALA A O 1
ATOM 1265 N N . SER A 1 168 ? -18.875 9.25 12.203 1 97.56 168 SER A N 1
ATOM 1266 C CA . SER A 1 168 ? -17.516 9.781 12.102 1 97.56 168 SER A CA 1
ATOM 1267 C C . SER A 1 168 ? -17.266 10.859 13.148 1 97.56 168 SER A C 1
ATOM 1269 O O . SER A 1 168 ? -16.219 10.859 13.805 1 97.56 168 SER A O 1
ATOM 1271 N N . LEU A 1 169 ? -18.219 11.734 13.273 1 97.69 169 LEU A N 1
ATOM 1272 C CA . LEU A 1 169 ? -18.094 12.789 14.273 1 97.69 169 LEU A CA 1
ATOM 1273 C C . LEU A 1 169 ? -17.969 12.195 15.672 1 97.69 169 LEU A C 1
ATOM 1275 O O . LEU A 1 169 ? -17.109 12.609 16.453 1 97.69 169 LEU A O 1
ATOM 1279 N N . ALA A 1 170 ? -18.812 11.25 15.969 1 97.5 170 ALA A N 1
ATOM 1280 C CA . ALA A 1 170 ? -18.781 10.602 17.281 1 97.5 170 ALA A CA 1
ATOM 1281 C C . ALA A 1 170 ? -17.422 9.945 17.531 1 97.5 170 ALA A C 1
ATOM 1283 O O . ALA A 1 170 ? -16.875 10.039 18.625 1 97.5 170 ALA A O 1
ATOM 1284 N N . ALA A 1 171 ? -16.875 9.266 16.516 1 98.12 171 ALA A N 1
ATOM 1285 C CA . ALA A 1 171 ? -15.578 8.586 16.641 1 98.12 171 ALA A CA 1
ATOM 1286 C C . ALA A 1 171 ? -14.461 9.586 16.922 1 98.12 171 ALA A C 1
ATOM 1288 O O . ALA A 1 171 ? -13.609 9.336 17.781 1 98.12 171 ALA A O 1
ATOM 1289 N N . ILE A 1 172 ? -14.484 10.719 16.25 1 98.25 172 ILE A N 1
ATOM 1290 C CA . ILE A 1 172 ? -13.438 11.719 16.438 1 98.25 172 ILE A CA 1
ATOM 1291 C C . ILE A 1 172 ? -13.531 12.328 17.828 1 98.25 172 ILE A C 1
ATOM 1293 O O . ILE A 1 172 ? -12.531 12.43 18.531 1 98.25 172 ILE A O 1
ATOM 1297 N N . LEU A 1 173 ? -14.711 12.672 18.234 1 98.12 173 LEU A N 1
ATOM 1298 C CA . LEU A 1 173 ? -14.891 13.32 19.531 1 98.12 173 LEU A CA 1
ATOM 1299 C C . LEU A 1 173 ? -14.516 12.375 20.672 1 98.12 173 LEU A C 1
ATOM 1301 O O . LEU A 1 173 ? -14.07 12.82 21.734 1 98.12 173 LEU A O 1
ATOM 1305 N N . GLN A 1 174 ? -14.641 11.078 20.406 1 97.88 174 GLN A N 1
ATOM 1306 C CA . GLN A 1 174 ? -14.398 10.094 21.453 1 97.88 174 GLN A CA 1
ATOM 1307 C C . GLN A 1 174 ? -12.938 9.641 21.469 1 97.88 174 GLN A C 1
ATOM 1309 O O . GLN A 1 174 ? -12.383 9.328 22.516 1 97.88 174 GLN A O 1
ATOM 1314 N N . HIS A 1 175 ? -12.273 9.625 20.281 1 97.62 175 HIS A N 1
ATOM 1315 C CA . HIS A 1 175 ? -11.008 8.906 20.203 1 97.62 175 HIS A CA 1
ATOM 1316 C C . HIS A 1 175 ? -9.875 9.836 19.766 1 97.62 175 HIS A C 1
ATOM 1318 O O . HIS A 1 175 ? -8.773 9.375 19.469 1 97.62 175 HIS A O 1
ATOM 1324 N N . SER A 1 176 ? -10.031 11.133 19.656 1 97.88 176 SER A N 1
ATOM 1325 C CA . SER A 1 176 ? -8.977 12.07 19.297 1 97.88 176 SER A CA 1
ATOM 1326 C C . SER A 1 176 ? -8.789 13.141 20.375 1 97.88 176 SER A C 1
ATOM 1328 O O . SER A 1 176 ? -9.336 13.016 21.484 1 97.88 176 SER A O 1
ATOM 1330 N N . ILE A 1 177 ? -8 14.102 20.125 1 97.56 177 ILE A N 1
ATOM 1331 C CA . ILE A 1 177 ? -7.723 15.18 21.062 1 97.56 177 ILE A CA 1
ATOM 1332 C C . ILE A 1 177 ? -8.797 16.25 20.938 1 97.56 177 ILE A C 1
ATOM 1334 O O . ILE A 1 177 ? -8.836 17.203 21.734 1 97.56 177 ILE A O 1
ATOM 1338 N N . ILE A 1 178 ? -9.648 16.141 19.984 1 97.19 178 ILE A N 1
ATOM 1339 C CA . ILE A 1 178 ? -10.797 17.016 19.828 1 97.19 178 ILE A CA 1
ATOM 1340 C C . ILE A 1 178 ? -12 16.422 20.547 1 97.19 178 ILE A C 1
ATOM 1342 O O . ILE A 1 178 ? -12.391 15.289 20.297 1 97.19 178 ILE A O 1
ATOM 1346 N N . THR A 1 179 ? -12.609 17.219 21.438 1 96.75 179 THR A N 1
ATOM 1347 C CA . THR A 1 179 ? -13.695 16.641 22.234 1 96.75 179 THR A CA 1
ATOM 1348 C C . THR A 1 179 ? -14.977 17.453 22.078 1 96.75 179 THR A C 1
ATOM 1350 O O . THR A 1 179 ? -16 17.141 22.688 1 96.75 179 THR A O 1
ATOM 1353 N N . SER A 1 180 ? -14.914 18.562 21.25 1 96.56 180 SER A N 1
ATOM 1354 C CA . SER A 1 180 ? -16.109 19.375 21.062 1 96.56 180 SER A CA 1
ATOM 1355 C C . SER A 1 180 ? -16.172 19.938 19.656 1 96.56 180 SER A C 1
ATOM 1357 O O . SER A 1 180 ? -15.141 20.078 18.984 1 96.56 180 SER A O 1
ATOM 1359 N N . GLN A 1 181 ? -17.359 20.297 19.25 1 94.81 181 GLN A N 1
ATOM 1360 C CA . GLN A 1 181 ? -17.547 20.906 17.938 1 94.81 181 GLN A CA 1
ATOM 1361 C C . GLN A 1 181 ? -16.922 22.297 17.859 1 94.81 181 GLN A C 1
ATOM 1363 O O . GLN A 1 181 ? -16.438 22.719 16.812 1 94.81 181 GLN A O 1
ATOM 1368 N N . GLU A 1 182 ? -16.891 22.953 19 1 95.88 182 GLU A N 1
ATOM 1369 C CA . GLU A 1 182 ? -16.281 24.281 19.078 1 95.88 182 GLU A CA 1
ATOM 1370 C C . GLU A 1 182 ? -14.797 24.219 18.719 1 95.88 182 GLU A C 1
ATOM 1372 O O . GLU A 1 182 ? -14.281 25.094 18.031 1 95.88 182 GLU A O 1
ATOM 1377 N N . GLN A 1 183 ? -14.156 23.188 19.203 1 97.19 183 GLN A N 1
ATOM 1378 C CA . GLN A 1 183 ? -12.742 23 18.875 1 97.19 183 GLN A CA 1
ATOM 1379 C C . GLN A 1 183 ? -12.547 22.766 17.391 1 97.19 183 GLN A C 1
ATOM 1381 O O . GLN A 1 183 ? -11.586 23.266 16.797 1 97.19 183 GLN A O 1
ATOM 1386 N N . ILE A 1 184 ? -13.477 22.031 16.797 1 97.88 184 ILE A N 1
ATOM 1387 C CA . ILE A 1 184 ? -13.414 21.75 15.367 1 97.88 184 ILE A CA 1
ATOM 1388 C C . ILE A 1 184 ? -13.484 23.062 14.586 1 97.88 184 ILE A C 1
ATOM 1390 O O . ILE A 1 184 ? -12.648 23.328 13.719 1 97.88 184 ILE A O 1
ATOM 1394 N N . LEU A 1 185 ? -14.445 23.844 14.922 1 97.12 185 LEU A N 1
ATOM 1395 C CA . LEU A 1 185 ? -14.656 25.109 14.234 1 97.12 185 LEU A CA 1
ATOM 1396 C C . LEU A 1 185 ? -13.461 26.047 14.438 1 97.12 185 LEU A C 1
ATOM 1398 O O . LEU A 1 185 ? -13.086 26.781 13.523 1 97.12 185 LEU A O 1
ATOM 1402 N N . ALA A 1 186 ? -12.859 25.984 15.633 1 97.5 186 ALA A N 1
ATOM 1403 C CA . ALA A 1 186 ? -11.68 26.797 15.906 1 97.5 186 ALA A CA 1
ATOM 1404 C C . ALA A 1 186 ? -10.523 26.422 14.992 1 97.5 186 ALA A C 1
ATOM 1406 O O . ALA A 1 186 ? -9.758 27.281 14.555 1 97.5 186 ALA A O 1
ATOM 1407 N N . HIS A 1 187 ? -10.336 25.172 14.68 1 98.19 187 HIS A N 1
ATOM 1408 C CA . HIS A 1 187 ? -9.273 24.719 13.781 1 98.19 187 HIS A CA 1
ATOM 1409 C C . HIS A 1 187 ? -9.547 25.156 12.352 1 98.19 187 HIS A C 1
ATOM 1411 O O . HIS A 1 187 ? -8.633 25.562 11.633 1 98.19 187 HIS A O 1
ATOM 1417 N N . PHE A 1 188 ? -10.844 25.078 11.938 1 98.5 188 PHE A N 1
ATOM 1418 C CA . PHE A 1 188 ? -11.18 25.609 10.617 1 98.5 188 PHE A CA 1
ATOM 1419 C C . PHE A 1 188 ? -10.859 27.094 10.531 1 98.5 188 PHE A C 1
ATOM 1421 O O . PHE A 1 188 ? -10.273 27.562 9.547 1 98.5 188 PHE A O 1
ATOM 1428 N N . ASP A 1 189 ? -11.125 27.812 11.594 1 97.62 189 ASP A N 1
ATOM 1429 C CA . ASP A 1 189 ? -10.922 29.266 11.625 1 97.62 189 ASP A CA 1
ATOM 1430 C C . ASP A 1 189 ? -9.43 29.609 11.609 1 97.62 189 ASP A C 1
ATOM 1432 O O . ASP A 1 189 ? -9.047 30.703 11.18 1 97.62 189 ASP A O 1
ATOM 1436 N N . SER A 1 190 ? -8.641 28.656 12.078 1 97.94 190 SER A N 1
ATOM 1437 C CA . SER A 1 190 ? -7.203 28.906 12.117 1 97.94 190 SER A CA 1
ATOM 1438 C C . SER A 1 190 ? -6.59 28.875 10.727 1 97.94 190 SER A C 1
ATOM 1440 O O . SER A 1 190 ? -5.453 29.297 10.531 1 97.94 190 SER A O 1
ATOM 1442 N N . ILE A 1 191 ? -7.32 28.312 9.781 1 98.31 191 ILE A N 1
ATOM 1443 C CA . ILE A 1 191 ? -6.957 28.484 8.375 1 98.31 191 ILE A CA 1
ATOM 1444 C C . ILE A 1 191 ? -7.43 29.844 7.875 1 98.31 191 ILE A C 1
ATOM 1446 O O . ILE A 1 191 ? -8.617 30.031 7.598 1 98.31 191 ILE A O 1
ATOM 1450 N N . LEU A 1 192 ? -6.59 30.719 7.656 1 95.88 192 LEU A N 1
ATOM 1451 C CA . LEU A 1 192 ? -6.941 32.125 7.484 1 95.88 192 LEU A CA 1
ATOM 1452 C C . LEU A 1 192 ? -7.512 32.375 6.09 1 95.88 192 LEU A C 1
ATOM 1454 O O . LEU A 1 192 ? -8.344 33.281 5.91 1 95.88 192 LEU A O 1
ATOM 1458 N N . SER A 1 193 ? -7.023 31.656 5.086 1 97.19 193 SER A N 1
ATOM 1459 C CA . SER A 1 193 ? -7.523 31.812 3.727 1 97.19 193 SER A CA 1
ATOM 1460 C C . SER A 1 193 ? -8.867 31.109 3.543 1 97.19 193 SER A C 1
ATOM 1462 O O . SER A 1 193 ? -9.25 30.281 4.363 1 97.19 193 SER A O 1
ATOM 1464 N N . LYS A 1 194 ? -9.562 31.516 2.531 1 97.5 194 LYS A N 1
ATOM 1465 C CA . LYS A 1 194 ? -10.844 30.891 2.201 1 97.5 194 LYS A CA 1
ATOM 1466 C C . LYS A 1 194 ? -10.68 29.391 1.938 1 97.5 194 LYS A C 1
ATOM 1468 O O . LYS A 1 194 ? -11.586 28.609 2.225 1 97.5 194 LYS A O 1
ATOM 1473 N N . LYS A 1 195 ? -9.562 29.109 1.369 1 98.56 195 LYS A N 1
ATOM 1474 C CA . LYS A 1 195 ? -9.203 27.719 1.086 1 98.56 195 LYS A CA 1
ATOM 1475 C C . LYS A 1 195 ? -7.883 27.344 1.752 1 98.56 195 LYS A C 1
ATOM 1477 O O . LYS A 1 195 ? -7.066 28.219 2.051 1 98.56 195 LYS A O 1
ATOM 1482 N N . GLY A 1 196 ? -7.73 26.062 2 1 98.81 196 GLY A N 1
ATOM 1483 C CA . GLY A 1 196 ? -6.488 25.594 2.6 1 98.81 196 GLY A CA 1
ATOM 1484 C C . GLY A 1 196 ? -6.664 24.328 3.428 1 98.81 196 GLY A C 1
ATOM 1485 O O . GLY A 1 196 ? -7.77 23.781 3.514 1 98.81 196 GLY A O 1
ATOM 1486 N N . THR A 1 197 ? -5.605 23.781 3.965 1 98.94 197 THR A N 1
ATOM 1487 C CA . THR A 1 197 ? -5.613 22.547 4.75 1 98.94 197 THR A CA 1
ATOM 1488 C C . THR A 1 197 ? -4.688 22.672 5.957 1 98.94 197 THR A C 1
ATOM 1490 O O . THR A 1 197 ? -3.572 23.172 5.84 1 98.94 197 THR A O 1
ATOM 1493 N N . LYS A 1 198 ? -5.195 22.297 7.082 1 98.88 198 LYS A N 1
ATOM 1494 C CA . LYS A 1 198 ? -4.398 22.188 8.297 1 98.88 198 LYS A CA 1
ATOM 1495 C C . LYS A 1 198 ? -4.305 20.734 8.758 1 98.88 198 LYS A C 1
ATOM 1497 O O . LYS A 1 198 ? -5.324 20.047 8.891 1 98.88 198 LYS A O 1
ATOM 1502 N N . ILE A 1 199 ? -3.111 20.25 8.938 1 98.88 199 ILE A N 1
ATOM 1503 C CA . ILE A 1 199 ? -2.844 18.922 9.445 1 98.88 199 ILE A CA 1
ATOM 1504 C C . ILE A 1 199 ? -2.309 19 10.875 1 98.88 199 ILE A C 1
ATOM 1506 O O . ILE A 1 199 ? -1.405 19.797 11.156 1 98.88 199 ILE A O 1
ATOM 1510 N N . LEU A 1 200 ? -2.902 18.328 11.727 1 98.69 200 LEU A N 1
ATOM 1511 C CA . LEU A 1 200 ? -2.473 18.188 13.117 1 98.69 200 LEU A CA 1
ATOM 1512 C C . LEU A 1 200 ? -2.023 16.766 13.414 1 98.69 200 LEU A C 1
ATOM 1514 O O . LEU A 1 200 ? -2.818 15.828 13.328 1 98.69 200 LEU A O 1
ATOM 1518 N N . ILE A 1 201 ? -0.752 16.578 13.719 1 98.81 201 ILE A N 1
ATOM 1519 C CA . ILE A 1 201 ? -0.203 15.258 14.016 1 98.81 201 ILE A CA 1
ATOM 1520 C C . ILE A 1 201 ? 0.168 15.172 15.492 1 98.81 201 ILE A C 1
ATOM 1522 O O . ILE A 1 201 ? 0.909 16.016 16 1 98.81 201 ILE A O 1
ATOM 1526 N N . TRP A 1 202 ? -0.379 14.188 16.188 1 98.5 202 TRP A N 1
ATOM 1527 C CA . TRP A 1 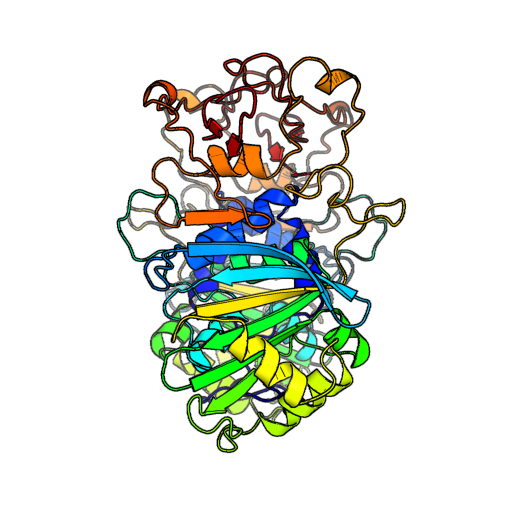202 ? -0.06 14.031 17.594 1 98.5 202 TRP A CA 1
ATOM 1528 C C . TRP A 1 202 ? 0.347 12.594 17.906 1 98.5 202 TRP A C 1
ATOM 1530 O O . TRP A 1 202 ? 0.469 11.766 17 1 98.5 202 TRP A O 1
ATOM 1540 N N . ASN A 1 203 ? 0.645 12.375 19.266 1 98 203 ASN A N 1
ATOM 1541 C CA . ASN A 1 203 ? 1.372 11.156 19.609 1 98 203 ASN A CA 1
ATOM 1542 C C . ASN A 1 203 ? 2.627 11 18.75 1 98 203 ASN A C 1
ATOM 1544 O O . ASN A 1 203 ? 2.797 9.984 18.078 1 98 203 ASN A O 1
ATOM 1548 N N . ILE A 1 204 ? 3.412 12.062 18.859 1 98.06 204 ILE A N 1
ATOM 1549 C CA . ILE A 1 204 ? 4.633 12.219 18.078 1 98.06 204 ILE A CA 1
ATOM 1550 C C . ILE A 1 204 ? 5.59 11.07 18.391 1 98.06 204 ILE A C 1
ATOM 1552 O O . ILE A 1 204 ? 5.715 10.648 19.547 1 98.06 204 ILE A O 1
ATOM 1556 N N . ARG A 1 205 ? 6.238 10.633 17.344 1 96.88 205 ARG A N 1
ATOM 1557 C CA . ARG A 1 205 ? 7.172 9.523 17.5 1 96.88 205 ARG A CA 1
ATOM 1558 C C . ARG A 1 205 ? 8.25 9.859 18.531 1 96.88 205 ARG A C 1
ATOM 1560 O O . ARG A 1 205 ? 8.781 10.969 18.547 1 96.88 205 ARG A O 1
ATOM 1567 N N . ARG A 1 206 ? 8.562 8.891 19.281 1 95.06 206 ARG A N 1
ATOM 1568 C CA . ARG A 1 206 ? 9.508 9.07 20.375 1 95.06 206 ARG A CA 1
ATOM 1569 C C . ARG A 1 206 ? 10.734 8.18 20.203 1 95.06 206 ARG A C 1
ATOM 1571 O O . ARG A 1 206 ? 10.641 7.105 19.594 1 95.06 206 ARG A O 1
ATOM 1578 N N . ALA A 1 207 ? 11.836 8.656 20.766 1 88.88 207 ALA A N 1
ATOM 1579 C CA . ALA A 1 207 ? 13.062 7.863 20.781 1 88.88 207 ALA A CA 1
ATOM 1580 C C . ALA A 1 207 ? 13.039 6.852 21.938 1 88.88 207 ALA A C 1
ATOM 1582 O O . ALA A 1 207 ? 12.062 6.773 22.672 1 88.88 207 ALA A O 1
ATOM 1583 N N . LYS A 1 208 ? 14.062 6.082 21.984 1 87.25 208 LYS A N 1
ATOM 1584 C CA . LYS A 1 208 ? 14.164 5.039 23 1 87.25 208 LYS A CA 1
ATOM 1585 C C . LYS A 1 208 ? 14.141 5.637 24.406 1 87.25 208 LYS A C 1
ATOM 1587 O O . LYS A 1 208 ? 13.656 5.004 25.344 1 87.25 208 LYS A O 1
ATOM 1592 N N . ASP A 1 209 ? 14.641 6.789 24.5 1 88.38 209 ASP A N 1
ATOM 1593 C CA . ASP A 1 209 ? 14.695 7.438 25.797 1 88.38 209 ASP A CA 1
ATOM 1594 C C . ASP A 1 209 ? 13.344 8.039 26.172 1 88.38 209 ASP A C 1
ATOM 1596 O O . ASP A 1 209 ? 13.211 8.672 27.219 1 88.38 209 ASP A O 1
ATOM 1600 N N . GLY A 1 210 ? 12.383 7.934 25.25 1 90.88 210 GLY A N 1
ATOM 1601 C CA . GLY A 1 210 ? 11.031 8.391 25.547 1 90.88 210 GLY A CA 1
ATOM 1602 C C . GLY A 1 210 ? 10.773 9.82 25.109 1 90.88 210 GLY A C 1
ATOM 1603 O O . GLY A 1 210 ? 9.633 10.289 25.125 1 90.88 210 GLY A O 1
ATOM 1604 N N . LYS A 1 211 ? 11.805 10.477 24.719 1 91.56 211 LYS A N 1
ATOM 1605 C CA . LYS A 1 211 ? 11.641 11.836 24.234 1 91.56 211 LYS A CA 1
ATOM 1606 C C . LYS A 1 211 ? 11.258 11.844 22.75 1 91.56 211 LYS A C 1
ATOM 1608 O O . LYS A 1 211 ? 11.523 10.875 22.031 1 91.56 211 LYS A O 1
ATOM 1613 N N . PRO A 1 212 ? 10.578 12.992 22.406 1 94.19 212 PRO A N 1
ATOM 1614 C CA . PRO A 1 212 ? 10.312 13.07 20.969 1 94.19 212 PRO A CA 1
ATOM 1615 C C . PRO A 1 212 ? 11.578 12.969 20.125 1 94.19 212 PRO A C 1
ATOM 1617 O O . PRO A 1 212 ? 12.625 13.508 20.5 1 94.19 212 PRO A O 1
ATOM 1620 N N . GLU A 1 213 ? 11.477 12.281 19.031 1 93.56 213 GLU A N 1
ATOM 1621 C CA . GLU A 1 213 ? 12.625 12.141 18.141 1 93.56 213 GLU A CA 1
ATOM 1622 C C . GLU A 1 213 ? 13.102 13.5 17.641 1 93.56 213 GLU A C 1
ATOM 1624 O O . GLU A 1 213 ? 14.289 13.688 17.359 1 93.56 213 GLU A O 1
ATOM 1629 N N . ILE A 1 214 ? 12.203 14.367 17.484 1 95.12 214 ILE A N 1
ATOM 1630 C CA . ILE A 1 214 ? 12.523 15.734 17.062 1 95.12 214 ILE A CA 1
ATOM 1631 C C . ILE A 1 214 ? 12.578 16.641 18.297 1 95.12 214 ILE A C 1
ATOM 1633 O O . ILE A 1 214 ? 11.688 16.609 19.141 1 95.12 214 ILE A O 1
ATOM 1637 N N . ASP A 1 215 ? 13.648 17.375 18.359 1 94.62 215 ASP A N 1
ATOM 1638 C CA . ASP A 1 215 ? 13.828 18.344 19.438 1 94.62 215 ASP A CA 1
ATOM 1639 C C . ASP A 1 215 ? 13.242 19.703 19.047 1 94.62 215 ASP A C 1
ATOM 1641 O O . ASP A 1 215 ? 13.727 20.359 18.125 1 94.62 215 ASP A O 1
ATOM 1645 N N . PHE A 1 216 ? 12.273 20.125 19.844 1 95.12 216 PHE A N 1
ATOM 1646 C CA . PHE A 1 216 ? 11.586 21.375 19.562 1 95.12 216 PHE A CA 1
ATOM 1647 C C . PHE A 1 216 ? 12.008 22.453 20.562 1 95.12 216 PHE A C 1
ATOM 1649 O O . PHE A 1 216 ? 11.539 23.594 20.5 1 95.12 216 PHE A O 1
ATOM 1656 N N . GLU A 1 217 ? 12.883 22.141 21.484 1 92.88 217 GLU A N 1
ATOM 1657 C CA . GLU A 1 217 ? 13.102 23 22.641 1 92.88 217 GLU A CA 1
ATOM 1658 C C . GLU A 1 217 ? 14.445 23.719 22.562 1 92.88 217 GLU A C 1
ATOM 1660 O O . GLU A 1 217 ? 14.562 24.891 22.938 1 92.88 217 GLU A O 1
ATOM 1665 N N . THR A 1 218 ? 15.508 23.016 22.047 1 91.69 218 THR A N 1
ATOM 1666 C CA . THR A 1 218 ? 16.844 23.594 22 1 91.69 218 THR A CA 1
ATOM 1667 C C . THR A 1 218 ? 16.844 24.891 21.203 1 91.69 218 THR A C 1
ATOM 1669 O O . THR A 1 218 ? 17.453 25.891 21.625 1 91.69 218 THR A O 1
ATOM 1672 N N . ASP A 1 219 ? 16.281 24.859 20.094 1 93 219 ASP A N 1
ATOM 1673 C CA . ASP A 1 219 ? 16.062 26.031 19.281 1 93 219 ASP A CA 1
ATOM 1674 C C . ASP A 1 219 ? 14.57 26.25 19.016 1 93 219 ASP A C 1
ATOM 1676 O O . ASP A 1 219 ? 13.969 25.531 18.203 1 93 219 ASP A O 1
ATOM 1680 N N . VAL A 1 220 ? 13.961 27.266 19.625 1 94.44 220 VAL A N 1
ATOM 1681 C CA . VAL A 1 220 ? 12.516 27.469 19.609 1 94.44 220 VAL A CA 1
ATOM 1682 C C . VAL A 1 220 ? 12.078 27.891 18.203 1 94.44 220 VAL A C 1
ATOM 1684 O O . VAL A 1 220 ? 10.891 27.875 17.891 1 94.44 220 VAL A O 1
ATOM 1687 N N . ASN A 1 221 ? 13.039 28.266 17.344 1 95.19 221 ASN A N 1
ATOM 1688 C CA . ASN A 1 221 ? 12.711 28.719 15.992 1 95.19 221 ASN A CA 1
ATOM 1689 C C . ASN A 1 221 ? 12.945 27.625 14.953 1 95.19 221 ASN A C 1
ATOM 1691 O O . ASN A 1 221 ? 12.805 27.859 13.75 1 95.19 221 ASN A O 1
ATOM 1695 N N . ASP A 1 222 ? 13.312 26.406 15.516 1 96 222 ASP A N 1
ATOM 1696 C CA . ASP A 1 222 ? 13.68 25.359 14.57 1 96 222 ASP A CA 1
ATOM 1697 C C . ASP A 1 222 ? 13.336 23.969 15.125 1 96 222 ASP A C 1
ATOM 1699 O O . ASP A 1 222 ? 12.883 23.859 16.266 1 96 222 ASP A O 1
ATOM 1703 N N . PHE A 1 223 ? 13.273 23.031 14.273 1 96.25 223 PHE A N 1
ATOM 1704 C CA . PHE A 1 223 ? 13.25 21.625 14.656 1 96.25 223 PHE A CA 1
ATOM 1705 C C . PHE A 1 223 ? 14.633 21 14.531 1 96.25 223 PHE A C 1
ATOM 1707 O O . PHE A 1 223 ? 15.328 21.219 13.531 1 96.25 223 PHE A O 1
ATOM 1714 N N . ARG A 1 224 ? 15.023 20.25 15.547 1 91.56 224 ARG A N 1
ATOM 1715 C CA . ARG A 1 224 ? 16.359 19.672 15.523 1 91.56 224 ARG A CA 1
ATOM 1716 C C . ARG A 1 224 ? 16.312 18.172 15.805 1 91.56 224 ARG A C 1
ATOM 1718 O O . ARG A 1 224 ? 15.438 17.703 16.547 1 91.56 224 ARG A O 1
ATOM 1725 N N . LEU A 1 225 ? 17.156 17.438 15.156 1 85.88 225 LEU A N 1
ATOM 1726 C CA . LEU A 1 225 ? 17.359 16.031 15.484 1 85.88 225 LEU A CA 1
ATOM 1727 C C . LEU A 1 225 ? 18.547 15.867 16.422 1 85.88 225 LEU A C 1
ATOM 1729 O O . LEU A 1 225 ? 19.531 16.609 16.344 1 85.88 225 LEU A O 1
ATOM 1733 N N . PRO A 1 226 ? 18.297 14.883 17.312 1 75.12 226 PRO A N 1
ATOM 1734 C CA . PRO A 1 226 ? 19.406 14.695 18.266 1 75.12 226 PRO A CA 1
ATOM 1735 C C . PRO A 1 226 ? 20.703 14.305 17.578 1 75.12 226 PRO A C 1
ATOM 1737 O O . PRO A 1 226 ? 20.688 13.656 16.531 1 75.12 226 PRO A O 1
ATOM 1740 N N . GLU A 1 227 ? 21.797 14.977 18.047 1 55.38 227 GLU A N 1
ATOM 1741 C CA . GLU A 1 227 ? 23.125 14.727 17.484 1 55.38 227 GLU A CA 1
ATOM 1742 C C . GLU A 1 227 ? 23.453 13.242 17.5 1 55.38 227 GLU A C 1
ATOM 1744 O O . GLU A 1 227 ? 23.219 12.547 18.5 1 55.38 227 GLU A O 1
ATOM 1749 N N . ILE A 1 228 ? 23.25 12.625 16.5 1 47.41 228 ILE A N 1
ATOM 1750 C CA . ILE A 1 228 ? 23.75 11.258 16.484 1 47.41 228 ILE A CA 1
ATOM 1751 C C . ILE A 1 228 ? 25.219 11.25 16.922 1 47.41 228 ILE A C 1
ATOM 1753 O O . ILE A 1 228 ? 26.062 11.914 16.328 1 47.41 228 ILE A O 1
ATOM 1757 N N . GLN A 1 229 ? 25.5 11.18 18.312 1 40.19 229 GLN A N 1
ATOM 1758 C CA . GLN A 1 229 ? 26.859 11.023 18.828 1 40.19 229 GLN A CA 1
ATOM 1759 C C . GLN A 1 229 ? 27.656 10.062 17.953 1 40.19 229 GLN A C 1
ATOM 1761 O O . GLN A 1 229 ? 27.906 8.922 18.328 1 40.19 229 GLN A O 1
ATOM 1766 N N . ILE A 1 230 ? 27.406 9.844 16.859 1 34.97 230 ILE A N 1
ATOM 1767 C CA . ILE A 1 230 ? 28.344 8.938 16.203 1 34.97 230 ILE A CA 1
ATOM 1768 C C . ILE A 1 230 ? 29.703 9.617 16.047 1 34.97 230 ILE A C 1
ATOM 1770 O O . ILE A 1 230 ? 29.797 10.68 15.422 1 34.97 230 ILE A O 1
ATOM 1774 N N . GLU A 1 231 ? 30.594 9.305 16.891 1 36.34 231 GLU A N 1
ATOM 1775 C CA . GLU A 1 231 ? 32 9.695 16.797 1 36.34 231 GLU A CA 1
ATOM 1776 C C . GLU A 1 231 ? 32.406 9.992 15.359 1 36.34 231 GLU A C 1
ATOM 1778 O O . GLU A 1 231 ? 33.125 10.945 15.094 1 36.34 231 GLU A O 1
ATOM 1783 N N . GLU A 1 232 ? 32.156 9.133 14.508 1 33.19 232 GLU A N 1
ATOM 1784 C CA . GLU A 1 232 ? 32.625 9.195 13.125 1 33.19 232 GLU A CA 1
ATOM 1785 C C . GLU A 1 232 ? 31.891 10.281 12.344 1 33.19 232 GLU A C 1
ATOM 1787 O O . GLU A 1 232 ? 32.375 10.727 11.297 1 33.19 232 GLU A O 1
ATOM 1792 N N . LEU A 1 233 ? 30.688 10.656 12.695 1 34.66 233 LEU A N 1
ATOM 1793 C CA . LEU A 1 233 ? 30 11.773 12.055 1 34.66 233 LEU A CA 1
ATOM 1794 C C . LEU A 1 233 ? 30.484 13.102 12.633 1 34.66 233 LEU A C 1
ATOM 1796 O O . LEU A 1 233 ? 29.984 14.164 12.242 1 34.66 233 LEU A O 1
ATOM 1800 N N . LYS A 1 234 ? 31.219 13.219 13.602 1 36.12 234 LYS A N 1
ATOM 1801 C CA . LYS A 1 234 ? 31.734 14.492 14.094 1 36.12 234 LYS A CA 1
ATOM 1802 C C . LYS A 1 234 ? 32.344 15.312 12.961 1 36.12 234 LYS A C 1
ATOM 1804 O O . LYS A 1 234 ? 32.312 16.547 13 1 36.12 234 LYS A O 1
ATOM 1809 N N . LYS A 1 235 ? 33.25 14.75 12.32 1 34.69 235 LYS A N 1
ATOM 1810 C CA . LYS A 1 235 ? 34.031 15.641 11.484 1 34.69 235 LYS A CA 1
ATOM 1811 C C . LYS A 1 235 ? 33.156 16.312 10.422 1 34.69 235 LYS A C 1
ATOM 1813 O O . LYS A 1 235 ? 33.375 17.484 10.102 1 34.69 235 LYS A O 1
ATOM 1818 N N . GLY A 1 236 ? 32.5 15.695 9.523 1 33.94 236 GLY A N 1
ATOM 1819 C CA . GLY A 1 236 ? 31.984 16.312 8.312 1 33.94 236 GLY A CA 1
ATOM 1820 C C . GLY A 1 236 ? 30.516 16.672 8.406 1 33.94 236 GLY A C 1
ATOM 1821 O O . GLY A 1 236 ? 29.969 17.281 7.492 1 33.94 236 GLY A O 1
ATOM 1822 N N . GLN A 1 237 ? 29.5 15.883 9.133 1 37.31 237 GLN A N 1
ATOM 1823 C CA . GLN A 1 237 ? 28.062 15.969 8.898 1 37.31 237 GLN A CA 1
ATOM 1824 C C . GLN A 1 237 ? 27.391 16.859 9.938 1 37.31 237 GLN A C 1
ATOM 1826 O O . GLN A 1 237 ? 26.469 16.406 10.633 1 37.31 237 GLN A O 1
ATOM 1831 N N . ARG A 1 238 ? 27.906 17.906 10.398 1 39.12 238 ARG A N 1
ATOM 1832 C CA . ARG A 1 238 ? 27.484 18.781 11.484 1 39.12 238 ARG A CA 1
ATOM 1833 C C . ARG A 1 238 ? 26.062 19.281 11.25 1 39.12 238 ARG A C 1
ATOM 1835 O O . ARG A 1 238 ? 25.359 19.625 12.203 1 39.12 238 ARG A O 1
ATOM 1842 N N . ASN A 1 239 ? 25.453 19.469 10.008 1 40.53 239 ASN A N 1
ATOM 1843 C CA . ASN A 1 239 ? 24.266 20.266 9.711 1 40.53 239 ASN A CA 1
ATOM 1844 C C . ASN A 1 239 ? 23.047 19.391 9.406 1 40.53 239 ASN A C 1
ATOM 1846 O O . ASN A 1 239 ? 21.984 19.891 9.078 1 40.53 239 ASN A O 1
ATOM 1850 N N . SER A 1 240 ? 23.078 18.047 9.5 1 57.66 240 SER A N 1
ATOM 1851 C CA . SER A 1 240 ? 22.062 17.094 9.062 1 57.66 240 SER A CA 1
ATOM 1852 C C . SER A 1 240 ? 20.938 16.984 10.078 1 57.66 240 SER A C 1
ATOM 1854 O O . SER A 1 240 ? 19.859 16.5 9.758 1 57.66 240 SER A O 1
ATOM 1856 N N . GLY A 1 241 ? 20.969 17.875 11.031 1 74.75 241 GLY A N 1
ATOM 1857 C CA . GLY A 1 241 ? 19.969 17.641 12.07 1 74.75 241 GLY A CA 1
ATOM 1858 C C . GLY A 1 241 ? 19.062 18.844 12.297 1 74.75 241 GLY A C 1
ATOM 1859 O O . GLY A 1 241 ? 18.297 18.859 13.266 1 74.75 241 GLY A O 1
ATOM 1860 N N . VAL A 1 242 ? 19.203 19.812 11.406 1 83.81 242 VAL A N 1
ATOM 1861 C CA . VAL A 1 242 ? 18.406 21.031 11.531 1 83.81 242 VAL A CA 1
ATOM 1862 C C . VAL A 1 242 ? 17.422 21.125 10.359 1 83.81 242 VAL A C 1
ATOM 1864 O O . VAL A 1 242 ? 17.828 21.141 9.195 1 83.81 242 VAL A O 1
ATOM 1867 N N . LEU A 1 243 ? 16.125 21.281 10.727 1 92.38 243 LEU A N 1
ATOM 1868 C CA . LEU A 1 243 ? 15.109 21.266 9.68 1 92.38 243 LEU A CA 1
ATOM 1869 C C . LEU A 1 243 ? 15.234 22.484 8.766 1 92.38 243 LEU A C 1
ATOM 1871 O O . LEU A 1 243 ? 15.133 22.359 7.547 1 92.38 243 LEU A O 1
ATOM 1875 N N . ARG A 1 244 ? 15.492 23.672 9.344 1 91.75 244 ARG A N 1
ATOM 1876 C CA . ARG A 1 244 ? 15.609 24.906 8.57 1 91.75 244 ARG A CA 1
ATOM 1877 C C . ARG A 1 244 ? 16.703 24.781 7.512 1 91.75 244 ARG A C 1
ATOM 1879 O O . ARG A 1 244 ? 16.531 25.219 6.375 1 91.75 244 ARG A O 1
ATOM 1886 N N . ALA A 1 245 ? 17.781 24.203 7.887 1 82.75 245 ALA A N 1
ATOM 1887 C CA . ALA A 1 245 ? 18.891 24 6.953 1 82.75 245 ALA A CA 1
ATOM 1888 C C . ALA A 1 245 ? 18.484 23.031 5.836 1 82.75 245 ALA A C 1
ATOM 1890 O O . ALA A 1 245 ? 18.766 23.281 4.66 1 82.75 245 ALA A O 1
ATOM 1891 N N . TYR A 1 246 ? 17.859 22.016 6.168 1 81.94 246 TYR A N 1
ATOM 1892 C CA . TYR A 1 246 ? 17.406 21.016 5.207 1 81.94 246 TYR A CA 1
ATOM 1893 C C . TYR A 1 246 ? 16.453 21.625 4.191 1 81.94 246 TYR A C 1
ATOM 1895 O O . TYR A 1 246 ? 16.609 21.453 2.982 1 81.94 246 TYR A O 1
ATOM 1903 N N . LEU A 1 247 ? 15.508 22.469 4.727 1 86.38 247 LEU A N 1
ATOM 1904 C CA . LEU A 1 247 ? 14.469 23.031 3.875 1 86.38 247 LEU A CA 1
ATOM 1905 C C . LEU A 1 247 ? 15.031 24.141 2.994 1 86.38 247 LEU A C 1
ATOM 1907 O O . LEU A 1 247 ? 14.469 24.453 1.939 1 86.38 247 LEU A O 1
ATOM 1911 N N . SER A 1 248 ? 16.094 24.734 3.418 1 82.56 248 SER A N 1
ATOM 1912 C CA . SER A 1 248 ? 16.688 25.828 2.656 1 82.56 248 SER A CA 1
ATOM 1913 C C . SER A 1 248 ? 17.297 25.328 1.354 1 82.56 248 SER A C 1
ATOM 1915 O O . SER A 1 248 ? 17.516 26.109 0.42 1 82.56 248 SER A O 1
ATOM 1917 N N . VAL A 1 249 ? 17.531 24 1.32 1 75.31 249 VAL A N 1
ATOM 1918 C CA . VAL A 1 249 ? 18.219 23.484 0.142 1 75.31 249 VAL A CA 1
ATOM 1919 C C . VAL A 1 249 ? 17.359 22.422 -0.526 1 75.31 249 VAL A C 1
ATOM 1921 O O . VAL A 1 249 ? 17.766 21.828 -1.534 1 75.31 249 VAL A O 1
ATOM 1924 N N . LEU A 1 250 ? 16.281 22.141 -0.027 1 75.69 250 LEU A N 1
ATOM 1925 C CA . LEU A 1 250 ? 15.477 21.016 -0.471 1 75.69 250 LEU A CA 1
ATOM 1926 C C . LEU A 1 250 ? 14.992 21.219 -1.903 1 75.69 250 LEU A C 1
ATOM 1928 O O . LEU A 1 250 ? 14.984 20.281 -2.701 1 75.69 250 LEU A O 1
ATOM 1932 N N . TYR A 1 251 ? 14.625 22.453 -2.199 1 74.38 251 TYR A N 1
ATOM 1933 C CA . TYR A 1 251 ? 14.047 22.719 -3.51 1 74.38 251 TYR A CA 1
ATOM 1934 C C . TYR A 1 251 ? 14.938 23.641 -4.332 1 74.38 251 TYR A C 1
ATOM 1936 O O . TYR A 1 251 ? 15.367 24.688 -3.852 1 74.38 251 TYR A O 1
ATOM 1944 N N . LEU A 1 252 ? 15.125 23.234 -5.508 1 65.88 252 LEU A N 1
ATOM 1945 C CA . LEU A 1 252 ? 15.875 24.109 -6.406 1 65.88 252 LEU A CA 1
ATOM 1946 C C . LEU A 1 252 ? 15.07 25.344 -6.762 1 65.88 252 LEU A C 1
ATOM 1948 O O . LEU A 1 252 ? 15.586 26.469 -6.703 1 65.88 252 LEU A O 1
ATOM 1952 N N . LYS A 1 253 ? 13.844 25.125 -7.145 1 72.06 253 LYS A N 1
ATOM 1953 C CA . LYS A 1 253 ? 12.883 26.188 -7.434 1 72.06 253 LYS A CA 1
ATOM 1954 C C . LYS A 1 253 ? 11.633 26.047 -6.566 1 72.06 253 LYS A C 1
ATOM 1956 O O . LYS A 1 253 ? 10.648 25.438 -6.988 1 72.06 253 LYS A O 1
ATOM 1961 N N . PRO A 1 254 ? 11.727 26.656 -5.422 1 78.56 254 PRO A N 1
ATOM 1962 C CA . PRO A 1 254 ? 10.578 26.516 -4.523 1 78.56 254 PRO A CA 1
ATOM 1963 C C . PRO A 1 254 ? 9.312 27.188 -5.07 1 78.56 254 PRO A C 1
ATOM 1965 O O . PRO A 1 254 ? 9.367 28.344 -5.516 1 78.56 254 PRO A O 1
ATOM 1968 N N . ARG A 1 255 ? 8.234 26.469 -5.059 1 86.25 255 ARG A N 1
ATOM 1969 C CA . ARG A 1 255 ? 6.949 26.969 -5.52 1 86.25 255 ARG A CA 1
ATOM 1970 C C . ARG A 1 255 ? 6.102 27.453 -4.352 1 86.25 255 ARG A C 1
ATOM 1972 O O . ARG A 1 255 ? 5.141 28.203 -4.539 1 86.25 255 ARG A O 1
ATOM 1979 N N . THR A 1 256 ? 6.457 27.016 -3.197 1 93.44 256 THR A N 1
ATOM 1980 C CA . THR A 1 256 ? 5.719 27.328 -1.979 1 93.44 256 THR A CA 1
ATOM 1981 C C . THR A 1 256 ? 6.637 27.953 -0.935 1 93.44 256 THR A C 1
ATOM 1983 O O . THR A 1 256 ? 7.754 27.484 -0.714 1 93.44 256 THR A O 1
ATOM 1986 N N . GLN A 1 257 ? 6.203 29.078 -0.385 1 97.12 257 GLN A N 1
ATOM 1987 C CA . GLN A 1 257 ? 6.945 29.688 0.716 1 97.12 257 GLN A CA 1
ATOM 1988 C C . GLN A 1 257 ? 6.734 28.922 2.016 1 97.12 257 GLN A C 1
ATOM 1990 O O . GLN A 1 257 ? 5.594 28.734 2.455 1 97.12 257 GLN A O 1
ATOM 1995 N N . ILE A 1 258 ? 7.836 28.5 2.576 1 97.25 258 ILE A N 1
ATOM 1996 C CA . ILE A 1 258 ? 7.762 27.719 3.803 1 97.25 258 ILE A CA 1
ATOM 1997 C C . ILE A 1 258 ? 8.039 28.609 5.008 1 97.25 258 ILE A C 1
ATOM 1999 O O . ILE A 1 258 ? 9.031 29.344 5.027 1 97.25 258 ILE A O 1
ATOM 2003 N N . ILE A 1 259 ? 7.18 28.625 5.938 1 98.56 259 ILE A N 1
ATOM 2004 C CA . ILE A 1 259 ? 7.348 29.344 7.199 1 98.56 259 ILE A CA 1
ATOM 2005 C C . ILE A 1 259 ? 7.473 28.344 8.344 1 98.56 259 ILE A C 1
ATOM 2007 O O . ILE A 1 259 ? 6.531 27.594 8.633 1 98.56 259 ILE A O 1
ATOM 2011 N N . LEU A 1 260 ? 8.617 28.281 8.922 1 98.25 26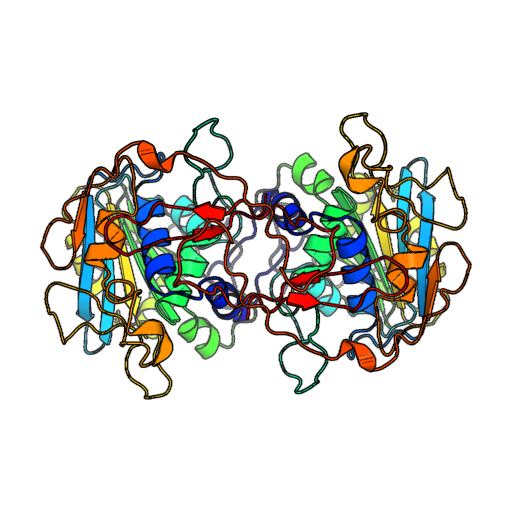0 LEU A N 1
ATOM 2012 C CA . LEU A 1 260 ? 8.891 27.391 10.039 1 98.25 260 LEU A CA 1
ATOM 2013 C C . LEU A 1 260 ? 8.961 28.156 11.352 1 98.25 260 LEU A C 1
ATOM 2015 O O . LEU A 1 260 ? 9.781 29.078 11.492 1 98.25 260 LEU A O 1
ATOM 2019 N N . ARG A 1 261 ? 8.102 27.812 12.258 1 98.19 261 ARG A N 1
ATOM 2020 C CA . ARG A 1 261 ? 8.07 28.469 13.562 1 98.19 261 ARG A CA 1
ATOM 2021 C C . ARG A 1 261 ? 7.969 29.984 13.422 1 98.19 261 ARG A C 1
ATOM 2023 O O . ARG A 1 261 ? 8.711 30.719 14.062 1 98.19 261 ARG A O 1
ATOM 2030 N N . GLY A 1 262 ? 7.164 30.375 12.477 1 97.5 262 GLY A N 1
ATOM 2031 C CA . GLY A 1 262 ? 6.84 31.781 12.32 1 97.5 262 GLY A CA 1
ATOM 2032 C C . GLY A 1 262 ? 7.848 32.531 11.477 1 97.5 262 GLY A C 1
ATOM 2033 O O . GLY A 1 262 ? 7.656 33.719 11.18 1 97.5 262 GLY A O 1
ATOM 2034 N N . LYS A 1 263 ? 8.906 31.859 11.008 1 97.62 263 LYS A N 1
ATOM 2035 C CA . LYS A 1 263 ? 9.938 32.531 10.227 1 97.62 263 LYS A CA 1
ATOM 2036 C C . LYS A 1 263 ? 10.062 31.906 8.836 1 97.62 263 LYS A C 1
ATOM 2038 O O . LYS A 1 263 ? 10.102 30.672 8.695 1 97.62 263 LYS A O 1
ATOM 2043 N N . LYS A 1 264 ? 10.203 32.75 7.883 1 97.12 264 LYS A N 1
ATOM 2044 C CA . LYS A 1 264 ? 10.328 32.281 6.496 1 97.12 264 LYS A CA 1
ATOM 2045 C C . LYS A 1 264 ? 11.664 31.578 6.27 1 97.12 264 LYS A C 1
ATOM 2047 O O . LYS A 1 264 ? 12.703 32.031 6.773 1 97.12 264 LYS A O 1
ATOM 2052 N N . ILE A 1 265 ? 11.531 30.484 5.57 1 94.19 265 ILE A N 1
ATOM 2053 C CA . ILE A 1 265 ? 12.742 29.781 5.141 1 94.19 265 ILE A CA 1
ATOM 2054 C C . ILE A 1 265 ? 13.328 30.484 3.916 1 94.19 265 ILE A C 1
ATOM 2056 O O . ILE A 1 265 ? 12.641 30.688 2.918 1 94.19 265 ILE A O 1
ATOM 2060 N N . LEU A 1 266 ? 14.617 30.875 4.016 1 88.62 266 LEU A N 1
ATOM 2061 C CA . LEU A 1 266 ? 15.32 31.438 2.873 1 88.62 266 LEU A CA 1
ATOM 2062 C C . LEU A 1 266 ? 16 30.359 2.049 1 88.62 266 LEU A C 1
ATOM 2064 O O . LEU A 1 266 ? 16.891 29.672 2.541 1 88.62 266 LEU A O 1
ATOM 2068 N N . THR A 1 267 ? 15.469 30.25 0.849 1 80.12 267 THR A N 1
ATOM 2069 C CA . THR A 1 267 ? 16 29.203 -0.01 1 80.12 267 THR A CA 1
ATOM 2070 C C . THR A 1 267 ? 17.375 29.578 -0.54 1 80.12 267 THR A C 1
ATOM 2072 O O . THR A 1 267 ? 17.625 30.75 -0.847 1 80.12 267 THR A O 1
ATOM 2075 N N . LYS A 1 268 ? 18.297 28.672 -0.509 1 66 268 LYS A N 1
ATOM 2076 C CA . LYS A 1 268 ? 19.641 28.859 -1.06 1 66 268 LYS A CA 1
ATOM 2077 C C . LYS A 1 268 ? 19.734 28.281 -2.473 1 66 268 LYS A C 1
ATOM 2079 O O . LYS A 1 268 ? 19.281 27.172 -2.73 1 66 268 LYS A O 1
ATOM 2084 N N . LEU A 1 269 ? 19.828 29.219 -3.541 1 50.75 269 LEU A N 1
ATOM 2085 C CA . LEU A 1 269 ? 20 28.766 -4.918 1 50.75 269 LEU A CA 1
ATOM 2086 C C . LEU A 1 269 ? 21.234 27.875 -5.059 1 50.75 269 LEU A C 1
ATOM 2088 O O . LEU A 1 269 ? 22.344 28.297 -4.742 1 50.75 269 LEU A O 1
ATOM 2092 N N . VAL A 1 270 ? 21.109 26.688 -4.891 1 44.22 270 VAL A N 1
ATOM 2093 C CA . VAL A 1 270 ? 22.25 25.812 -5.113 1 44.22 270 VAL A CA 1
ATOM 2094 C C . VAL A 1 270 ? 22.641 25.844 -6.594 1 44.22 270 VAL A C 1
ATOM 2096 O O . VAL A 1 270 ? 21.797 25.641 -7.465 1 44.22 270 VAL A O 1
ATOM 2099 N N . SER A 1 271 ? 23.406 26.781 -7.086 1 34.81 271 SER A N 1
ATOM 2100 C CA . SER A 1 271 ? 23.906 26.844 -8.461 1 34.81 271 SER A CA 1
ATOM 2101 C C . SER A 1 271 ? 24 25.453 -9.07 1 34.81 271 SER A C 1
ATOM 2103 O O . SER A 1 271 ? 24.172 24.469 -8.359 1 34.81 271 SER A O 1
ATOM 2105 N N . ARG A 1 272 ? 23.719 25.375 -10.469 1 35.41 272 ARG A N 1
ATOM 2106 C CA . ARG A 1 272 ? 23.781 24.344 -11.492 1 35.41 272 ARG A CA 1
ATOM 2107 C C . ARG A 1 272 ? 25 23.453 -11.297 1 35.41 272 ARG A C 1
ATOM 2109 O O . ARG A 1 272 ? 25.312 22.609 -12.148 1 35.41 272 ARG A O 1
ATOM 2116 N N . GLY A 1 273 ? 25.953 23.906 -10.648 1 32.12 273 GLY A N 1
ATOM 2117 C CA . GLY A 1 273 ? 27.109 23.031 -10.758 1 32.12 273 GLY A CA 1
ATOM 2118 C C . GLY A 1 273 ? 26.797 21.594 -10.422 1 32.12 273 GLY A C 1
ATOM 2119 O O . GLY A 1 273 ? 27.688 20.734 -10.461 1 32.12 273 GLY A O 1
ATOM 2120 N N . LEU A 1 274 ? 25.844 21.438 -9.711 1 34.78 274 LEU A N 1
ATOM 2121 C CA . LEU A 1 274 ? 25.609 20.109 -9.18 1 34.78 274 LEU A CA 1
ATOM 2122 C C . LEU A 1 274 ? 24.969 19.203 -10.227 1 34.78 274 LEU A C 1
ATOM 2124 O O . LEU A 1 274 ? 24.531 18.094 -9.914 1 34.78 274 LEU A O 1
ATOM 2128 N N . THR A 1 275 ? 24.578 19.891 -11.25 1 32.59 275 THR A N 1
ATOM 2129 C CA . THR A 1 275 ? 23.781 19.031 -12.133 1 32.59 275 THR A CA 1
ATOM 2130 C C . THR A 1 275 ? 24.578 17.797 -12.562 1 32.59 275 THR A C 1
ATOM 2132 O O . THR A 1 275 ? 24.25 17.156 -13.555 1 32.59 275 THR A O 1
ATOM 2135 N N . HIS A 1 276 ? 25.75 17.828 -12.078 1 29.41 276 HIS A N 1
ATOM 2136 C CA . HIS A 1 276 ? 26.359 16.641 -12.688 1 29.41 276 HIS A CA 1
ATOM 2137 C C . HIS A 1 276 ? 25.734 15.367 -12.156 1 29.41 276 HIS A C 1
ATOM 2139 O O . HIS A 1 276 ? 25.766 15.109 -10.953 1 29.41 276 HIS A O 1
ATOM 2145 N N . THR A 1 277 ? 24.656 15.156 -12.586 1 31.48 277 THR A N 1
ATOM 2146 C CA . THR A 1 277 ? 24.062 13.828 -12.43 1 31.48 277 THR A CA 1
ATOM 2147 C C . THR A 1 277 ? 25.109 12.742 -12.602 1 31.48 277 THR A C 1
ATOM 2149 O O . THR A 1 277 ? 25.766 12.664 -13.641 1 31.48 277 THR A O 1
ATOM 2152 N N . GLU A 1 278 ? 26 12.711 -11.656 1 30.58 278 GLU A N 1
ATOM 2153 C CA . GLU A 1 278 ? 26.906 11.586 -11.914 1 30.58 278 GLU A CA 1
ATOM 2154 C C . GLU A 1 278 ? 26.219 10.258 -11.586 1 30.58 278 GLU A C 1
ATOM 2156 O O . GLU A 1 278 ? 25.422 10.172 -10.664 1 30.58 278 GLU A O 1
ATOM 2161 N N . HIS A 1 279 ? 25.906 9.648 -12.5 1 31.44 279 HIS A N 1
ATOM 2162 C CA . HIS A 1 279 ? 25.547 8.234 -12.414 1 31.44 279 HIS A CA 1
ATOM 2163 C C . HIS A 1 279 ? 26.656 7.422 -11.766 1 31.44 279 HIS A C 1
ATOM 2165 O O . HIS A 1 279 ? 27.828 7.582 -12.109 1 31.44 279 HIS A O 1
ATOM 2171 N N . ASP A 1 280 ? 26.672 7.547 -10.477 1 32.38 280 ASP A N 1
ATOM 2172 C CA . ASP A 1 280 ? 27.75 6.742 -9.922 1 32.38 280 ASP A CA 1
ATOM 2173 C C . ASP A 1 280 ? 27.375 5.262 -9.906 1 32.38 280 ASP A C 1
ATOM 2175 O O . ASP A 1 280 ? 26.203 4.91 -9.82 1 32.38 280 ASP A O 1
ATOM 2179 N N . VAL A 1 281 ? 27.984 4.613 -10.664 1 33.12 281 VAL A N 1
ATOM 2180 C CA . VAL A 1 281 ? 28.031 3.154 -10.609 1 33.12 281 VAL A CA 1
ATOM 2181 C C . VAL A 1 281 ? 28.766 2.701 -9.352 1 33.12 281 VAL A C 1
ATOM 2183 O O . VAL A 1 281 ? 29.891 3.117 -9.102 1 33.12 281 VAL A O 1
ATOM 2186 N N . TYR A 1 282 ? 27.984 2.746 -8.258 1 33.34 282 TYR A N 1
ATOM 2187 C CA . TYR A 1 282 ? 28.625 2.164 -7.082 1 33.34 282 TYR A CA 1
ATOM 2188 C C . TYR A 1 282 ? 29.141 0.764 -7.383 1 33.34 282 TYR A C 1
ATOM 2190 O O . TYR A 1 282 ? 28.391 -0.1 -7.844 1 33.34 282 TYR A O 1
ATOM 2198 N N . LYS A 1 283 ? 30.359 0.873 -7.543 1 32.84 283 LYS A N 1
ATOM 2199 C CA . LYS A 1 283 ? 31.109 -0.374 -7.594 1 32.84 283 LYS A CA 1
ATOM 2200 C C . LYS A 1 283 ? 31.562 -0.81 -6.199 1 32.84 283 LYS A C 1
ATOM 2202 O O . LYS A 1 283 ? 32.438 -0.191 -5.598 1 32.84 283 LYS A O 1
ATOM 2207 N N . PRO A 1 284 ? 30.641 -1.465 -5.488 1 34.41 284 PRO A N 1
ATOM 2208 C CA . PRO A 1 284 ? 31.188 -1.856 -4.184 1 34.41 284 PRO A CA 1
ATOM 2209 C C . PRO A 1 284 ? 32.656 -2.189 -4.238 1 34.41 284 PRO A C 1
ATOM 2211 O O . PRO A 1 284 ? 33.156 -2.697 -5.254 1 34.41 284 PRO A O 1
ATOM 2214 N N . HIS A 1 285 ? 33.312 -1.287 -3.619 1 32.53 285 HIS A N 1
ATOM 2215 C CA . HIS A 1 285 ? 34.781 -1.519 -3.619 1 32.53 285 HIS A CA 1
ATOM 2216 C C . HIS A 1 285 ? 35.094 -3 -3.439 1 32.53 285 HIS A C 1
ATOM 2218 O O . HIS A 1 285 ? 36.125 -3.477 -3.908 1 32.53 285 HIS A O 1
ATOM 2224 N N . PHE A 1 286 ? 34.594 -3.416 -2.314 1 30.48 286 PHE A N 1
ATOM 2225 C CA . PHE A 1 286 ? 35.062 -4.777 -2.098 1 30.48 286 PHE A CA 1
ATOM 2226 C C . PHE A 1 286 ? 34.531 -5.719 -3.164 1 30.48 286 PHE A C 1
ATOM 2228 O O . PHE A 1 286 ? 34.781 -6.922 -3.133 1 30.48 286 PHE A O 1
ATOM 2235 N N . SER A 1 287 ? 33.312 -5.23 -3.535 1 33.28 287 SER A N 1
ATOM 2236 C CA . SER A 1 287 ? 32.844 -6.227 -4.48 1 33.28 287 SER A CA 1
ATOM 2237 C C . SER A 1 287 ? 33.688 -6.277 -5.734 1 33.28 287 SER A C 1
ATOM 2239 O O . SER A 1 287 ? 34.281 -5.273 -6.125 1 33.28 287 SER A O 1
ATOM 2241 N N . VAL A 1 288 ? 34.031 -7.43 -6.055 1 30.41 288 VAL A N 1
ATOM 2242 C CA . VAL A 1 288 ? 34.625 -7.684 -7.363 1 30.41 288 VAL A CA 1
ATOM 2243 C C . VAL A 1 288 ? 33.969 -6.781 -8.414 1 30.41 288 VAL A C 1
ATOM 2245 O O . VAL A 1 288 ? 32.875 -6.289 -8.219 1 30.41 288 VAL A O 1
ATOM 2248 N N . SER A 1 289 ? 34.531 -6.75 -9.633 1 29.78 289 SER A N 1
ATOM 2249 C CA . SER A 1 289 ? 34.531 -5.949 -10.852 1 29.78 289 SER A CA 1
ATOM 2250 C C . SER A 1 289 ? 33.125 -5.586 -11.273 1 29.78 289 SER A C 1
ATOM 2252 O O . SER A 1 289 ? 32.906 -4.605 -11.984 1 29.78 289 SER A O 1
ATOM 2254 N N . PHE A 1 290 ? 32.156 -6.582 -11.336 1 29.16 290 PHE A N 1
ATOM 2255 C CA . PHE A 1 290 ? 31.219 -6.539 -12.461 1 29.16 290 PHE A CA 1
ATOM 2256 C C . PHE A 1 290 ? 29.953 -5.77 -12.094 1 29.16 290 PHE A C 1
ATOM 2258 O O . PHE A 1 290 ? 29.156 -5.434 -12.969 1 29.16 290 PHE A O 1
ATOM 2265 N N . MET A 1 291 ? 29.469 -5.949 -10.898 1 30.67 291 MET A N 1
ATOM 2266 C CA . MET A 1 291 ? 28.094 -5.484 -10.898 1 30.67 291 MET A CA 1
ATOM 2267 C C . MET A 1 291 ? 28 -4.02 -10.477 1 30.67 291 MET A C 1
ATOM 2269 O O . MET A 1 291 ? 28.484 -3.654 -9.398 1 30.67 291 MET A O 1
ATOM 2273 N N . SER A 1 292 ? 28.188 -3.158 -11.352 1 28.73 292 SER A N 1
ATOM 2274 C CA . SER A 1 292 ? 27.906 -1.737 -11.164 1 28.73 292 SER A CA 1
ATOM 2275 C C . SER A 1 292 ? 26.438 -1.494 -10.891 1 28.73 292 SER A C 1
ATOM 2277 O O . SER A 1 292 ? 25.562 -2.105 -11.531 1 28.73 292 SER A O 1
ATOM 2279 N N . VAL A 1 293 ? 26.016 -1.661 -9.727 1 31.75 293 VAL A N 1
ATOM 2280 C CA . VAL A 1 293 ? 24.656 -1.199 -9.469 1 31.75 293 VAL A CA 1
ATOM 2281 C C . VAL A 1 293 ? 24.562 0.303 -9.727 1 31.75 293 VAL A C 1
ATOM 2283 O O . VAL A 1 293 ? 25.375 1.077 -9.211 1 31.75 293 VAL A O 1
ATOM 2286 N N . ARG A 1 294 ? 24.047 0.638 -10.859 1 28.48 294 ARG A N 1
ATOM 2287 C CA . ARG A 1 294 ? 23.812 2.057 -11.102 1 28.48 294 ARG A CA 1
ATOM 2288 C C . ARG A 1 294 ? 22.906 2.656 -10.039 1 28.48 294 ARG A C 1
ATOM 2290 O O . ARG A 1 294 ? 21.797 2.176 -9.828 1 28.48 294 ARG A O 1
ATOM 2297 N N . LEU A 1 295 ? 23.391 2.953 -9.047 1 30.73 295 LEU A N 1
ATOM 2298 C CA . LEU A 1 295 ? 22.672 3.785 -8.094 1 30.73 295 LEU A CA 1
ATOM 2299 C C . LEU A 1 295 ? 22.547 5.219 -8.602 1 30.73 295 LEU A C 1
ATOM 2301 O O . LEU A 1 295 ? 23.531 5.793 -9.078 1 30.73 295 LEU A O 1
ATOM 2305 N N . CYS A 1 296 ? 21.531 5.508 -9.258 1 26.7 296 CYS A N 1
ATOM 2306 C CA . CYS A 1 296 ? 21.375 6.938 -9.5 1 26.7 296 CYS A CA 1
ATOM 2307 C C . CYS A 1 296 ? 21.25 7.703 -8.188 1 26.7 296 CYS A C 1
ATOM 2309 O O . CYS A 1 296 ? 20.328 7.457 -7.402 1 26.7 296 CYS A O 1
ATOM 2311 N N . THR A 1 297 ? 22.203 7.855 -7.648 1 29.55 297 THR A N 1
ATOM 2312 C CA . THR A 1 297 ? 22.25 8.75 -6.496 1 29.55 297 THR A CA 1
ATOM 2313 C C . THR A 1 297 ? 22.172 10.203 -6.938 1 29.55 297 THR A C 1
ATOM 2315 O O . THR A 1 297 ? 22.844 10.602 -7.895 1 29.55 297 THR A O 1
ATOM 2318 N N . TRP A 1 298 ? 20.906 10.703 -7.047 1 27.77 298 TRP A N 1
ATOM 2319 C CA . TRP A 1 298 ? 20.906 12.156 -7.164 1 27.77 298 TRP A CA 1
ATOM 2320 C C . TRP A 1 298 ? 21.656 12.797 -6.008 1 27.77 298 TRP A C 1
ATOM 2322 O O . TRP A 1 298 ? 21.453 12.445 -4.848 1 27.77 298 TRP A O 1
ATOM 2332 N N . MET A 1 299 ? 22.844 12.945 -6.285 1 29.56 299 MET A N 1
ATOM 2333 C CA . MET A 1 299 ? 23.703 13.656 -5.328 1 29.56 299 MET A CA 1
ATOM 2334 C C . MET A 1 299 ? 23.344 15.141 -5.281 1 29.56 299 MET A C 1
ATOM 2336 O O . MET A 1 299 ? 23.219 15.789 -6.324 1 29.56 299 MET A O 1
ATOM 2340 N N . VAL A 1 300 ? 22.328 15.445 -4.5 1 28.45 300 VAL A N 1
ATOM 2341 C CA . VAL A 1 300 ? 22.312 16.875 -4.215 1 28.45 300 VAL A CA 1
ATOM 2342 C C . VAL A 1 300 ? 23.656 17.312 -3.65 1 28.45 300 VAL A C 1
ATOM 2344 O O . VAL A 1 300 ? 24.219 16.641 -2.777 1 28.45 300 VAL A O 1
ATOM 2347 N N . VAL A 1 301 ? 24.328 17.984 -4.504 1 28.34 301 VAL A N 1
ATOM 2348 C CA . VAL A 1 301 ? 25.578 18.672 -4.168 1 28.34 301 VAL A CA 1
ATOM 2349 C C . VAL A 1 301 ? 25.469 19.312 -2.785 1 28.34 301 VAL A C 1
ATOM 2351 O O . VAL A 1 301 ? 24.375 19.703 -2.363 1 28.34 301 VAL A O 1
ATOM 2354 N N . GLU A 1 302 ? 26.438 18.906 -2.088 1 29.42 302 GLU A N 1
ATOM 2355 C CA . GLU A 1 302 ? 26.859 19.453 -0.792 1 29.42 302 GLU A CA 1
ATOM 2356 C C . GLU A 1 302 ? 26.641 20.953 -0.728 1 29.42 302 GLU A C 1
ATOM 2358 O O . GLU A 1 302 ? 27.281 21.719 -1.459 1 29.42 302 GLU A O 1
ATOM 2363 N N . ILE A 1 303 ? 25.359 21.422 -0.903 1 28.59 303 ILE A N 1
ATOM 2364 C CA . ILE A 1 303 ? 25.391 22.797 -0.404 1 28.59 303 ILE A CA 1
ATOM 2365 C C . ILE A 1 303 ? 25.641 22.797 1.102 1 28.59 303 ILE A C 1
ATOM 2367 O O . ILE A 1 303 ? 24.875 22.188 1.865 1 28.59 303 ILE A O 1
ATOM 2371 N N . GLN A 1 304 ? 26.562 23.469 1.409 1 29.23 304 GLN A N 1
ATOM 2372 C CA . GLN A 1 304 ? 27.078 23.734 2.754 1 29.23 304 GLN A CA 1
ATOM 2373 C C . GLN A 1 304 ? 26.844 22.531 3.668 1 29.23 304 GLN A C 1
ATOM 2375 O O . GLN A 1 304 ? 25.906 22.531 4.469 1 29.23 304 GLN A O 1
ATOM 2380 N N . ASP A 1 305 ? 27.344 21.328 3.465 1 31.47 305 ASP A N 1
ATOM 2381 C CA . ASP A 1 305 ? 27.578 20.156 4.297 1 31.47 305 ASP A CA 1
ATOM 2382 C C . ASP A 1 305 ? 26.406 19.188 4.234 1 31.47 305 ASP A C 1
ATOM 2384 O O . ASP A 1 305 ? 26.328 18.25 5.027 1 31.47 305 ASP A O 1
ATOM 23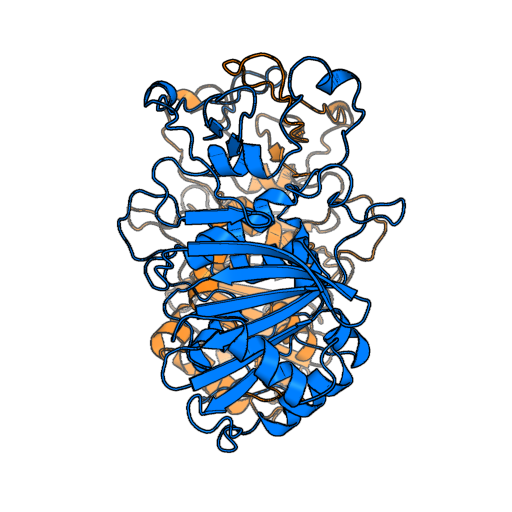88 N N . ILE A 1 306 ? 25.344 19.703 3.76 1 28.28 306 ILE A N 1
ATOM 2389 C CA . ILE A 1 306 ? 24.219 18.766 3.797 1 28.28 306 ILE A CA 1
ATOM 2390 C C . ILE A 1 306 ? 24.094 18.062 2.445 1 28.28 306 ILE A C 1
ATOM 2392 O O . ILE A 1 306 ? 24.031 18.734 1.403 1 28.28 306 ILE A O 1
ATOM 2396 N N . ILE A 1 307 ? 24.641 16.859 2.285 1 30.06 307 ILE A N 1
ATOM 2397 C CA . ILE A 1 307 ? 24.469 16.094 1.054 1 30.06 307 ILE A CA 1
ATOM 2398 C C . ILE A 1 307 ? 23.219 15.234 1.161 1 30.06 307 ILE A C 1
ATOM 2400 O O . ILE A 1 307 ? 23.031 14.531 2.158 1 30.06 307 ILE A O 1
ATOM 2404 N N . SER A 1 308 ? 22.094 15.703 0.646 1 29.16 308 SER A N 1
ATOM 2405 C CA . SER A 1 308 ? 20.922 14.844 0.551 1 29.16 308 SER A CA 1
ATOM 2406 C C . SER A 1 308 ? 21 13.914 -0.657 1 29.16 308 SER A C 1
ATOM 2408 O O . SER A 1 308 ? 21.391 14.344 -1.747 1 29.16 308 SER A O 1
ATOM 2410 N N . ILE A 1 309 ? 21.391 12.625 -0.44 1 30.2 309 ILE A N 1
ATOM 2411 C CA . ILE A 1 309 ? 21.422 11.625 -1.507 1 30.2 309 ILE A CA 1
ATOM 2412 C C . ILE A 1 309 ? 20.031 11.047 -1.717 1 30.2 309 ILE A C 1
ATOM 2414 O O . ILE A 1 309 ? 19.375 10.609 -0.761 1 30.2 309 ILE A O 1
ATOM 2418 N N . CYS A 1 310 ? 19.375 11.539 -2.654 1 28.42 310 CYS A N 1
ATOM 2419 C CA . CYS A 1 310 ? 18.141 10.875 -3.055 1 28.42 310 CYS A CA 1
ATOM 2420 C C . CYS A 1 310 ? 18.438 9.688 -3.969 1 28.42 310 CYS A C 1
ATOM 2422 O O . CYS A 1 310 ? 19.156 9.828 -4.965 1 28.42 310 CYS A O 1
ATOM 2424 N N . ILE A 1 311 ? 18.594 8.547 -3.443 1 28.53 311 ILE A N 1
ATOM 2425 C CA . ILE A 1 311 ? 18.812 7.312 -4.195 1 28.53 311 ILE A CA 1
ATOM 2426 C C . ILE A 1 311 ? 17.516 6.906 -4.895 1 28.53 311 ILE A C 1
ATOM 2428 O O . ILE A 1 311 ? 16.484 6.734 -4.246 1 28.53 311 ILE A O 1
ATOM 2432 N N . CYS A 1 312 ? 17.344 7.426 -6.031 1 25.16 312 CYS A N 1
ATOM 2433 C CA . CYS A 1 312 ? 16.172 7 -6.793 1 25.16 312 CYS A CA 1
ATOM 2434 C C . CYS A 1 312 ? 16.438 5.68 -7.508 1 25.16 312 CYS A C 1
ATOM 2436 O O . CYS A 1 312 ? 17.531 5.465 -8.039 1 25.16 312 CYS A O 1
ATOM 2438 N N . ARG A 1 313 ? 15.953 4.652 -7 1 26.36 313 ARG A N 1
ATOM 2439 C CA . ARG A 1 313 ? 15.977 3.379 -7.715 1 26.36 313 ARG A CA 1
ATOM 2440 C C . ARG A 1 313 ? 15.445 3.541 -9.141 1 26.36 313 ARG A C 1
ATOM 2442 O O . ARG A 1 313 ? 14.367 4.098 -9.344 1 26.36 313 ARG A O 1
ATOM 2449 N N . PHE A 1 314 ? 16.344 3.816 -10.086 1 24.89 314 PHE A N 1
ATOM 2450 C CA . PHE A 1 314 ? 15.812 3.74 -11.438 1 24.89 314 PHE A CA 1
ATOM 2451 C C . PHE A 1 314 ? 15.453 2.305 -11.805 1 24.89 314 PHE A C 1
ATOM 2453 O O . PHE A 1 314 ? 16.141 1.365 -11.398 1 24.89 314 PHE A O 1
ATOM 2460 N N . MET B 1 1 ? -21.484 5.188 -3.184 1 42.41 1 MET B N 1
ATOM 2461 C CA . MET B 1 1 ? -21.594 5.387 -1.741 1 42.41 1 MET B CA 1
ATOM 2462 C C . MET B 1 1 ? -20.422 4.723 -1.016 1 42.41 1 MET B C 1
ATOM 2464 O O . MET B 1 1 ? -19.938 3.67 -1.438 1 42.41 1 MET B O 1
ATOM 2468 N N . ALA B 1 2 ? -19.859 5.531 -0.118 1 52.09 2 ALA B N 1
ATOM 2469 C CA . ALA B 1 2 ? -18.703 4.98 0.591 1 52.09 2 ALA B CA 1
ATOM 2470 C C . ALA B 1 2 ? -19.109 3.758 1.414 1 52.09 2 ALA B C 1
ATOM 2472 O O . ALA B 1 2 ? -20.203 3.699 1.958 1 52.09 2 ALA B O 1
ATOM 2473 N N . ARG B 1 3 ? -18.438 2.469 1.266 1 63.62 3 ARG B N 1
ATOM 2474 C CA . ARG B 1 3 ? -18.672 1.25 2.035 1 63.62 3 ARG B CA 1
ATOM 2475 C C . ARG B 1 3 ? -18.281 1.446 3.498 1 63.62 3 ARG B C 1
ATOM 2477 O O . ARG B 1 3 ? -17.25 2.051 3.799 1 63.62 3 ARG B O 1
ATOM 2484 N N . LEU B 1 4 ? -19.312 1.135 4.395 1 79.5 4 LEU B N 1
ATOM 2485 C CA . LEU B 1 4 ? -19.172 1.495 5.805 1 79.5 4 LEU B CA 1
ATOM 2486 C C . LEU B 1 4 ? -18.688 0.303 6.621 1 79.5 4 LEU B C 1
ATOM 2488 O O . LEU B 1 4 ? -19.047 -0.841 6.332 1 79.5 4 LEU B O 1
ATOM 2492 N N . SER B 1 5 ? -17.859 0.519 7.52 1 84.12 5 SER B N 1
ATOM 2493 C CA . SER B 1 5 ? -17.406 -0.455 8.5 1 84.12 5 SER B CA 1
ATOM 2494 C C . SER B 1 5 ? -18.531 -0.842 9.461 1 84.12 5 SER B C 1
ATOM 2496 O O . SER B 1 5 ? -19.641 -0.343 9.352 1 84.12 5 SER B O 1
ATOM 2498 N N . GLU B 1 6 ? -18.219 -1.858 10.383 1 83.5 6 GLU B N 1
ATOM 2499 C CA . GLU B 1 6 ? -19.156 -2.266 11.406 1 83.5 6 GLU B CA 1
ATOM 2500 C C . GLU B 1 6 ? -19.5 -1.103 12.336 1 83.5 6 GLU B C 1
ATOM 2502 O O . GLU B 1 6 ? -20.516 -1.141 13.039 1 83.5 6 GLU B O 1
ATOM 2507 N N . HIS B 1 7 ? -18.75 -0.029 12.227 1 86.19 7 HIS B N 1
ATOM 2508 C CA . HIS B 1 7 ? -18.969 1.138 13.078 1 86.19 7 HIS B CA 1
ATOM 2509 C C . HIS B 1 7 ? -19.703 2.244 12.32 1 86.19 7 HIS B C 1
ATOM 2511 O O . HIS B 1 7 ? -19.844 3.357 12.828 1 86.19 7 HIS B O 1
ATOM 2517 N N . GLY B 1 8 ? -20.078 1.952 11.117 1 89.12 8 GLY B N 1
ATOM 2518 C CA . GLY B 1 8 ? -20.828 2.91 10.32 1 89.12 8 GLY B CA 1
ATOM 2519 C C . GLY B 1 8 ? -19.953 3.986 9.703 1 89.12 8 GLY B C 1
ATOM 2520 O O . GLY B 1 8 ? -20.438 5.055 9.336 1 89.12 8 GLY B O 1
ATOM 2521 N N . ILE B 1 9 ? -18.672 3.717 9.734 1 93.38 9 ILE B N 1
ATOM 2522 C CA . ILE B 1 9 ? -17.719 4.68 9.195 1 93.38 9 ILE B CA 1
ATOM 2523 C C . ILE B 1 9 ? -17.031 4.082 7.973 1 93.38 9 ILE B C 1
ATOM 2525 O O . ILE B 1 9 ? -16.734 2.881 7.938 1 93.38 9 ILE B O 1
ATOM 2529 N N . ARG B 1 10 ? -16.734 4.906 7.043 1 92.06 10 ARG B N 1
ATOM 2530 C CA . ARG B 1 10 ? -16.156 4.453 5.777 1 92.06 10 ARG B CA 1
ATOM 2531 C C . ARG B 1 10 ? -14.758 3.902 5.969 1 92.06 10 ARG B C 1
ATOM 2533 O O . ARG B 1 10 ? -14.008 4.379 6.828 1 92.06 10 ARG B O 1
ATOM 2540 N N . LEU B 1 11 ? -14.469 2.867 5.129 1 93.5 11 LEU B N 1
ATOM 2541 C CA . LEU B 1 11 ? -13.133 2.285 5.07 1 93.5 11 LEU B CA 1
ATOM 2542 C C . LEU B 1 11 ? -12.258 3.041 4.078 1 93.5 11 LEU B C 1
ATOM 2544 O O . LEU B 1 11 ? -12.766 3.709 3.176 1 93.5 11 LEU B O 1
ATOM 2548 N N . SER B 1 12 ? -10.938 2.973 4.344 1 94 12 SER B N 1
ATOM 2549 C CA . SER B 1 12 ? -10.047 3.404 3.275 1 94 12 SER B CA 1
ATOM 2550 C C . SER B 1 12 ? -10.195 2.52 2.041 1 94 12 SER B C 1
ATOM 2552 O O . SER B 1 12 ? -10.766 1.433 2.115 1 94 12 SER B O 1
ATOM 2554 N N . SER B 1 13 ? -9.742 3.029 0.926 1 92.81 13 SER B N 1
ATOM 2555 C CA . SER B 1 13 ? -9.805 2.301 -0.337 1 92.81 13 SER B CA 1
ATOM 2556 C C . SER B 1 13 ? -8.422 2.182 -0.976 1 92.81 13 SER B C 1
ATOM 2558 O O . SER B 1 13 ? -7.473 2.836 -0.539 1 92.81 13 SER B O 1
ATOM 2560 N N . MET B 1 14 ? -8.352 1.221 -1.901 1 95.19 14 MET B N 1
ATOM 2561 C CA . MET B 1 14 ? -7.141 1.067 -2.699 1 95.19 14 MET B CA 1
ATOM 2562 C C . MET B 1 14 ? -7.41 1.394 -4.164 1 95.19 14 MET B C 1
ATOM 2564 O O . MET B 1 14 ? -8.352 0.868 -4.758 1 95.19 14 MET B O 1
ATOM 2568 N N . SER B 1 15 ? -6.566 2.303 -4.691 1 95.38 15 SER B N 1
ATOM 2569 C CA . SER B 1 15 ? -6.734 2.658 -6.098 1 95.38 15 SER B CA 1
ATOM 2570 C C . SER B 1 15 ? -6.406 1.481 -7.008 1 95.38 15 SER B C 1
ATOM 2572 O O . SER B 1 15 ? -5.438 0.76 -6.777 1 95.38 15 SER B O 1
ATOM 2574 N N . PRO B 1 16 ? -7.215 1.321 -8.086 1 96 16 PRO B N 1
ATOM 2575 C CA . PRO B 1 16 ? -6.902 0.246 -9.023 1 96 16 PRO B CA 1
ATOM 2576 C C . PRO B 1 16 ? -5.512 0.391 -9.648 1 96 16 PRO B C 1
ATOM 2578 O O . PRO B 1 16 ? -4.84 -0.61 -9.906 1 96 16 PRO B O 1
ATOM 2581 N N . SER B 1 17 ? -5.016 1.612 -9.828 1 93.81 17 SER B N 1
ATOM 2582 C CA . SER B 1 17 ? -3.727 1.863 -10.461 1 93.81 17 SER B CA 1
ATOM 2583 C C . SER B 1 17 ? -2.574 1.394 -9.578 1 93.81 17 SER B C 1
ATOM 2585 O O . SER B 1 17 ? -1.44 1.267 -10.047 1 93.81 17 SER B O 1
ATOM 2587 N N . PHE B 1 18 ? -2.898 1.172 -8.375 1 93.75 18 PHE B N 1
ATOM 2588 C CA . PHE B 1 18 ? -1.865 0.76 -7.43 1 93.75 18 PHE B CA 1
ATOM 2589 C C . PHE B 1 18 ? -1.315 -0.614 -7.797 1 93.75 18 PHE B C 1
ATOM 2591 O O . PHE B 1 18 ? -0.144 -0.905 -7.547 1 93.75 18 PHE B O 1
ATOM 2598 N N . LEU B 1 19 ? -2.143 -1.484 -8.344 1 96.69 19 LEU B N 1
ATOM 2599 C CA . LEU B 1 19 ? -1.671 -2.811 -8.727 1 96.69 19 LEU B CA 1
ATOM 2600 C C . LEU B 1 19 ? -0.49 -2.713 -9.688 1 96.69 19 LEU B C 1
ATOM 2602 O O . LEU B 1 19 ? 0.516 -3.406 -9.516 1 96.69 19 LEU B O 1
ATOM 2606 N N . ASN B 1 20 ? -0.593 -1.825 -10.602 1 94.25 20 ASN B N 1
ATOM 2607 C CA . ASN B 1 20 ? 0.494 -1.629 -11.555 1 94.25 20 ASN B CA 1
ATOM 2608 C C . ASN B 1 20 ? 1.685 -0.925 -10.906 1 94.25 20 ASN B C 1
ATOM 2610 O O . ASN B 1 20 ? 2.828 -1.358 -11.062 1 94.25 20 ASN B O 1
ATOM 2614 N N . SER B 1 21 ? 1.466 0.161 -10.164 1 87.62 21 SER B N 1
ATOM 2615 C CA . SER B 1 21 ? 2.557 0.911 -9.555 1 87.62 21 SER B CA 1
ATOM 2616 C C . SER B 1 21 ? 3.322 0.054 -8.555 1 87.62 21 SER B C 1
ATOM 2618 O O . SER B 1 21 ? 4.551 0.123 -8.477 1 87.62 21 SER B O 1
ATOM 2620 N N . ASN B 1 22 ? 2.602 -0.719 -7.852 1 87.06 22 ASN B N 1
ATOM 2621 C CA . ASN B 1 22 ? 3.193 -1.62 -6.871 1 87.06 22 ASN B CA 1
ATOM 2622 C C . ASN B 1 22 ? 4.094 -2.658 -7.535 1 87.06 22 ASN B C 1
ATOM 2624 O O . ASN B 1 22 ? 5.074 -3.109 -6.938 1 87.06 22 ASN B O 1
ATOM 2628 N N . SER B 1 23 ? 3.764 -3.041 -8.688 1 89.75 23 SER B N 1
ATOM 2629 C CA . SER B 1 23 ? 4.512 -4.062 -9.414 1 89.75 23 SER B CA 1
ATOM 2630 C C . SER B 1 23 ? 5.898 -3.559 -9.797 1 89.75 23 SER B C 1
ATOM 2632 O O . SER B 1 23 ? 6.82 -4.352 -10.008 1 89.75 23 SER B O 1
ATOM 2634 N N . THR B 1 24 ? 6.125 -2.277 -9.844 1 80.69 24 THR B N 1
ATOM 2635 C CA . THR B 1 24 ? 7.379 -1.681 -10.297 1 80.69 24 THR B CA 1
ATOM 2636 C C . THR B 1 24 ? 8.453 -1.808 -9.219 1 80.69 24 THR B C 1
ATOM 2638 O O . THR B 1 24 ? 9.633 -1.579 -9.484 1 80.69 24 THR B O 1
ATOM 2641 N N . SER B 1 25 ? 8 -2.213 -8.07 1 74.56 25 SER B N 1
ATOM 2642 C CA . SER B 1 25 ? 8.969 -2.469 -7.012 1 74.56 25 SER B CA 1
ATOM 2643 C C . SER B 1 25 ? 9.906 -3.611 -7.391 1 74.56 25 SER B C 1
ATOM 2645 O O . SER B 1 25 ? 11.008 -3.723 -6.852 1 74.56 25 SER B O 1
ATOM 2647 N N . HIS B 1 26 ? 9.414 -4.488 -8.266 1 79.81 26 HIS B N 1
ATOM 2648 C CA . HIS B 1 26 ? 10.25 -5.547 -8.82 1 79.81 26 HIS B CA 1
ATOM 2649 C C . HIS B 1 26 ? 10.828 -5.141 -10.172 1 79.81 26 HIS B C 1
ATOM 2651 O O . HIS B 1 26 ? 10.133 -5.168 -11.188 1 79.81 26 HIS B O 1
ATOM 2657 N N . THR B 1 27 ? 12.086 -4.777 -10.07 1 72.75 27 THR B N 1
ATOM 2658 C CA . THR B 1 27 ? 12.734 -4.406 -11.32 1 72.75 27 THR B CA 1
ATOM 2659 C C . THR B 1 27 ? 13.102 -5.645 -12.133 1 72.75 27 THR B C 1
ATOM 2661 O O . THR B 1 27 ? 13.047 -5.625 -13.367 1 72.75 27 THR B O 1
ATOM 2664 N N . TRP B 1 28 ? 13.43 -6.648 -11.367 1 78.56 28 TRP B N 1
ATOM 2665 C CA . TRP B 1 28 ? 13.836 -7.922 -11.953 1 78.56 28 TRP B CA 1
ATOM 2666 C C . TRP B 1 28 ? 12.727 -8.961 -11.828 1 78.56 28 TRP B C 1
ATOM 2668 O O . TRP B 1 28 ? 12.203 -9.188 -10.734 1 78.56 28 TRP B O 1
ATOM 2678 N N . PRO B 1 29 ? 12.359 -9.633 -12.969 1 89.81 29 PRO B N 1
ATOM 2679 C CA . PRO B 1 29 ? 11.219 -10.555 -12.953 1 89.81 29 PRO B CA 1
ATOM 2680 C C . PRO B 1 29 ? 11.43 -11.727 -11.992 1 89.81 29 PRO B C 1
ATOM 2682 O O . PRO B 1 29 ? 10.469 -12.195 -11.367 1 89.81 29 PRO B O 1
ATOM 2685 N N . PHE B 1 30 ? 12.656 -12.156 -11.812 1 88.38 30 PHE B N 1
ATOM 2686 C CA . PHE B 1 30 ? 12.891 -13.359 -11.016 1 88.38 30 PHE B CA 1
ATOM 2687 C C . PHE B 1 30 ? 12.734 -13.055 -9.531 1 88.38 30 PHE B C 1
ATOM 2689 O O . PHE B 1 30 ? 12.508 -13.961 -8.727 1 88.38 30 PHE B O 1
ATOM 2696 N N . SER B 1 31 ? 12.883 -11.781 -9.164 1 84.38 31 SER B N 1
ATOM 2697 C CA . SER B 1 31 ? 12.57 -11.422 -7.789 1 84.38 31 SER B CA 1
ATOM 2698 C C . SER B 1 31 ? 11.086 -11.594 -7.5 1 84.38 31 SER B C 1
ATOM 2700 O O . SER B 1 31 ? 10.695 -11.93 -6.379 1 84.38 31 SER B O 1
ATOM 2702 N N . ALA B 1 32 ? 10.273 -11.375 -8.531 1 92.75 32 ALA B N 1
ATOM 2703 C CA . ALA B 1 32 ? 8.828 -11.586 -8.398 1 92.75 32 ALA B CA 1
ATOM 2704 C C . ALA B 1 32 ? 8.508 -13.07 -8.25 1 92.75 32 ALA B C 1
ATOM 2706 O O . ALA B 1 32 ? 7.637 -13.445 -7.469 1 92.75 32 ALA B O 1
ATOM 2707 N N . VAL B 1 33 ? 9.234 -13.898 -8.945 1 94.75 33 VAL B N 1
ATOM 2708 C CA . VAL B 1 33 ? 9.078 -15.344 -8.812 1 94.75 33 VAL B CA 1
ATOM 2709 C C . VAL B 1 33 ? 9.422 -15.766 -7.387 1 94.75 33 VAL B C 1
ATOM 2711 O O . VAL B 1 33 ? 8.695 -16.562 -6.773 1 94.75 33 VAL B O 1
ATOM 2714 N N . ALA B 1 34 ? 10.508 -15.195 -6.914 1 89.25 34 ALA B N 1
ATOM 2715 C CA . ALA B 1 34 ? 10.961 -15.516 -5.562 1 89.25 34 ALA B CA 1
ATOM 2716 C C . ALA B 1 34 ? 9.891 -15.164 -4.531 1 89.25 34 ALA B C 1
ATOM 2718 O O . ALA B 1 34 ? 9.719 -15.875 -3.537 1 89.25 34 ALA B O 1
ATOM 2719 N N . GLU B 1 35 ? 9.156 -14.094 -4.727 1 90.31 35 GLU B N 1
ATOM 2720 C CA . GLU B 1 35 ? 8.078 -13.688 -3.832 1 90.31 35 GLU B CA 1
ATOM 2721 C C . GLU B 1 35 ? 7.008 -14.773 -3.727 1 90.31 35 GLU B C 1
ATOM 2723 O O . GLU B 1 35 ? 6.516 -15.055 -2.635 1 90.31 35 GLU B O 1
ATOM 2728 N N . LEU B 1 36 ? 6.684 -15.359 -4.828 1 96.12 36 LEU B N 1
ATOM 2729 C CA . LEU B 1 36 ? 5.641 -16.375 -4.855 1 96.12 36 LEU B CA 1
ATOM 2730 C C . LEU B 1 36 ? 6.125 -17.672 -4.199 1 96.12 36 LEU B C 1
ATOM 2732 O O . LEU B 1 36 ? 5.363 -18.344 -3.502 1 96.12 36 LEU B O 1
ATOM 2736 N N . ILE B 1 37 ? 7.383 -17.984 -4.402 1 94.81 37 ILE B N 1
ATOM 2737 C CA . ILE B 1 37 ? 7.961 -19.172 -3.773 1 94.81 37 ILE B CA 1
ATOM 2738 C C . ILE B 1 37 ? 8.016 -18.969 -2.26 1 94.81 37 ILE B C 1
ATOM 2740 O O . ILE B 1 37 ? 7.664 -19.875 -1.499 1 94.81 37 ILE B O 1
ATOM 2744 N N . ASP B 1 38 ? 8.43 -17.812 -1.824 1 90.56 38 ASP B N 1
ATOM 2745 C CA . ASP B 1 38 ? 8.523 -17.5 -0.398 1 90.56 38 ASP B CA 1
ATOM 2746 C C . ASP B 1 38 ? 7.16 -17.641 0.28 1 90.56 38 ASP B C 1
ATOM 2748 O O . ASP B 1 38 ? 7.074 -18.125 1.411 1 90.56 38 ASP B O 1
ATOM 2752 N N . ASN B 1 39 ? 6.117 -17.203 -0.391 1 92.94 39 ASN B N 1
ATOM 2753 C CA . ASN B 1 39 ? 4.773 -17.344 0.166 1 92.94 39 ASN B CA 1
ATOM 2754 C C . ASN B 1 39 ? 4.406 -18.797 0.4 1 92.94 39 ASN B C 1
ATOM 2756 O O . ASN B 1 39 ? 3.766 -19.141 1.399 1 92.94 39 ASN B O 1
ATOM 2760 N N . ALA B 1 40 ? 4.816 -19.641 -0.487 1 95.5 40 ALA B N 1
ATOM 2761 C CA . ALA B 1 40 ? 4.551 -21.078 -0.339 1 95.5 40 ALA B CA 1
ATOM 2762 C C . ALA B 1 40 ? 5.336 -21.656 0.83 1 95.5 40 ALA B C 1
ATOM 2764 O O . ALA B 1 40 ? 4.895 -22.625 1.466 1 95.5 40 ALA B O 1
ATOM 2765 N N . SER B 1 41 ? 6.484 -21.047 1.102 1 90.62 41 SER B N 1
ATOM 2766 C CA . SER B 1 41 ? 7.387 -21.578 2.123 1 90.62 41 SER B CA 1
ATOM 2767 C C . SER B 1 41 ? 7.078 -20.984 3.49 1 90.62 41 SER B C 1
ATOM 2769 O O . SER B 1 41 ? 7.617 -21.422 4.504 1 90.62 41 SER B O 1
ATOM 2771 N N . ASP B 1 42 ? 6.246 -19.969 3.535 1 88.69 42 ASP B N 1
ATOM 2772 C CA . ASP B 1 42 ? 5.902 -19.328 4.805 1 88.69 42 ASP B CA 1
ATOM 2773 C C . ASP B 1 42 ? 5.465 -20.359 5.836 1 88.69 42 ASP B C 1
ATOM 2775 O O . ASP B 1 42 ? 4.766 -21.328 5.5 1 88.69 42 ASP B O 1
ATOM 2779 N N . PRO B 1 43 ? 5.77 -20.188 7.129 1 84.31 43 PRO B N 1
ATOM 2780 C CA . PRO B 1 43 ? 5.43 -21.156 8.172 1 84.31 43 PRO B CA 1
ATOM 2781 C C . PRO B 1 43 ? 3.932 -21.453 8.234 1 84.31 43 PRO B C 1
ATOM 2783 O O . PRO B 1 43 ? 3.535 -22.578 8.531 1 84.31 43 PRO B O 1
ATOM 2786 N N . GLY B 1 44 ? 3.123 -20.531 7.941 1 87.69 44 GLY B N 1
ATOM 2787 C CA . GLY B 1 44 ? 1.687 -20.766 7.969 1 87.69 44 GLY B CA 1
ATOM 2788 C C . GLY B 1 44 ? 1.178 -21.531 6.762 1 87.69 44 GLY B C 1
ATOM 2789 O O . GLY B 1 44 ? 0.053 -22.031 6.773 1 87.69 44 GLY B O 1
ATOM 2790 N N . VAL B 1 45 ? 1.954 -21.641 5.75 1 93.81 45 VAL B N 1
ATOM 2791 C CA . VAL B 1 45 ? 1.623 -22.359 4.527 1 93.81 45 VAL B CA 1
ATOM 2792 C C . VAL B 1 45 ? 2.338 -23.719 4.523 1 93.81 45 VAL B C 1
ATOM 2794 O O . VAL B 1 45 ? 1.707 -24.766 4.328 1 93.81 45 VAL B O 1
ATOM 2797 N N . SER B 1 46 ? 3.646 -23.703 4.719 1 93.62 46 SER B N 1
ATOM 2798 C CA . SER B 1 46 ? 4.516 -24.859 4.91 1 93.62 46 SER B CA 1
ATOM 2799 C C . SER B 1 46 ? 4.383 -25.844 3.752 1 93.62 46 SER B C 1
ATOM 2801 O O . SER B 1 46 ? 4.152 -27.031 3.967 1 93.62 46 SER B O 1
ATOM 2803 N N . ALA B 1 47 ? 4.5 -25.375 2.568 1 97.62 47 ALA B N 1
ATOM 2804 C CA . ALA B 1 47 ? 4.5 -26.266 1.404 1 97.62 47 ALA B CA 1
ATOM 2805 C C . ALA B 1 47 ? 5.773 -27.109 1.352 1 97.62 47 ALA B C 1
ATOM 2807 O O . ALA B 1 47 ? 6.875 -26.594 1.571 1 97.62 47 ALA B O 1
ATOM 2808 N N . LYS B 1 48 ? 5.648 -28.344 1.077 1 97.56 48 LYS B N 1
ATOM 2809 C CA . LYS B 1 48 ? 6.801 -29.219 0.864 1 97.56 48 LYS B CA 1
ATOM 2810 C C . LYS B 1 48 ? 7.363 -29.047 -0.545 1 97.56 48 LYS B C 1
ATOM 2812 O O . LYS B 1 48 ? 8.57 -29.156 -0.752 1 97.56 48 LYS B O 1
ATOM 2817 N N . GLN B 1 49 ? 6.434 -28.859 -1.442 1 98.56 49 GLN B N 1
ATOM 2818 C CA . GLN B 1 49 ? 6.824 -28.703 -2.842 1 98.56 49 GLN B CA 1
ATOM 2819 C C . GLN B 1 49 ? 6.086 -27.547 -3.502 1 98.56 49 GLN B C 1
ATOM 2821 O O . GLN B 1 49 ? 4.969 -27.219 -3.102 1 98.56 49 GLN B O 1
ATOM 2826 N N . ILE B 1 50 ? 6.754 -26.953 -4.508 1 98.56 50 ILE B N 1
ATOM 2827 C CA . ILE B 1 50 ? 6.117 -25.984 -5.391 1 98.56 50 ILE B CA 1
ATOM 2828 C C . ILE B 1 50 ? 6.523 -26.25 -6.836 1 98.56 50 ILE B C 1
ATOM 2830 O O . ILE B 1 50 ? 7.691 -26.531 -7.117 1 98.56 50 ILE B O 1
ATOM 2834 N N . TRP B 1 51 ? 5.578 -26.281 -7.715 1 98.81 51 TRP B N 1
ATOM 2835 C CA . TRP B 1 51 ? 5.766 -26.484 -9.148 1 98.81 51 TRP B CA 1
ATOM 2836 C C . TRP B 1 51 ? 5.59 -25.172 -9.914 1 98.81 51 TRP B C 1
ATOM 2838 O O . TRP B 1 51 ? 4.586 -24.484 -9.742 1 98.81 51 TRP B O 1
ATOM 2848 N N . ILE B 1 52 ? 6.578 -24.812 -10.672 1 98.81 52 ILE B N 1
ATOM 2849 C CA . ILE B 1 52 ? 6.551 -23.625 -11.516 1 98.81 52 ILE B CA 1
ATOM 2850 C C . ILE B 1 52 ? 6.566 -24.031 -12.984 1 98.81 52 ILE B C 1
ATOM 2852 O O . ILE B 1 52 ? 7.43 -24.797 -13.414 1 98.81 52 ILE B O 1
ATOM 2856 N N . ASP B 1 53 ? 5.613 -23.547 -13.734 1 98.56 53 ASP B N 1
ATOM 2857 C CA . ASP B 1 53 ? 5.508 -23.922 -15.141 1 98.56 53 ASP B CA 1
ATOM 2858 C C . ASP B 1 53 ? 4.895 -22.797 -15.969 1 98.56 53 ASP B C 1
ATOM 2860 O O . ASP B 1 53 ? 4.504 -21.766 -15.422 1 98.56 53 ASP B O 1
ATOM 2864 N N . VAL B 1 54 ? 4.961 -22.922 -17.266 1 98.19 54 VAL B N 1
ATOM 2865 C CA . VAL B 1 54 ? 4.242 -22.078 -18.219 1 98.19 54 VAL B CA 1
ATOM 2866 C C . VAL B 1 54 ? 3.332 -22.953 -19.078 1 98.19 54 VAL B C 1
ATOM 2868 O O . VAL B 1 54 ? 3.738 -24.031 -19.531 1 98.19 54 VAL B O 1
ATOM 2871 N N . VAL B 1 55 ? 2.055 -22.562 -19.156 1 97.19 55 VAL B N 1
ATOM 2872 C CA . VAL B 1 55 ? 1.077 -23.375 -19.875 1 97.19 55 VAL B CA 1
ATOM 2873 C C . VAL B 1 55 ? 0.236 -22.484 -20.797 1 97.19 55 VAL B C 1
ATOM 2875 O O . VAL B 1 55 ? 0.186 -21.266 -20.625 1 97.19 55 VAL B O 1
ATOM 2878 N N . ASP B 1 56 ? -0.299 -23.094 -21.797 1 95.75 56 ASP B N 1
ATOM 2879 C CA . ASP B 1 56 ? -1.318 -22.438 -22.609 1 95.75 56 ASP B CA 1
ATOM 2880 C C . ASP B 1 56 ? -2.721 -22.797 -22.125 1 95.75 56 ASP B C 1
ATOM 2882 O O . ASP B 1 56 ? -3.121 -23.953 -22.156 1 95.75 56 ASP B O 1
ATOM 2886 N N . GLU B 1 57 ? -3.395 -21.859 -21.562 1 94.44 57 GLU B N 1
ATOM 2887 C CA . GLU B 1 57 ? -4.777 -22.016 -21.125 1 94.44 57 GLU B CA 1
ATOM 2888 C C . GLU B 1 57 ? -5.738 -21.297 -22.062 1 94.44 57 GLU B C 1
ATOM 2890 O O . GLU B 1 57 ? -5.891 -20.078 -21.984 1 94.44 57 GLU B O 1
ATOM 2895 N N . ALA B 1 58 ? -6.422 -22.078 -22.953 1 88.75 58 ALA B N 1
ATOM 2896 C CA . ALA B 1 58 ? -7.383 -21.531 -23.906 1 88.75 58 ALA B CA 1
ATOM 2897 C C . ALA B 1 58 ? -6.754 -20.406 -24.734 1 88.75 58 ALA B C 1
ATOM 2899 O O . ALA B 1 58 ? -7.332 -19.328 -24.875 1 88.75 58 ALA B O 1
ATOM 2900 N N . GLY B 1 59 ? -5.555 -20.641 -25.141 1 93 59 GLY B N 1
ATOM 2901 C CA . GLY B 1 59 ? -4.895 -19.703 -26.031 1 93 59 GLY B CA 1
ATOM 2902 C C . GLY B 1 59 ? -4.121 -18.625 -25.312 1 93 59 GLY B C 1
ATOM 2903 O O . GLY B 1 59 ? -3.539 -17.734 -25.938 1 93 59 GLY B O 1
ATOM 2904 N N . HIS B 1 60 ? -4.105 -18.688 -23.984 1 95.62 60 HIS B N 1
ATOM 2905 C CA . HIS B 1 60 ? -3.385 -17.688 -23.203 1 95.62 60 HIS B CA 1
ATOM 2906 C C . HIS B 1 60 ? -2.176 -18.297 -22.5 1 95.62 60 HIS B C 1
ATOM 2908 O O . HIS B 1 60 ? -2.307 -19.281 -21.781 1 95.62 60 HIS B O 1
ATOM 2914 N N . LEU B 1 61 ? -1.013 -17.688 -22.844 1 97 61 LEU B N 1
ATOM 2915 C CA . LEU B 1 61 ? 0.187 -18.094 -22.125 1 97 61 LEU B CA 1
ATOM 2916 C C . LEU B 1 61 ? 0.087 -17.719 -20.656 1 97 61 LEU B C 1
ATOM 2918 O O . LEU B 1 61 ? -0.163 -16.547 -20.328 1 97 61 LEU B O 1
ATOM 2922 N N . CYS B 1 62 ? 0.226 -18.766 -19.766 1 98.25 62 CYS B N 1
ATOM 2923 C CA . CYS B 1 62 ? 0.068 -18.531 -18.328 1 98.25 62 CYS B CA 1
ATOM 2924 C C . CYS B 1 62 ? 1.265 -19.062 -17.547 1 98.25 62 CYS B C 1
ATOM 2926 O O . CYS B 1 62 ? 1.756 -20.156 -17.844 1 98.25 62 CYS B O 1
ATOM 2928 N N . LEU B 1 63 ? 1.768 -18.219 -16.625 1 98.62 63 LEU B N 1
ATOM 2929 C CA . LEU B 1 63 ? 2.664 -18.734 -15.594 1 98.62 63 LEU B CA 1
ATOM 2930 C C . LEU B 1 63 ? 1.877 -19.422 -14.484 1 98.62 63 LEU B C 1
ATOM 2932 O O . LEU B 1 63 ? 0.841 -18.906 -14.047 1 98.62 63 LEU B O 1
ATOM 2936 N N . THR B 1 64 ? 2.342 -20.594 -14.039 1 98.69 64 THR B N 1
ATOM 2937 C CA . THR B 1 64 ? 1.641 -21.297 -12.969 1 98.69 64 THR B CA 1
ATOM 2938 C C . THR B 1 64 ? 2.58 -21.562 -11.797 1 98.69 64 THR B C 1
ATOM 2940 O O . THR B 1 64 ? 3.76 -21.859 -11.992 1 98.69 64 THR B O 1
ATOM 2943 N N . PHE B 1 65 ? 2.135 -21.359 -10.633 1 98.88 65 PHE B N 1
ATOM 2944 C CA . PHE B 1 65 ? 2.744 -21.734 -9.359 1 98.88 65 PHE B CA 1
ATOM 2945 C C . PHE B 1 65 ? 1.792 -22.594 -8.539 1 98.88 65 PHE B C 1
ATOM 2947 O O . PHE B 1 65 ? 0.707 -22.156 -8.164 1 98.88 65 PHE B O 1
ATOM 2954 N N . THR B 1 66 ? 2.133 -23.891 -8.289 1 98.88 66 THR B N 1
ATOM 2955 C CA . THR B 1 66 ? 1.284 -24.781 -7.508 1 98.88 66 THR B CA 1
ATOM 2956 C C . THR B 1 66 ? 2.039 -25.328 -6.297 1 98.88 66 THR B C 1
ATOM 2958 O O . THR B 1 66 ? 3.145 -25.859 -6.434 1 98.88 66 THR B O 1
ATOM 2961 N N . ASP B 1 67 ? 1.483 -25.156 -5.141 1 98.75 67 ASP B N 1
ATOM 2962 C CA . ASP B 1 67 ? 2.117 -25.703 -3.951 1 98.75 67 ASP B CA 1
ATOM 2963 C C . ASP B 1 67 ? 1.185 -26.688 -3.238 1 98.75 67 ASP B C 1
ATOM 2965 O O . ASP B 1 67 ? -0.009 -26.75 -3.541 1 98.75 67 ASP B O 1
ATOM 2969 N N . ASN B 1 68 ? 1.769 -27.516 -2.422 1 98.62 68 ASN B N 1
ATOM 2970 C CA . ASN B 1 68 ? 0.987 -28.453 -1.624 1 98.62 68 ASN B CA 1
ATOM 2971 C C . ASN B 1 68 ? 0.976 -28.062 -0.149 1 98.62 68 ASN B C 1
ATOM 2973 O O . ASN B 1 68 ? 1.09 -28.922 0.727 1 98.62 68 ASN B O 1
ATOM 2977 N N . GLY B 1 69 ? 0.917 -26.719 0.046 1 98.38 69 GLY B N 1
ATOM 2978 C CA . GLY B 1 69 ? 0.847 -26.219 1.407 1 98.38 69 GLY B CA 1
ATOM 2979 C C . GLY B 1 69 ? -0.533 -26.344 2.023 1 98.38 69 GLY B C 1
ATOM 2980 O O . GLY B 1 69 ? -1.377 -27.094 1.515 1 98.38 69 GLY B O 1
ATOM 2981 N N . SER B 1 70 ? -0.796 -25.609 3.027 1 97.81 70 SER B N 1
ATOM 2982 C CA . SER B 1 70 ? -1.976 -25.766 3.873 1 97.81 70 SER B CA 1
ATOM 2983 C C . SER B 1 70 ? -3.227 -25.25 3.172 1 97.81 70 SER B C 1
ATOM 2985 O O . SER B 1 70 ? -4.348 -25.531 3.602 1 97.81 70 SER B O 1
ATOM 2987 N N . GLY B 1 71 ? -3.039 -24.484 2.115 1 98.31 71 GLY B N 1
ATOM 2988 C CA . GLY B 1 71 ? -4.184 -23.828 1.499 1 98.31 71 GLY B CA 1
ATOM 2989 C C . GLY B 1 71 ? -4.758 -22.703 2.348 1 98.31 71 GLY B C 1
ATOM 2990 O O . GLY B 1 71 ? -4.148 -22.297 3.334 1 98.31 71 GLY B O 1
ATOM 2991 N N . MET B 1 72 ? -5.914 -22.188 1.811 1 97.81 72 MET B N 1
ATOM 2992 C CA . MET B 1 72 ? -6.48 -21.031 2.48 1 97.81 72 MET B CA 1
ATOM 2993 C C . MET B 1 72 ? -8 -21.125 2.557 1 97.81 72 MET B C 1
ATOM 2995 O O . MET B 1 72 ? -8.641 -21.641 1.64 1 97.81 72 MET B O 1
ATOM 2999 N N . THR B 1 73 ? -8.562 -20.609 3.676 1 96.75 73 THR B N 1
ATOM 3000 C CA . THR B 1 73 ? -9.992 -20.312 3.74 1 96.75 73 THR B CA 1
ATOM 3001 C C . THR B 1 73 ? -10.344 -19.109 2.877 1 96.75 73 THR B C 1
ATOM 3003 O O . THR B 1 73 ? -9.453 -18.359 2.461 1 96.75 73 THR B O 1
ATOM 3006 N N . PRO B 1 74 ? -11.656 -18.938 2.602 1 96.5 74 PRO B N 1
ATOM 3007 C CA . PRO B 1 74 ? -12.039 -17.734 1.861 1 96.5 74 PRO B CA 1
ATOM 3008 C C . PRO B 1 74 ? -11.57 -16.438 2.539 1 96.5 74 PRO B C 1
ATOM 3010 O O . PRO B 1 74 ? -11.125 -15.516 1.863 1 96.5 74 PRO B O 1
ATOM 3013 N N . SER B 1 75 ? -11.656 -16.375 3.84 1 94.75 75 SER B N 1
ATOM 3014 C CA . SER B 1 75 ? -11.227 -15.203 4.582 1 94.75 75 SER B CA 1
ATOM 3015 C C . SER B 1 75 ? -9.719 -14.977 4.449 1 94.75 75 SER B C 1
ATOM 3017 O O . SER B 1 75 ? -9.266 -13.844 4.266 1 94.75 75 SER B O 1
ATOM 3019 N N . LYS B 1 76 ? -8.961 -16.047 4.555 1 95.69 76 LYS B N 1
ATOM 3020 C CA . LYS B 1 76 ? -7.512 -15.938 4.398 1 95.69 76 LYS B CA 1
ATOM 3021 C C . LYS B 1 76 ? -7.141 -15.523 2.979 1 95.69 76 LYS B C 1
ATOM 3023 O O . LYS B 1 76 ? -6.215 -14.727 2.779 1 95.69 76 LYS B O 1
ATOM 3028 N N . LEU B 1 77 ? -7.848 -16.078 2.01 1 97.75 77 LEU B N 1
ATOM 3029 C CA . LEU B 1 77 ? -7.617 -15.688 0.623 1 97.75 77 LEU B CA 1
ATOM 3030 C C . LEU B 1 77 ? -7.906 -14.203 0.42 1 97.75 77 LEU B C 1
ATOM 3032 O O . LEU B 1 77 ? -7.152 -13.508 -0.26 1 97.75 77 LEU B O 1
ATOM 3036 N N . HIS B 1 78 ? -8.977 -13.719 1.03 1 96.38 78 HIS B N 1
ATOM 3037 C CA . HIS B 1 78 ? -9.297 -12.297 0.939 1 96.38 78 HIS B CA 1
ATOM 3038 C C . HIS B 1 78 ? -8.18 -11.438 1.521 1 96.38 78 HIS B C 1
ATOM 3040 O O . HIS B 1 78 ? -7.812 -10.414 0.942 1 96.38 78 HIS B O 1
ATOM 3046 N N . ARG B 1 79 ? -7.676 -11.875 2.607 1 95.25 79 ARG B N 1
ATOM 3047 C CA . ARG B 1 79 ? -6.574 -11.141 3.225 1 95.25 79 ARG B CA 1
ATOM 3048 C C . ARG B 1 79 ? -5.34 -11.148 2.326 1 95.25 79 ARG B C 1
ATOM 3050 O O . ARG B 1 79 ? -4.66 -10.133 2.188 1 95.25 79 ARG B O 1
ATOM 3057 N N . MET B 1 80 ? -5.055 -12.281 1.734 1 95.94 80 MET B N 1
ATOM 3058 C CA . MET B 1 80 ? -3.91 -12.391 0.834 1 95.94 80 MET B CA 1
ATOM 3059 C C . MET B 1 80 ? -4.066 -11.461 -0.361 1 95.94 80 MET B C 1
ATOM 3061 O O . MET B 1 80 ? -3.086 -10.891 -0.84 1 95.94 80 MET B O 1
ATOM 3065 N N . LEU B 1 81 ? -5.324 -11.312 -0.8 1 97.56 81 LEU B N 1
ATOM 3066 C CA . LEU B 1 81 ? -5.59 -10.477 -1.965 1 97.56 81 LEU B CA 1
ATOM 3067 C C . LEU B 1 81 ? -5.77 -9.016 -1.557 1 97.56 81 LEU B C 1
ATOM 3069 O O . LEU B 1 81 ? -5.969 -8.148 -2.41 1 97.56 81 LEU B O 1
ATOM 3073 N N . SER B 1 82 ? -5.703 -8.789 -0.275 1 96.5 82 SER B N 1
ATOM 3074 C CA . SER B 1 82 ? -5.754 -7.445 0.296 1 96.5 82 SER B CA 1
ATOM 3075 C C . SER B 1 82 ? -4.355 -6.941 0.645 1 96.5 82 SER B C 1
ATOM 3077 O O . SER B 1 82 ? -3.355 -7.551 0.26 1 96.5 82 SER B O 1
ATOM 3079 N N . PHE B 1 83 ? -4.285 -5.789 1.294 1 94.62 83 PHE B N 1
ATOM 3080 C CA . PHE B 1 83 ? -2.992 -5.141 1.467 1 94.62 83 PHE B CA 1
ATOM 3081 C C . PHE B 1 83 ? -2.666 -4.969 2.945 1 94.62 83 PHE B C 1
ATOM 3083 O O . PHE B 1 83 ? -3.547 -4.656 3.75 1 94.62 83 PHE B O 1
ATOM 3090 N N . GLY B 1 84 ? -1.411 -5.281 3.275 1 92.62 84 GLY B N 1
ATOM 3091 C CA . GLY B 1 84 ? -0.906 -5 4.609 1 92.62 84 GLY B CA 1
ATOM 3092 C C . GLY B 1 84 ? -1.13 -6.141 5.586 1 92.62 84 GLY B C 1
ATOM 3093 O O . GLY B 1 84 ? -0.718 -6.062 6.746 1 92.62 84 GLY B O 1
ATOM 3094 N N . PHE B 1 85 ? -1.759 -7.156 5.129 1 92.44 85 PHE B N 1
ATOM 3095 C CA . PHE B 1 85 ? -2 -8.297 6.008 1 92.44 85 PHE B CA 1
ATOM 3096 C C . PHE B 1 85 ? -0.839 -9.281 5.945 1 92.44 85 PHE B C 1
ATOM 3098 O O . PHE B 1 85 ? -0.512 -9.797 4.875 1 92.44 85 PHE B O 1
ATOM 3105 N N . THR B 1 86 ? -0.126 -9.438 7.047 1 85.94 86 THR B N 1
ATOM 3106 C CA . THR B 1 86 ? 1.005 -10.359 7.086 1 85.94 86 THR B CA 1
ATOM 3107 C C . THR B 1 86 ? 1.092 -11.055 8.438 1 85.94 86 THR B C 1
ATOM 3109 O O . THR B 1 86 ? 0.672 -10.5 9.453 1 85.94 86 THR B O 1
ATOM 3112 N N . GLU B 1 87 ? 1.48 -12.25 8.383 1 76.94 87 GLU B N 1
ATOM 3113 C CA . GLU B 1 87 ? 1.785 -12.992 9.602 1 76.94 87 GLU B CA 1
ATOM 3114 C C . GLU B 1 87 ? 3.293 -13.125 9.805 1 76.94 87 GLU B C 1
ATOM 3116 O O . GLU B 1 87 ? 3.742 -13.68 10.812 1 76.94 87 GLU B O 1
ATOM 3121 N N . LYS B 1 88 ? 4.254 -12.742 8.859 1 69 88 LYS B N 1
ATOM 3122 C CA . LYS B 1 88 ? 5.695 -12.945 8.836 1 69 88 LYS B CA 1
ATOM 3123 C C . LYS B 1 88 ? 6.398 -12.07 9.875 1 69 88 LYS B C 1
ATOM 3125 O O . LYS B 1 88 ? 7.469 -12.43 10.367 1 69 88 LYS B O 1
ATOM 3130 N N . GLY B 1 89 ? 6.035 -10.922 10.508 1 57.88 89 GLY B N 1
ATOM 3131 C CA . GLY B 1 89 ? 6.734 -10 11.383 1 57.88 89 GLY B CA 1
ATOM 3132 C C . GLY B 1 89 ? 6.727 -10.422 12.836 1 57.88 89 GLY B C 1
ATOM 3133 O O . GLY B 1 89 ? 7.41 -9.828 13.672 1 57.88 89 GLY B O 1
ATOM 3134 N N . SER B 1 90 ? 5.918 -11.258 13.297 1 49.44 90 SER B N 1
ATOM 3135 C CA . SER B 1 90 ? 5.844 -11.578 14.719 1 49.44 90 SER B CA 1
ATOM 3136 C C . SER B 1 90 ? 6.949 -12.555 15.125 1 49.44 90 SER B C 1
ATOM 3138 O O . SER B 1 90 ? 7.223 -12.727 16.312 1 49.44 90 SER B O 1
ATOM 3140 N N . GLY B 1 91 ? 7.531 -13.211 14.203 1 46.38 91 GLY B N 1
ATOM 3141 C CA . GLY B 1 91 ? 8.398 -14.289 14.656 1 46.38 91 GLY B CA 1
ATOM 3142 C C . GLY B 1 91 ? 9.867 -13.914 14.641 1 46.38 91 GLY B C 1
ATOM 3143 O O . GLY B 1 91 ? 10.273 -12.992 13.922 1 46.38 91 GLY B O 1
ATOM 3144 N N . LYS B 1 92 ? 10.602 -14.219 15.75 1 41.72 92 LYS B N 1
ATOM 3145 C CA . LYS B 1 92 ? 12.031 -14.172 16.047 1 41.72 92 LYS B CA 1
ATOM 3146 C C . LYS B 1 92 ? 12.852 -14.828 14.953 1 41.72 92 LYS B C 1
ATOM 3148 O O . LYS B 1 92 ? 14.016 -15.164 15.148 1 41.72 92 LYS B O 1
ATOM 3153 N N . THR B 1 93 ? 12.227 -15.266 13.953 1 43.84 93 THR B N 1
ATOM 3154 C CA . THR B 1 93 ? 13.133 -16.125 13.203 1 43.84 93 THR B CA 1
ATOM 3155 C C . THR B 1 93 ? 14.086 -15.305 12.352 1 43.84 93 THR B C 1
ATOM 3157 O O . THR B 1 93 ? 13.734 -14.219 11.883 1 43.84 93 THR B O 1
ATOM 3160 N N . SER B 1 94 ? 15.32 -15.688 12.305 1 40.81 94 SER B N 1
ATOM 3161 C CA . SER B 1 94 ? 16.594 -15.25 11.742 1 40.81 94 SER B CA 1
ATOM 3162 C C . SER B 1 94 ? 16.469 -14.992 10.242 1 40.81 94 SER B C 1
ATOM 3164 O O . SER B 1 94 ? 17.391 -14.445 9.633 1 40.81 94 SER B O 1
ATOM 3166 N N . HIS B 1 95 ? 15.516 -15.633 9.641 1 42.84 95 HIS B N 1
ATOM 3167 C CA . HIS B 1 95 ? 15.508 -15.469 8.195 1 42.84 95 HIS B CA 1
ATOM 3168 C C . HIS B 1 95 ? 14.758 -14.203 7.789 1 42.84 95 HIS B C 1
ATOM 3170 O O . HIS B 1 95 ? 13.641 -13.961 8.258 1 42.84 95 HIS B O 1
ATOM 3176 N N . GLN B 1 96 ? 15.453 -13.305 7.348 1 48.56 96 GLN B N 1
ATOM 3177 C CA . GLN B 1 96 ? 14.867 -12.062 6.855 1 48.56 96 GLN B CA 1
ATOM 3178 C C . GLN B 1 96 ? 13.773 -12.344 5.828 1 48.56 96 GLN B C 1
ATOM 3180 O O . GLN B 1 96 ? 14.062 -12.734 4.695 1 48.56 96 GLN B O 1
ATOM 3185 N N . ALA B 1 97 ? 12.609 -12.539 6.289 1 52.88 97 ALA B N 1
ATOM 3186 C CA . ALA B 1 97 ? 11.461 -12.883 5.461 1 52.88 97 ALA B CA 1
ATOM 3187 C C . ALA B 1 97 ? 11.156 -11.773 4.453 1 52.88 97 ALA B C 1
ATOM 3189 O O . ALA B 1 97 ? 11.195 -10.594 4.797 1 52.88 97 ALA B O 1
ATOM 3190 N N . ILE B 1 98 ? 11.109 -12.102 3.102 1 58.03 98 ILE B N 1
ATOM 3191 C CA . ILE B 1 98 ? 10.617 -11.18 2.086 1 58.03 98 ILE B CA 1
ATOM 3192 C C . ILE B 1 98 ? 9.117 -10.961 2.27 1 58.03 98 ILE B C 1
ATOM 3194 O O . ILE B 1 98 ? 8.438 -11.789 2.879 1 58.03 98 ILE B O 1
ATOM 3198 N N . GLY B 1 99 ? 8.641 -9.867 2.084 1 61.25 99 GLY B N 1
ATOM 3199 C CA . GLY B 1 99 ? 7.219 -9.57 2.109 1 61.25 99 GLY B CA 1
ATOM 3200 C C . GLY B 1 99 ? 6.691 -9.312 3.508 1 61.25 99 GLY B C 1
ATOM 3201 O O . GLY B 1 99 ? 5.621 -9.805 3.875 1 61.25 99 GLY B O 1
ATOM 3202 N N . VAL B 1 100 ? 7.406 -8.789 4.289 1 67.12 100 VAL B N 1
ATOM 3203 C CA . VAL B 1 100 ? 7.07 -8.586 5.695 1 67.12 100 VAL B CA 1
ATOM 3204 C C . VAL B 1 100 ? 5.965 -7.539 5.812 1 67.12 100 VAL B C 1
ATOM 3206 O O . VAL B 1 100 ? 5.309 -7.438 6.855 1 67.12 100 VAL B O 1
ATOM 3209 N N . TYR B 1 101 ? 5.512 -6.988 4.691 1 73.56 101 TYR B N 1
ATOM 3210 C CA . TYR B 1 101 ? 4.559 -5.887 4.801 1 73.56 101 TYR B CA 1
ATOM 3211 C C . TYR B 1 101 ? 3.193 -6.293 4.266 1 73.56 101 TYR B C 1
ATOM 3213 O O . TYR B 1 101 ? 2.281 -5.465 4.176 1 73.56 101 TYR B O 1
ATOM 3221 N N . GLY B 1 102 ? 3.025 -7.551 3.82 1 87.06 102 GLY B N 1
ATOM 3222 C CA . GLY B 1 102 ? 1.73 -8.031 3.361 1 87.06 102 GLY B CA 1
ATOM 3223 C C . GLY B 1 102 ? 1.385 -7.562 1.959 1 87.06 102 GLY B C 1
ATOM 3224 O O . GLY B 1 102 ? 0.212 -7.352 1.642 1 87.06 102 GLY B O 1
ATOM 3225 N N . ASN B 1 103 ? 2.367 -7.301 1.183 1 90.06 103 ASN B N 1
ATOM 3226 C CA . ASN B 1 103 ? 2.17 -6.805 -0.174 1 90.06 103 ASN B CA 1
ATOM 3227 C C . ASN B 1 103 ? 2.867 -7.691 -1.203 1 90.06 103 ASN B C 1
ATOM 3229 O O . ASN B 1 103 ? 2.715 -7.484 -2.408 1 90.06 103 ASN B O 1
ATOM 3233 N N . GLY B 1 104 ? 3.555 -8.719 -0.815 1 90.19 104 GLY B N 1
ATOM 3234 C CA . GLY B 1 104 ? 4.445 -9.5 -1.654 1 90.19 104 GLY B CA 1
ATOM 3235 C C . GLY B 1 104 ? 3.73 -10.195 -2.795 1 90.19 104 GLY B C 1
ATOM 3236 O O . GLY B 1 104 ? 4.152 -10.102 -3.949 1 90.19 104 GLY B O 1
ATOM 3237 N N . PHE B 1 105 ? 2.684 -10.875 -2.473 1 96.5 105 PHE B N 1
ATOM 3238 C CA . PHE B 1 105 ? 1.961 -11.578 -3.529 1 96.5 105 PHE B CA 1
ATOM 3239 C C . PHE B 1 105 ? 1.487 -10.602 -4.602 1 96.5 105 PHE B C 1
ATOM 3241 O O . PHE B 1 105 ? 1.614 -10.875 -5.797 1 96.5 105 PHE B O 1
ATOM 3248 N N . LYS B 1 106 ? 0.853 -9.492 -4.141 1 96.69 106 LYS B N 1
ATOM 3249 C CA . LYS B 1 106 ? 0.287 -8.539 -5.09 1 96.69 106 LYS B CA 1
ATOM 3250 C C . LYS B 1 106 ? 1.371 -7.957 -5.992 1 96.69 106 LYS B C 1
ATOM 3252 O O . LYS B 1 106 ? 1.215 -7.922 -7.215 1 96.69 106 LYS B O 1
ATOM 3257 N N . SER B 1 107 ? 2.5 -7.523 -5.355 1 92.88 107 SER B N 1
ATOM 3258 C CA . SER B 1 107 ? 3.576 -6.93 -6.137 1 92.88 107 SER B CA 1
ATOM 3259 C C . SER B 1 107 ? 4.227 -7.957 -7.055 1 92.88 107 SER B C 1
ATOM 3261 O O . SER B 1 107 ? 4.492 -7.676 -8.227 1 92.88 107 SER B O 1
ATOM 3263 N N . GLY B 1 108 ? 4.418 -9.156 -6.574 1 95.38 108 GLY B N 1
ATOM 3264 C CA . GLY B 1 108 ? 5.043 -10.211 -7.359 1 95.38 108 GLY B CA 1
ATOM 3265 C C . GLY B 1 108 ? 4.191 -10.672 -8.531 1 95.38 108 GLY B C 1
ATOM 3266 O O . GLY B 1 108 ? 4.664 -10.719 -9.664 1 95.38 108 GLY B O 1
ATOM 3267 N N . SER B 1 109 ? 2.924 -10.992 -8.25 1 98.5 109 SER B N 1
ATOM 3268 C CA . SER B 1 109 ? 2.037 -11.477 -9.305 1 98.5 109 SER B CA 1
ATOM 3269 C C . SER B 1 109 ? 1.823 -10.422 -10.375 1 98.5 109 SER B C 1
ATOM 3271 O O . SER B 1 109 ? 1.898 -10.719 -11.57 1 98.5 109 SER B O 1
ATOM 3273 N N . MET B 1 110 ? 1.673 -9.125 -9.938 1 98.25 110 MET B N 1
ATOM 3274 C CA . MET B 1 110 ? 1.398 -8.047 -10.875 1 98.25 110 MET B CA 1
ATOM 3275 C C . MET B 1 110 ? 2.648 -7.684 -11.672 1 98.25 110 MET B C 1
ATOM 3277 O O . MET B 1 110 ? 2.557 -7.09 -12.75 1 98.25 110 MET B O 1
ATOM 3281 N N . ARG B 1 111 ? 3.832 -8.016 -11.156 1 95.94 111 ARG B N 1
ATOM 3282 C CA . ARG B 1 111 ? 5.066 -7.82 -11.914 1 95.94 111 ARG B CA 1
ATOM 3283 C C . ARG B 1 111 ? 5.184 -8.836 -13.039 1 95.94 111 ARG B C 1
ATOM 3285 O O . ARG B 1 111 ? 5.719 -8.531 -14.109 1 95.94 111 ARG B O 1
ATOM 3292 N N . LEU B 1 112 ? 4.68 -10.016 -12.805 1 98.25 112 LEU B N 1
ATOM 3293 C CA . LEU B 1 112 ? 4.805 -11.102 -13.773 1 98.25 112 LEU B CA 1
ATOM 3294 C C . LEU B 1 112 ? 3.715 -11.008 -14.836 1 98.25 112 LEU B C 1
ATOM 3296 O O . LEU B 1 112 ? 3.92 -11.422 -15.977 1 98.25 112 LEU B O 1
ATOM 3300 N N . GLY B 1 113 ? 2.613 -10.531 -14.5 1 98.56 113 GLY B N 1
ATOM 3301 C CA . GLY B 1 113 ? 1.478 -10.352 -15.391 1 98.56 113 GLY B CA 1
ATOM 3302 C C . GLY B 1 113 ? 0.437 -9.391 -14.844 1 98.56 113 GLY B C 1
ATOM 3303 O O . GLY B 1 113 ? 0.532 -8.953 -13.695 1 98.56 113 GLY B O 1
ATOM 3304 N N . ARG B 1 114 ? -0.618 -9.117 -15.703 1 98.5 114 ARG B N 1
ATOM 3305 C CA . ARG B 1 114 ? -1.625 -8.133 -15.32 1 98.5 114 ARG B CA 1
ATOM 3306 C C . ARG B 1 114 ? -2.736 -8.781 -14.5 1 98.5 114 ARG B C 1
ATOM 3308 O O . ARG B 1 114 ? -3.506 -8.086 -13.836 1 98.5 114 ARG B O 1
ATOM 3315 N N . ASP B 1 115 ? -2.832 -10.125 -14.688 1 98.81 115 ASP B N 1
ATOM 3316 C CA . ASP B 1 115 ? -4.004 -10.805 -14.141 1 98.81 115 ASP B CA 1
ATOM 3317 C C . ASP B 1 115 ? -3.613 -12.125 -13.477 1 98.81 115 ASP B C 1
ATOM 3319 O O . ASP B 1 115 ? -2.752 -12.852 -13.984 1 98.81 115 ASP B O 1
ATOM 3323 N N . ALA B 1 116 ? -4.258 -12.445 -12.336 1 98.88 116 ALA B N 1
ATOM 3324 C CA . ALA B 1 116 ? -3.971 -13.672 -11.602 1 98.88 116 ALA B CA 1
ATOM 3325 C C . ALA B 1 116 ? -5.254 -14.328 -11.102 1 98.88 116 ALA B C 1
ATOM 3327 O O . ALA B 1 116 ? -6.168 -13.641 -10.633 1 98.88 116 ALA B O 1
ATOM 3328 N N . LEU B 1 117 ? -5.348 -15.602 -11.258 1 98.88 117 LEU B N 1
ATOM 3329 C CA . LEU B 1 117 ? -6.344 -16.453 -10.609 1 98.88 117 LEU B CA 1
ATOM 3330 C C . LEU B 1 117 ? -5.699 -17.328 -9.547 1 98.88 117 LEU B C 1
ATOM 3332 O O . LEU B 1 117 ? -4.613 -17.875 -9.758 1 98.88 117 LEU B O 1
ATOM 3336 N N . ILE B 1 118 ? -6.34 -17.406 -8.43 1 98.88 118 ILE B N 1
ATOM 3337 C CA . ILE B 1 118 ? -5.871 -18.234 -7.336 1 98.88 118 ILE B CA 1
ATOM 3338 C C . ILE B 1 118 ? -6.883 -19.344 -7.066 1 98.88 118 ILE B C 1
ATOM 3340 O O . ILE B 1 118 ? -8.07 -19.078 -6.867 1 98.88 118 ILE B O 1
ATOM 3344 N N . PHE B 1 119 ? -6.457 -20.562 -7.137 1 98.88 119 PHE B N 1
ATOM 3345 C CA . PHE B 1 119 ? -7.215 -21.734 -6.711 1 98.88 119 PHE B CA 1
ATOM 3346 C C . PHE B 1 119 ? -6.609 -22.344 -5.449 1 98.88 119 PHE B C 1
ATOM 3348 O O . PHE B 1 119 ? -5.426 -22.688 -5.426 1 98.88 119 PHE B O 1
ATOM 3355 N N . THR B 1 120 ? -7.363 -22.453 -4.406 1 98.88 120 THR B N 1
ATOM 3356 C CA . THR B 1 120 ? -6.797 -22.969 -3.16 1 98.88 120 THR B CA 1
ATOM 3357 C C . THR B 1 120 ? -7.762 -23.938 -2.482 1 98.88 120 THR B C 1
ATOM 3359 O O . THR B 1 120 ? -8.977 -23.734 -2.525 1 98.88 120 THR B O 1
ATOM 3362 N N . LYS B 1 121 ? -7.184 -25.016 -1.989 1 98.44 121 LYS B N 1
ATOM 3363 C CA . LYS B 1 121 ? -7.879 -26.047 -1.224 1 98.44 121 LYS B CA 1
ATOM 3364 C C . LYS B 1 121 ? -7.328 -26.141 0.198 1 98.44 121 LYS B C 1
ATOM 3366 O O . LYS B 1 121 ? -6.117 -26.25 0.396 1 98.44 121 LYS B O 1
ATOM 3371 N N . ASN B 1 122 ? -8.266 -26.125 1.144 1 97.75 122 ASN B N 1
ATOM 3372 C CA . ASN B 1 122 ? -7.773 -26.219 2.514 1 97.75 122 ASN B CA 1
ATOM 3373 C C . ASN B 1 122 ? -8.336 -27.438 3.227 1 97.75 122 ASN B C 1
ATOM 3375 O O . ASN B 1 122 ? -8.305 -27.516 4.457 1 97.75 122 ASN B O 1
ATOM 3379 N N . GLY B 1 123 ? -8.844 -28.422 2.506 1 94.31 123 GLY B N 1
ATOM 3380 C CA . GLY B 1 123 ? -9.367 -29.656 3.072 1 94.31 123 GLY B CA 1
ATOM 3381 C C . GLY B 1 123 ? -10.883 -29.672 3.152 1 94.31 123 GLY B C 1
ATOM 3382 O O . GLY B 1 123 ? -11.516 -30.672 2.791 1 94.31 123 GLY B O 1
ATOM 3383 N N . GLY B 1 124 ? -11.469 -28.578 3.535 1 93.81 124 GLY B N 1
ATOM 3384 C CA . GLY B 1 124 ? -12.914 -28.469 3.65 1 93.81 124 GLY B CA 1
ATOM 3385 C C . GLY B 1 124 ? -13.539 -27.594 2.582 1 93.81 124 GLY B C 1
ATOM 3386 O O . GLY B 1 124 ? -14.664 -27.844 2.146 1 93.81 124 GLY B O 1
ATOM 3387 N N . CYS B 1 125 ? -12.812 -26.672 2.188 1 96.69 125 CYS B N 1
ATOM 3388 C CA . CYS B 1 125 ? -13.281 -25.688 1.218 1 96.69 125 CYS B CA 1
ATOM 3389 C C . CYS B 1 125 ? -12.266 -25.516 0.087 1 96.69 125 CYS B C 1
ATOM 3391 O O . CYS B 1 125 ? -11.062 -25.688 0.292 1 96.69 125 CYS B O 1
ATOM 3393 N N . GLN B 1 126 ? -12.742 -25.406 -1.102 1 98.38 126 GLN B N 1
ATOM 3394 C CA . GLN B 1 126 ? -11.906 -24.953 -2.211 1 98.38 126 GLN B CA 1
ATOM 3395 C C . GLN B 1 126 ? -12.398 -23.625 -2.773 1 98.38 126 GLN B C 1
ATOM 3397 O O . GLN B 1 126 ? -13.609 -23.438 -2.959 1 98.38 126 GLN B O 1
ATOM 3402 N N . THR B 1 127 ? -11.539 -22.656 -2.902 1 98.62 127 THR B N 1
ATOM 3403 C CA . THR B 1 127 ? -11.922 -21.281 -3.197 1 98.62 127 THR B CA 1
ATOM 3404 C C . THR B 1 127 ? -11.125 -20.734 -4.379 1 98.62 127 THR B C 1
ATOM 3406 O O . THR B 1 127 ? -9.914 -20.969 -4.477 1 98.62 127 THR B O 1
ATOM 3409 N N . MET B 1 128 ? -11.789 -20.078 -5.293 1 98.69 128 MET B N 1
ATOM 3410 C CA . MET B 1 128 ? -11.156 -19.359 -6.391 1 98.69 128 MET B CA 1
ATOM 3411 C C . MET B 1 128 ? -11.172 -17.859 -6.133 1 98.69 128 MET B C 1
ATOM 3413 O O . MET B 1 128 ? -12.172 -17.312 -5.66 1 98.69 128 MET B O 1
ATOM 3417 N N . GLY B 1 129 ? -10.078 -17.188 -6.281 1 98.75 129 GLY B N 1
ATOM 3418 C CA . GLY B 1 129 ? -9.969 -15.742 -6.219 1 98.75 129 GLY B CA 1
ATOM 3419 C C . GLY B 1 129 ? -9.352 -15.141 -7.465 1 98.75 129 GLY B C 1
ATOM 3420 O O . GLY B 1 129 ? -8.695 -15.836 -8.242 1 98.75 129 GLY B O 1
ATOM 3421 N N . MET B 1 130 ? -9.602 -13.859 -7.617 1 98.81 130 MET B N 1
ATOM 3422 C CA . MET B 1 130 ? -9.055 -13.18 -8.789 1 98.81 130 MET B CA 1
ATOM 3423 C C . MET B 1 130 ? -8.5 -11.812 -8.414 1 98.81 130 MET B C 1
ATOM 3425 O O . MET B 1 130 ? -9.117 -11.078 -7.645 1 98.81 130 MET B O 1
ATOM 3429 N N . LEU B 1 131 ? -7.359 -11.5 -8.773 1 98.81 131 LEU B N 1
ATOM 3430 C CA . LEU B 1 131 ? -6.727 -10.188 -8.781 1 98.81 131 LEU B CA 1
ATOM 3431 C C . LEU B 1 131 ? -6.367 -9.766 -10.203 1 98.81 131 LEU B C 1
ATOM 3433 O O . LEU B 1 131 ? -5.422 -10.297 -10.797 1 98.81 131 LEU B O 1
ATOM 3437 N N . SER B 1 132 ? -7.125 -8.781 -10.758 1 98.81 132 SER B N 1
ATOM 3438 C CA . SER B 1 132 ? -7.047 -8.547 -12.195 1 98.81 132 SER B CA 1
ATOM 3439 C C . SER B 1 132 ? -7.098 -7.051 -12.516 1 98.81 132 SER B C 1
ATOM 3441 O O . SER B 1 132 ? -8.109 -6.395 -12.258 1 98.81 132 SER B O 1
ATOM 3443 N N . GLN B 1 133 ? -5.996 -6.555 -13.047 1 98.56 133 GLN B N 1
ATOM 3444 C CA . GLN B 1 133 ? -5.996 -5.188 -13.547 1 98.56 133 GLN B CA 1
ATOM 3445 C C . GLN B 1 133 ? -6.953 -5.031 -14.727 1 98.56 133 GLN B C 1
ATOM 3447 O O . GLN B 1 133 ? -7.66 -4.031 -14.836 1 98.56 133 GLN B O 1
ATOM 3452 N N . THR B 1 134 ? -7.02 -6 -15.586 1 98.69 134 THR B N 1
ATOM 3453 C CA . THR B 1 134 ? -7.863 -5.98 -16.781 1 98.69 134 THR B CA 1
ATOM 3454 C C . THR B 1 134 ? -9.336 -5.898 -16.391 1 98.69 134 THR B C 1
ATOM 3456 O O . THR B 1 134 ? -10.086 -5.098 -16.953 1 98.69 134 THR B O 1
ATOM 3459 N N . TYR B 1 135 ? -9.719 -6.707 -15.469 1 98.56 135 TYR B N 1
ATOM 3460 C CA . TYR B 1 135 ? -11.094 -6.684 -14.984 1 98.56 135 TYR B CA 1
ATOM 3461 C C . TYR B 1 135 ? -11.461 -5.305 -14.445 1 98.56 135 TYR B C 1
ATOM 3463 O O . TYR B 1 135 ? -12.492 -4.742 -14.812 1 98.56 135 TYR B O 1
ATOM 3471 N N . LEU B 1 136 ? -10.602 -4.758 -13.586 1 98.38 136 LEU B N 1
ATOM 3472 C CA . LEU B 1 136 ? -10.859 -3.461 -12.977 1 98.38 136 LEU B CA 1
ATOM 3473 C C . LEU B 1 136 ? -10.977 -2.371 -14.031 1 98.38 136 LEU B C 1
ATOM 3475 O O . LEU B 1 136 ? -11.82 -1.479 -13.922 1 98.38 136 LEU B O 1
ATOM 3479 N N . GLU B 1 137 ? -10.141 -2.441 -15.031 1 98.19 137 GLU B N 1
ATOM 3480 C CA . GLU B 1 137 ? -10.195 -1.484 -16.141 1 98.19 137 GLU B CA 1
ATOM 3481 C C . GLU B 1 137 ? -11.492 -1.626 -16.922 1 98.19 137 GLU B C 1
ATOM 3483 O O . GLU B 1 137 ? -12.133 -0.627 -17.266 1 98.19 137 GLU B O 1
ATOM 3488 N N . ASN B 1 138 ? -11.867 -2.834 -17.219 1 97.81 138 ASN B N 1
ATOM 3489 C CA . ASN B 1 138 ? -13.062 -3.104 -18.016 1 97.81 138 ASN B CA 1
ATOM 3490 C C . ASN B 1 138 ? -14.312 -2.518 -17.359 1 97.81 138 ASN B C 1
ATOM 3492 O O . ASN B 1 138 ? -15.195 -2.004 -18.047 1 97.81 138 ASN B O 1
ATOM 3496 N N . ILE B 1 139 ? -14.398 -2.559 -16.062 1 96.94 139 ILE B N 1
ATOM 3497 C CA . ILE B 1 139 ? -15.609 -2.107 -15.398 1 96.94 139 ILE B CA 1
ATOM 3498 C C . ILE B 1 139 ? -15.414 -0.691 -14.867 1 96.94 139 ILE B C 1
ATOM 3500 O O . ILE B 1 139 ? -16.266 -0.17 -14.141 1 96.94 139 ILE B O 1
ATOM 3504 N N . LYS B 1 140 ? -14.219 -0.066 -15.141 1 96.19 140 LYS B N 1
ATOM 3505 C CA . LYS B 1 140 ? -13.883 1.276 -14.672 1 96.19 140 LYS B CA 1
ATOM 3506 C C . LYS B 1 140 ? -14.031 1.38 -13.156 1 96.19 140 LYS B C 1
ATOM 3508 O O . LYS B 1 140 ? -14.68 2.297 -12.648 1 96.19 140 LYS B O 1
ATOM 3513 N N . ALA B 1 141 ? -13.445 0.341 -12.523 1 95.75 141 ALA B N 1
ATOM 3514 C CA . ALA B 1 141 ? -13.531 0.281 -11.07 1 95.75 141 ALA B CA 1
ATOM 3515 C C . ALA B 1 141 ? -12.852 1.486 -10.43 1 95.75 141 ALA B C 1
ATOM 3517 O O . ALA B 1 141 ? -11.836 1.973 -10.93 1 95.75 141 ALA B O 1
ATOM 3518 N N . GLN B 1 142 ? -13.352 1.972 -9.273 1 92.81 142 GLN B N 1
ATOM 3519 C CA . GLN B 1 142 ? -12.789 3.102 -8.539 1 92.81 142 GLN B CA 1
ATOM 3520 C C . GLN B 1 142 ? -11.938 2.629 -7.367 1 92.81 142 GLN B C 1
ATOM 3522 O O . GLN B 1 142 ? -11.281 3.436 -6.703 1 92.81 142 GLN B O 1
ATOM 3527 N N . ALA B 1 143 ? -11.992 1.372 -7.113 1 94.81 143 ALA B N 1
ATOM 3528 C CA . ALA B 1 143 ? -11.211 0.71 -6.074 1 94.81 143 ALA B CA 1
ATOM 3529 C C . ALA B 1 143 ? -10.891 -0.729 -6.461 1 94.81 143 ALA B C 1
ATOM 3531 O O . ALA B 1 143 ? -11.453 -1.261 -7.422 1 94.81 143 ALA B O 1
ATOM 3532 N N . VAL B 1 144 ? -9.953 -1.346 -5.816 1 96.31 144 VAL B N 1
ATOM 3533 C CA . VAL B 1 144 ? -9.594 -2.73 -6.102 1 96.31 144 VAL B CA 1
ATOM 3534 C C . VAL B 1 144 ? -10.688 -3.666 -5.598 1 96.31 144 VAL B C 1
ATOM 3536 O O . VAL B 1 144 ? -10.969 -3.713 -4.398 1 96.31 144 VAL B O 1
ATOM 3539 N N . ILE B 1 145 ? -11.281 -4.328 -6.535 1 96.5 145 ILE B N 1
ATOM 3540 C CA . ILE B 1 145 ? -12.32 -5.328 -6.285 1 96.5 145 ILE B CA 1
ATOM 3541 C C . ILE B 1 145 ? -11.719 -6.727 -6.402 1 96.5 145 ILE B C 1
ATOM 3543 O O . ILE B 1 145 ? -10.961 -7.012 -7.332 1 96.5 145 ILE B O 1
ATOM 3547 N N . VAL B 1 146 ? -12.109 -7.613 -5.453 1 97.06 146 VAL B N 1
ATOM 3548 C CA . VAL B 1 146 ? -11.484 -8.93 -5.406 1 97.06 146 VAL B CA 1
ATOM 3549 C C . VAL B 1 146 ? -12.57 -10.008 -5.398 1 97.06 146 VAL B C 1
ATOM 3551 O O . VAL B 1 146 ? -12.977 -10.477 -4.332 1 97.06 14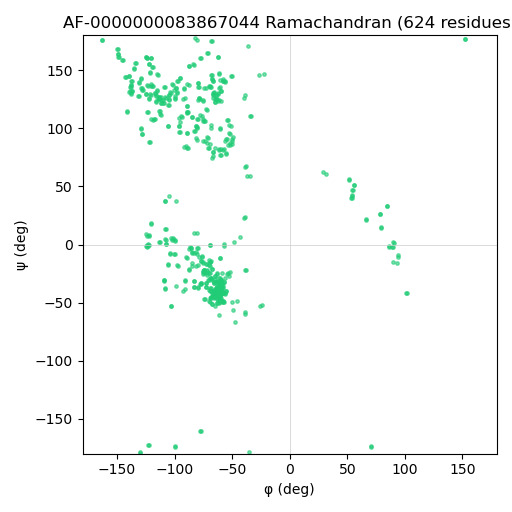6 VAL B O 1
ATOM 3554 N N . PRO B 1 147 ? -12.938 -10.562 -6.547 1 97.94 147 PRO B N 1
ATOM 3555 C CA . PRO B 1 147 ? -13.883 -11.68 -6.578 1 97.94 147 PRO B CA 1
ATOM 3556 C C . PRO B 1 147 ? -13.359 -12.914 -5.855 1 97.94 147 PRO B C 1
ATOM 3558 O O . PRO B 1 147 ? -12.211 -13.32 -6.062 1 97.94 147 PRO B O 1
ATOM 3561 N N . ILE B 1 148 ? -14.156 -13.461 -4.988 1 97.81 148 ILE B N 1
ATOM 3562 C CA . ILE B 1 148 ? -13.852 -14.688 -4.258 1 97.81 148 ILE B CA 1
ATOM 3563 C C . ILE B 1 148 ? -15.047 -15.641 -4.34 1 97.81 148 ILE B C 1
ATOM 3565 O O . ILE B 1 148 ? -16.172 -15.258 -4.035 1 97.81 148 ILE B O 1
ATOM 3569 N N . VAL B 1 149 ? -14.797 -16.859 -4.742 1 98.06 149 VAL B N 1
ATOM 3570 C CA . VAL B 1 149 ? -15.852 -17.844 -5 1 98.06 149 VAL B CA 1
ATOM 3571 C C . VAL B 1 149 ? -15.547 -19.141 -4.262 1 98.06 149 VAL B C 1
ATOM 3573 O O . VAL B 1 149 ? -14.859 -20.016 -4.789 1 98.06 149 VAL B O 1
ATOM 3576 N N . PRO B 1 150 ? -16.156 -19.359 -3.135 1 97.75 150 PRO B N 1
ATOM 3577 C CA . PRO B 1 150 ? -15.938 -20.578 -2.359 1 97.75 150 PRO B CA 1
ATOM 3578 C C . PRO B 1 150 ? -16.859 -21.719 -2.777 1 97.75 150 PRO B C 1
ATOM 3580 O O . PRO B 1 150 ? -18.047 -21.5 -3.043 1 97.75 150 PRO B O 1
ATOM 3583 N N . PHE B 1 151 ? -16.297 -22.969 -2.883 1 97.62 151 PHE B N 1
ATOM 3584 C CA . PHE B 1 151 ? -17 -24.219 -3.104 1 97.62 151 PHE B CA 1
ATOM 3585 C C . PHE B 1 151 ? -16.734 -25.203 -1.97 1 97.62 151 PHE B C 1
ATOM 3587 O O . PHE B 1 151 ? -15.672 -25.172 -1.354 1 97.62 151 PHE B O 1
ATOM 3594 N N . ASN B 1 152 ? -17.766 -25.984 -1.73 1 96.44 152 ASN B N 1
ATOM 3595 C CA . ASN B 1 152 ? -17.484 -27.141 -0.891 1 96.44 152 ASN B CA 1
ATOM 3596 C C . ASN B 1 152 ? -16.547 -28.125 -1.585 1 96.44 152 ASN B C 1
ATOM 3598 O O . ASN B 1 152 ? -16.797 -28.531 -2.723 1 96.44 152 ASN B O 1
ATOM 3602 N N . GLN B 1 153 ? -15.477 -28.516 -0.896 1 96.38 153 GLN B N 1
ATOM 3603 C CA . GLN B 1 153 ? -14.438 -29.312 -1.537 1 96.38 153 GLN B CA 1
ATOM 3604 C C . GLN B 1 153 ? -14.938 -30.719 -1.838 1 96.38 153 GLN B C 1
ATOM 3606 O O . GLN B 1 153 ? -14.523 -31.344 -2.822 1 96.38 153 GLN B O 1
ATOM 3611 N N . GLN B 1 154 ? -15.828 -31.297 -1.092 1 94.81 154 GLN B N 1
ATOM 3612 C CA . GLN B 1 154 ? -16.312 -32.656 -1.253 1 94.81 154 GLN B CA 1
ATOM 3613 C C . GLN B 1 154 ? -17.422 -32.719 -2.303 1 94.81 154 GLN B C 1
ATOM 3615 O O . GLN B 1 154 ? -17.438 -33.625 -3.137 1 94.81 154 GLN B O 1
ATOM 3620 N N . THR B 1 155 ? -18.266 -31.688 -2.35 1 94.88 155 THR B N 1
ATOM 3621 C CA . THR B 1 155 ? -19.453 -31.766 -3.191 1 94.88 155 THR B CA 1
ATOM 3622 C C . THR B 1 155 ? -19.297 -30.906 -4.449 1 94.88 155 THR B C 1
ATOM 3624 O O . THR B 1 155 ? -20.062 -31.031 -5.395 1 94.88 155 THR B O 1
ATOM 3627 N N . ASN B 1 156 ? -18.328 -29.984 -4.453 1 94.69 156 ASN B N 1
ATOM 3628 C CA . ASN B 1 156 ? -18.078 -29.047 -5.547 1 94.69 156 ASN B CA 1
ATOM 3629 C C . ASN B 1 156 ? -19.234 -28.062 -5.719 1 94.69 156 ASN B C 1
ATOM 3631 O O . ASN B 1 156 ? -19.406 -27.484 -6.793 1 94.69 156 ASN B O 1
ATOM 3635 N N . ILE B 1 157 ? -20.031 -27.891 -4.621 1 93 157 ILE B N 1
ATOM 3636 C CA . ILE B 1 157 ? -21.172 -26.984 -4.668 1 93 157 ILE B CA 1
ATOM 3637 C C . ILE B 1 157 ? -20.75 -25.594 -4.191 1 93 157 ILE B C 1
ATOM 3639 O O . ILE B 1 157 ? -20.016 -25.469 -3.205 1 93 157 ILE B O 1
ATOM 3643 N N . LEU B 1 158 ? -21.156 -24.609 -4.922 1 93.56 158 LEU B N 1
ATOM 3644 C CA . LEU B 1 158 ? -20.891 -23.219 -4.582 1 93.56 158 LEU B CA 1
ATOM 3645 C C . LEU B 1 158 ? -21.484 -22.875 -3.219 1 93.56 158 LEU B C 1
ATOM 3647 O O . LEU B 1 158 ? -22.625 -23.25 -2.914 1 93.56 158 LEU B O 1
ATOM 3651 N N . HIS B 1 159 ? -20.672 -22.234 -2.379 1 90.31 159 HIS B N 1
ATOM 3652 C CA . HIS B 1 159 ? -21.203 -21.719 -1.118 1 90.31 159 HIS B CA 1
ATOM 3653 C C . HIS B 1 159 ? -22.031 -20.453 -1.34 1 90.31 159 HIS B C 1
ATOM 3655 O O . HIS B 1 159 ? -21.484 -19.375 -1.565 1 90.31 159 HIS B O 1
ATOM 3661 N N . LYS B 1 160 ? -23.297 -20.594 -1.228 1 83.25 160 LYS B N 1
ATOM 3662 C CA . LYS B 1 160 ? -24.203 -19.469 -1.516 1 83.25 160 LYS B CA 1
ATOM 3663 C C . LYS B 1 160 ? -24.375 -18.578 -0.29 1 83.25 160 LYS B C 1
ATOM 3665 O O . LYS B 1 160 ? -24.953 -17.484 -0.386 1 83.25 160 LYS B O 1
ATOM 3670 N N . LYS B 1 161 ? -23.781 -19 0.708 1 80.25 161 LYS B N 1
ATOM 3671 C CA . LYS B 1 161 ? -23.969 -18.234 1.931 1 80.25 161 LYS B CA 1
ATOM 3672 C C . LYS B 1 161 ? -23.172 -16.938 1.894 1 80.25 161 LYS B C 1
ATOM 3674 O O . LYS B 1 161 ? -23.531 -15.953 2.539 1 80.25 161 LYS B O 1
ATOM 3679 N N . MET B 1 162 ? -22.125 -16.953 1.12 1 85.44 162 MET B N 1
ATOM 3680 C CA . MET B 1 162 ? -21.359 -15.711 0.956 1 85.44 162 MET B CA 1
ATOM 3681 C C . MET B 1 162 ? -22.062 -14.773 -0.019 1 85.44 162 MET B C 1
ATOM 3683 O O . MET B 1 162 ? -22.359 -15.148 -1.154 1 85.44 162 MET B O 1
ATOM 3687 N N . GLU B 1 163 ? -22.312 -13.555 0.396 1 86.88 163 GLU B N 1
ATOM 3688 C CA . GLU B 1 163 ? -23.188 -12.609 -0.293 1 86.88 163 GLU B CA 1
ATOM 3689 C C . GLU B 1 163 ? -22.672 -12.297 -1.694 1 86.88 163 GLU B C 1
ATOM 3691 O O . GLU B 1 163 ? -23.453 -12.094 -2.621 1 86.88 163 GLU B O 1
ATOM 3696 N N . ASP B 1 164 ? -21.375 -12.391 -1.835 1 92.94 164 ASP B N 1
ATOM 3697 C CA . ASP B 1 164 ? -20.844 -11.914 -3.107 1 92.94 164 ASP B CA 1
ATOM 3698 C C . ASP B 1 164 ? -20.391 -13.078 -3.982 1 92.94 164 ASP B C 1
ATOM 3700 O O . ASP B 1 164 ? -19.766 -12.875 -5.027 1 92.94 164 ASP B O 1
ATOM 3704 N N . SER B 1 165 ? -20.75 -14.32 -3.666 1 94.19 165 SER B N 1
ATOM 3705 C CA . SER B 1 165 ? -20.266 -15.5 -4.383 1 94.19 165 SER B CA 1
ATOM 3706 C C . SER B 1 165 ? -20.766 -15.523 -5.82 1 94.19 165 SER B C 1
ATOM 3708 O O . SER B 1 165 ? -20 -15.75 -6.754 1 94.19 165 SER B O 1
ATOM 3710 N N . GLN B 1 166 ? -22.078 -15.258 -5.977 1 94.69 166 GLN B N 1
ATOM 3711 C CA . GLN B 1 166 ? -22.672 -15.32 -7.305 1 94.69 166 GLN B CA 1
ATOM 3712 C C . GLN B 1 166 ? -22.156 -14.203 -8.203 1 94.69 166 GLN B C 1
ATOM 3714 O O . GLN B 1 166 ? -21.797 -14.445 -9.359 1 94.69 166 GLN B O 1
ATOM 3719 N N . ALA B 1 167 ? -22.109 -13 -7.664 1 96 167 ALA B N 1
ATOM 3720 C CA . ALA B 1 167 ? -21.578 -11.875 -8.422 1 96 167 ALA B CA 1
ATOM 3721 C C . ALA B 1 167 ? -20.109 -12.086 -8.773 1 96 167 ALA B C 1
ATOM 3723 O O . ALA B 1 167 ? -19.672 -11.758 -9.875 1 96 167 ALA B O 1
ATOM 3724 N N . SER B 1 168 ? -19.359 -12.648 -7.832 1 97.56 168 SER B N 1
ATOM 3725 C CA . SER B 1 168 ? -17.953 -12.945 -8.055 1 97.56 168 SER B CA 1
ATOM 3726 C C . SER B 1 168 ? -17.766 -13.984 -9.156 1 97.56 168 SER B C 1
ATOM 3728 O O . SER B 1 168 ? -16.922 -13.82 -10.031 1 97.56 168 SER B O 1
ATOM 3730 N N . LEU B 1 169 ? -18.578 -15.008 -9.078 1 97.62 169 LEU B N 1
ATOM 3731 C CA . LEU B 1 169 ? -18.516 -16.047 -10.094 1 97.62 169 LEU B CA 1
ATOM 3732 C C . LEU B 1 169 ? -18.812 -15.469 -11.477 1 97.62 169 LEU B C 1
ATOM 3734 O O . LEU B 1 169 ? -18.094 -15.75 -12.438 1 97.62 169 LEU B O 1
ATOM 3738 N N . ALA B 1 170 ? -19.844 -14.68 -11.555 1 97.44 170 ALA B N 1
ATOM 3739 C CA . ALA B 1 170 ? -20.219 -14.062 -12.82 1 97.44 170 ALA B CA 1
ATOM 3740 C C . ALA B 1 170 ? -19.078 -13.188 -13.359 1 97.44 170 ALA B C 1
ATOM 3742 O O . ALA B 1 170 ? -18.781 -13.219 -14.555 1 97.44 170 ALA B O 1
ATOM 3743 N N . ALA B 1 171 ? -18.438 -12.414 -12.492 1 98.12 171 ALA B N 1
ATOM 3744 C CA . ALA B 1 171 ? -17.344 -11.531 -12.891 1 98.12 171 ALA B CA 1
ATOM 3745 C C . ALA B 1 171 ? -16.172 -12.336 -13.445 1 98.12 171 ALA B C 1
ATOM 3747 O O . ALA B 1 171 ? -15.586 -11.969 -14.469 1 98.12 171 ALA B O 1
ATOM 3748 N N . ILE B 1 172 ? -15.852 -13.438 -12.805 1 98.25 172 ILE B N 1
ATOM 3749 C CA . ILE B 1 172 ? -14.719 -14.25 -13.234 1 98.25 172 ILE B CA 1
ATOM 3750 C C . ILE B 1 172 ? -15.023 -14.898 -14.586 1 98.25 172 ILE B C 1
ATOM 3752 O O . ILE B 1 172 ? -14.211 -14.844 -15.508 1 98.25 172 ILE B O 1
ATOM 3756 N N . LEU B 1 173 ? -16.188 -15.453 -14.727 1 98.12 173 LEU B N 1
ATOM 3757 C CA . LEU B 1 173 ? -16.547 -16.141 -15.953 1 98.12 173 LEU B CA 1
ATOM 3758 C C . LEU B 1 173 ? -16.609 -15.172 -17.125 1 98.12 173 LEU B C 1
ATOM 3760 O O . LEU B 1 173 ? -16.344 -15.555 -18.266 1 98.12 173 LEU B O 1
ATOM 3764 N N . GLN B 1 174 ? -16.891 -13.914 -16.828 1 97.88 174 GLN B N 1
ATOM 3765 C CA . GLN B 1 174 ? -17.062 -12.922 -17.891 1 97.88 174 GLN B CA 1
ATOM 3766 C C . GLN B 1 174 ? -15.734 -12.234 -18.219 1 97.88 174 GLN B C 1
ATOM 3768 O O . GLN B 1 174 ? -15.5 -11.844 -19.359 1 97.88 174 GLN B O 1
ATOM 3773 N N . HIS B 1 175 ? -14.82 -12.094 -17.219 1 97.69 175 HIS B N 1
ATOM 3774 C CA . HIS B 1 175 ? -13.711 -11.172 -17.406 1 97.69 175 HIS B CA 1
ATOM 3775 C C . HIS B 1 175 ? -12.367 -11.883 -17.266 1 97.69 175 HIS B C 1
ATOM 3777 O O . HIS B 1 175 ? -11.32 -11.242 -17.234 1 97.69 175 HIS B O 1
ATOM 3783 N N . SER B 1 176 ? -12.289 -13.188 -17.156 1 97.88 176 SER B N 1
ATOM 3784 C CA . SER B 1 176 ? -11.031 -13.93 -17.062 1 97.88 176 SER B CA 1
ATOM 3785 C C . SER B 1 176 ? -10.93 -14.969 -18.172 1 97.88 176 SER B C 1
ATOM 3787 O O . SER B 1 176 ? -11.727 -14.969 -19.125 1 97.88 176 SER B O 1
ATOM 3789 N N . ILE B 1 177 ? -9.945 -15.781 -18.125 1 97.56 177 ILE B N 1
ATOM 3790 C CA . ILE B 1 177 ? -9.711 -16.812 -19.125 1 97.56 177 ILE B CA 1
ATOM 3791 C C . ILE B 1 177 ? -10.539 -18.062 -18.781 1 97.56 177 ILE B C 1
ATOM 3793 O O . ILE B 1 177 ? -10.594 -19.016 -19.562 1 97.56 177 ILE B O 1
ATOM 3797 N N . ILE B 1 178 ? -11.164 -18.047 -17.656 1 97.19 178 ILE B N 1
ATOM 3798 C CA . ILE B 1 178 ? -12.086 -19.109 -17.25 1 97.19 178 ILE B CA 1
ATOM 3799 C C . ILE B 1 178 ? -13.508 -18.734 -17.656 1 97.19 178 ILE B C 1
ATOM 3801 O O . ILE B 1 178 ? -14.008 -17.672 -17.297 1 97.19 178 ILE B O 1
ATOM 3805 N N . THR B 1 179 ? -14.156 -19.625 -18.406 1 96.75 179 THR B N 1
ATOM 3806 C CA . THR B 1 179 ? -15.469 -19.266 -18.922 1 96.75 179 THR B CA 1
ATOM 3807 C C . THR B 1 179 ? -16.531 -20.266 -18.484 1 96.75 179 THR B C 1
ATOM 3809 O O . THR B 1 179 ? -17.703 -20.141 -18.844 1 96.75 179 THR B O 1
ATOM 3812 N N . SER B 1 180 ? -16.109 -21.328 -17.734 1 96.5 180 SER B N 1
ATOM 3813 C CA . SER B 1 180 ? -17.078 -22.328 -17.297 1 96.5 180 SER B CA 1
ATOM 3814 C C . SER 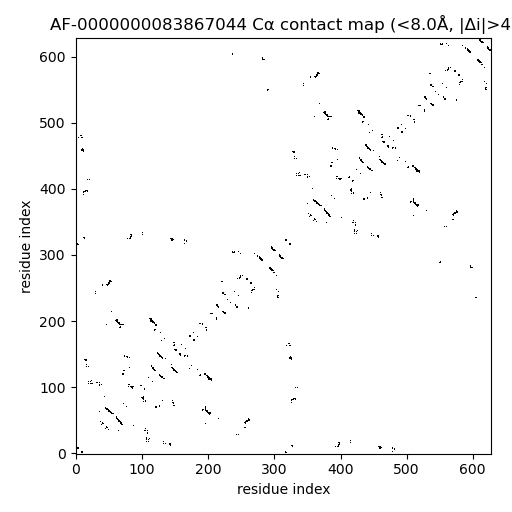B 1 180 ? -16.734 -22.875 -15.914 1 96.5 180 SER B C 1
ATOM 3816 O O . SER B 1 180 ? -15.57 -22.828 -15.5 1 96.5 180 SER B O 1
ATOM 3818 N N . GLN B 1 181 ? -17.719 -23.422 -15.25 1 94.69 181 GLN B N 1
ATOM 3819 C CA . GLN B 1 181 ? -17.5 -24.016 -13.938 1 94.69 181 GLN B CA 1
ATOM 3820 C C . GLN B 1 181 ? -16.672 -25.297 -14.047 1 94.69 181 GLN B C 1
ATOM 3822 O O . GLN B 1 181 ? -15.883 -25.594 -13.141 1 94.69 181 GLN B O 1
ATOM 3827 N N . GLU B 1 182 ? -16.781 -25.953 -15.164 1 95.81 182 GLU B N 1
ATOM 3828 C CA . GLU B 1 182 ? -15.992 -27.156 -15.398 1 95.81 182 GLU B CA 1
ATOM 3829 C C . GLU B 1 182 ? -14.5 -26.844 -15.398 1 95.81 182 GLU B C 1
ATOM 3831 O O . GLU B 1 182 ? -13.703 -27.625 -14.859 1 95.81 182 GLU B O 1
ATOM 3836 N N . GLN B 1 183 ? -14.164 -25.734 -16 1 97.12 183 GLN B N 1
ATOM 3837 C CA . GLN B 1 183 ? -12.766 -25.328 -16.016 1 97.12 183 GLN B CA 1
ATOM 3838 C C . GLN B 1 183 ? -12.273 -25.031 -14.594 1 97.12 183 GLN B C 1
ATOM 3840 O O . GLN B 1 183 ? -11.133 -25.359 -14.25 1 97.12 183 GLN B O 1
ATOM 3845 N N . ILE B 1 184 ? -13.141 -24.438 -13.797 1 97.88 184 ILE B N 1
ATOM 3846 C CA . ILE B 1 184 ? -12.797 -24.125 -12.414 1 97.88 184 ILE B CA 1
ATOM 3847 C C . ILE B 1 184 ? -12.477 -25.422 -11.656 1 97.88 184 ILE B C 1
ATOM 3849 O O . ILE B 1 184 ? -11.43 -25.516 -11.016 1 97.88 184 ILE B O 1
ATOM 3853 N N . LEU B 1 185 ? -13.352 -26.359 -11.781 1 97.06 185 LEU B N 1
ATOM 3854 C CA . LEU B 1 185 ? -13.18 -27.625 -11.094 1 97.06 185 LEU B CA 1
ATOM 3855 C C . LEU B 1 185 ? -11.93 -28.344 -11.578 1 97.06 185 LEU B C 1
ATOM 3857 O O . LEU B 1 185 ? -11.234 -29 -10.797 1 97.06 185 LEU B O 1
ATOM 3861 N N . ALA B 1 186 ? -11.641 -28.219 -12.883 1 97.44 186 ALA B N 1
ATOM 3862 C CA . ALA B 1 186 ? -10.438 -28.844 -13.438 1 97.44 186 ALA B CA 1
ATOM 3863 C C . ALA B 1 186 ? -9.18 -28.25 -12.797 1 97.44 186 ALA B C 1
ATOM 3865 O O . ALA B 1 186 ? -8.211 -28.969 -12.562 1 97.44 186 ALA B O 1
ATOM 3866 N N . HIS B 1 187 ? -9.141 -26.984 -12.508 1 98.12 187 HIS B N 1
ATOM 3867 C CA . HIS B 1 187 ? -7.992 -26.344 -11.867 1 98.12 187 HIS B CA 1
ATOM 3868 C C . HIS B 1 187 ? -7.855 -26.797 -10.414 1 98.12 187 HIS B C 1
ATOM 3870 O O . HIS B 1 187 ? -6.742 -27.031 -9.938 1 98.12 187 HIS B O 1
ATOM 3876 N N . PHE B 1 188 ? -9.008 -26.938 -9.719 1 98.44 188 PHE B N 1
ATOM 3877 C CA . PHE B 1 188 ? -8.945 -27.484 -8.375 1 98.44 188 PHE B CA 1
ATOM 3878 C C . PHE B 1 188 ? -8.375 -28.906 -8.398 1 98.44 188 PHE B C 1
ATOM 3880 O O . PHE B 1 188 ? -7.512 -29.25 -7.582 1 98.44 188 PHE B O 1
ATOM 3887 N N . ASP B 1 189 ? -8.758 -29.672 -9.375 1 97.62 189 ASP B N 1
ATOM 3888 C CA . ASP B 1 189 ? -8.328 -31.062 -9.484 1 97.62 189 ASP B CA 1
ATOM 3889 C C . ASP B 1 189 ? -6.84 -31.156 -9.82 1 97.62 189 ASP B C 1
ATOM 3891 O O . ASP B 1 189 ? -6.195 -32.156 -9.516 1 97.62 189 ASP B O 1
ATOM 3895 N N . SER B 1 190 ? -6.332 -30.109 -10.438 1 97.94 190 SER B N 1
ATOM 3896 C CA . SER B 1 190 ? -4.922 -30.109 -10.812 1 97.94 190 SER B CA 1
ATOM 3897 C C . SER B 1 190 ? -4.023 -29.953 -9.594 1 97.94 190 SER B C 1
ATOM 3899 O O . SER B 1 190 ? -2.814 -30.188 -9.672 1 97.94 190 SER B O 1
ATOM 3901 N N . ILE B 1 191 ? -4.602 -29.516 -8.5 1 98.31 191 ILE B N 1
ATOM 3902 C CA . ILE B 1 191 ? -3.906 -29.594 -7.219 1 98.31 191 ILE B CA 1
ATOM 3903 C C . ILE B 1 191 ? -4.023 -31 -6.652 1 98.31 191 ILE B C 1
ATOM 3905 O O . ILE B 1 191 ? -5.07 -31.375 -6.117 1 98.31 191 ILE B O 1
ATOM 3909 N N . LEU B 1 192 ? -3.025 -31.719 -6.656 1 95.81 192 LEU B N 1
ATOM 3910 C CA . LEU B 1 192 ? -3.094 -33.156 -6.438 1 95.81 192 LEU B CA 1
ATOM 3911 C C . LEU B 1 192 ? -3.279 -33.469 -4.957 1 95.81 192 LEU B C 1
ATOM 3913 O O . LEU B 1 192 ? -3.898 -34.5 -4.609 1 95.81 192 LEU B O 1
ATOM 3917 N N . SER B 1 193 ? -2.705 -32.656 -4.07 1 97.19 193 SER B N 1
ATOM 3918 C CA . SER B 1 193 ? -2.846 -32.875 -2.637 1 97.19 193 SER B CA 1
ATOM 3919 C C . SER B 1 193 ? -4.207 -32.406 -2.135 1 97.19 193 SER B C 1
ATOM 3921 O O . SER B 1 193 ? -4.902 -31.672 -2.828 1 97.19 193 SER B O 1
ATOM 3923 N N . LYS B 1 194 ? -4.574 -32.906 -1.002 1 97.5 194 LYS B N 1
ATOM 3924 C CA . LYS B 1 194 ? -5.824 -32.5 -0.371 1 97.5 194 LYS B CA 1
ATOM 3925 C C . LYS B 1 194 ? -5.855 -30.984 -0.125 1 97.5 194 LYS B C 1
ATOM 3927 O O . LYS B 1 194 ? -6.918 -30.359 -0.179 1 97.5 194 LYS B O 1
ATOM 3932 N N . LYS B 1 195 ? -4.707 -30.5 0.188 1 98.62 195 LYS B N 1
ATOM 3933 C CA . LYS B 1 195 ? -4.523 -29.062 0.408 1 98.62 195 LYS B CA 1
ATOM 3934 C C . LYS B 1 195 ? -3.471 -28.5 -0.536 1 98.62 195 LYS B C 1
ATOM 3936 O O . LYS B 1 195 ? -2.609 -29.219 -1.03 1 98.62 195 LYS B O 1
ATOM 3941 N N . GLY B 1 196 ? -3.582 -27.219 -0.794 1 98.81 196 GLY B N 1
ATOM 3942 C CA . GLY B 1 196 ? -2.607 -26.562 -1.652 1 98.81 196 GLY B CA 1
ATOM 3943 C C . GLY B 1 196 ? -3.172 -25.359 -2.393 1 98.81 196 GLY B C 1
ATOM 3944 O O . GLY B 1 196 ? -4.34 -25.016 -2.215 1 98.81 196 GLY B O 1
ATOM 3945 N N . THR B 1 197 ? -2.371 -24.656 -3.152 1 98.94 197 THR B N 1
ATOM 3946 C CA . THR B 1 197 ? -2.76 -23.453 -3.887 1 98.94 197 THR B CA 1
ATOM 3947 C C . THR B 1 197 ? -2.131 -23.438 -5.277 1 98.94 197 THR B C 1
ATOM 3949 O O . THR B 1 197 ? -0.951 -23.766 -5.434 1 98.94 197 THR B O 1
ATOM 3952 N N . LYS B 1 198 ? -2.93 -23.188 -6.25 1 98.88 198 LYS B N 1
ATOM 3953 C CA . LYS B 1 198 ? -2.467 -22.953 -7.617 1 98.88 198 LYS B CA 1
ATOM 3954 C C . LYS B 1 198 ? -2.721 -21.516 -8.047 1 98.88 198 LYS B C 1
ATOM 3956 O O . LYS B 1 198 ? -3.84 -21.016 -7.93 1 98.88 198 LYS B O 1
ATOM 3961 N N . ILE B 1 199 ? -1.689 -20.859 -8.484 1 98.88 199 ILE B N 1
ATOM 3962 C CA . ILE B 1 199 ? -1.769 -19.5 -9.016 1 98.88 199 ILE B CA 1
ATOM 3963 C C . ILE B 1 199 ? -1.568 -19.516 -10.531 1 98.88 199 ILE B C 1
ATOM 3965 O O . ILE B 1 199 ? -0.637 -20.156 -11.031 1 98.88 199 ILE B O 1
ATOM 3969 N N . LEU B 1 200 ? -2.447 -18.953 -11.211 1 98.69 200 LEU B N 1
ATOM 3970 C CA . LEU B 1 200 ? -2.375 -18.781 -12.664 1 98.69 200 LEU B CA 1
ATOM 3971 C C . LEU B 1 200 ? -2.246 -17.312 -13.031 1 98.69 200 LEU B C 1
ATOM 3973 O O . LEU B 1 200 ? -3.141 -16.516 -12.742 1 98.69 200 LEU B O 1
ATOM 3977 N N . ILE B 1 201 ? -1.123 -16.922 -13.609 1 98.81 201 ILE B N 1
ATOM 3978 C CA . ILE B 1 201 ? -0.88 -15.539 -13.992 1 98.81 201 ILE B CA 1
ATOM 3979 C C . ILE B 1 201 ? -0.881 -15.422 -15.516 1 98.81 201 ILE B C 1
ATOM 3981 O O . ILE B 1 201 ? -0.151 -16.141 -16.203 1 98.81 201 ILE B O 1
ATOM 3985 N N . TRP B 1 202 ? -1.729 -14.547 -16.047 1 98.5 202 TRP B N 1
ATOM 3986 C CA . TRP B 1 202 ? -1.774 -14.359 -17.484 1 98.5 202 TRP B CA 1
ATOM 3987 C C . TRP B 1 202 ? -1.697 -12.883 -17.859 1 98.5 202 TRP B C 1
ATOM 3989 O O . TRP B 1 202 ? -1.52 -12.031 -16.984 1 98.5 202 TRP B O 1
ATOM 3999 N N . ASN B 1 203 ? -1.755 -12.648 -19.234 1 98 203 ASN B N 1
ATOM 4000 C CA . ASN B 1 203 ? -1.339 -11.328 -19.719 1 98 203 ASN B CA 1
ATOM 4001 C C . ASN B 1 203 ? 0.035 -10.945 -19.172 1 98 203 ASN B C 1
ATOM 4003 O O . ASN B 1 203 ? 0.184 -9.906 -18.531 1 98 203 ASN B O 1
ATOM 4007 N N . ILE B 1 204 ? 0.939 -11.883 -19.469 1 98 204 ILE B N 1
ATOM 4008 C CA . ILE B 1 204 ? 2.314 -11.812 -19 1 98 204 ILE B CA 1
ATOM 4009 C C . ILE B 1 204 ? 2.973 -10.523 -19.484 1 98 204 ILE B C 1
ATOM 4011 O O . ILE B 1 204 ? 2.756 -10.109 -20.625 1 98 204 ILE B O 1
ATOM 4015 N N . ARG B 1 205 ? 3.764 -9.992 -18.609 1 96.88 205 ARG B N 1
ATOM 4016 C CA . ARG B 1 205 ? 4.441 -8.742 -18.953 1 96.88 205 ARG B CA 1
ATOM 4017 C C . ARG B 1 205 ? 5.289 -8.906 -20.203 1 96.88 205 ARG B C 1
ATOM 4019 O O . ARG B 1 205 ? 5.98 -9.914 -20.375 1 96.88 205 ARG B O 1
ATOM 4026 N N . ARG B 1 206 ? 5.258 -7.91 -21 1 94.94 206 ARG B N 1
ATOM 4027 C CA . ARG B 1 206 ? 5.945 -7.949 -22.281 1 94.94 206 ARG B CA 1
ATOM 4028 C C . ARG B 1 206 ? 7.012 -6.863 -22.375 1 94.94 206 ARG B C 1
ATOM 4030 O O . ARG B 1 206 ? 6.887 -5.812 -21.734 1 94.94 206 ARG B O 1
ATOM 4037 N N . ALA B 1 207 ? 8.008 -7.156 -23.172 1 88.75 207 ALA B N 1
ATOM 4038 C CA . ALA B 1 207 ? 9.055 -6.176 -23.469 1 88.75 207 ALA B CA 1
ATOM 4039 C C . ALA B 1 207 ? 8.602 -5.199 -24.547 1 88.75 207 ALA B C 1
ATOM 4041 O O . ALA B 1 207 ? 7.477 -5.293 -25.047 1 88.75 207 ALA B O 1
ATOM 4042 N N . LYS B 1 208 ? 9.445 -4.27 -24.797 1 87.25 208 LYS B N 1
ATOM 4043 C CA . LYS B 1 208 ? 9.133 -3.24 -25.797 1 87.25 208 LYS B CA 1
ATOM 4044 C C . LYS B 1 208 ? 8.883 -3.852 -27.172 1 87.25 208 LYS B C 1
ATOM 4046 O O . LYS B 1 208 ? 8.094 -3.32 -27.953 1 87.25 208 LYS B O 1
ATOM 4051 N N . ASP B 1 209 ? 9.516 -4.914 -27.406 1 88.25 209 ASP B N 1
ATOM 4052 C CA . ASP B 1 209 ? 9.375 -5.566 -28.703 1 88.25 209 ASP B CA 1
ATOM 4053 C C . ASP B 1 209 ? 8.094 -6.391 -28.766 1 88.25 209 ASP B C 1
ATOM 4055 O O . ASP B 1 209 ? 7.824 -7.059 -29.766 1 88.25 209 ASP B O 1
ATOM 4059 N N . GLY B 1 210 ? 7.371 -6.441 -27.656 1 90.88 210 GLY B N 1
ATOM 4060 C CA . GLY B 1 210 ? 6.086 -7.125 -27.641 1 90.88 210 GLY B CA 1
ATOM 4061 C C . GLY B 1 210 ? 6.18 -8.562 -27.172 1 90.88 210 GLY B C 1
ATOM 4062 O O . GLY B 1 210 ? 5.16 -9.219 -26.953 1 90.88 210 GLY B O 1
ATOM 4063 N N . LYS B 1 211 ? 7.359 -9.023 -27.062 1 91.31 211 LYS B N 1
ATOM 4064 C CA . LYS B 1 211 ? 7.551 -10.383 -26.562 1 91.31 211 LYS B CA 1
ATOM 4065 C C . LYS B 1 211 ? 7.527 -10.43 -25.047 1 91.31 211 LYS B C 1
ATOM 4067 O O . LYS B 1 211 ? 7.793 -9.422 -24.375 1 91.31 211 LYS B O 1
ATOM 4072 N N . PRO B 1 212 ? 7.148 -11.672 -24.578 1 94.06 212 PRO B N 1
ATOM 4073 C CA . PRO B 1 212 ? 7.234 -11.773 -23.125 1 94.06 212 PRO B CA 1
ATOM 4074 C C . PRO B 1 212 ? 8.625 -11.453 -22.578 1 94.06 212 PRO B C 1
ATOM 4076 O O . PRO B 1 212 ? 9.633 -11.812 -23.203 1 94.06 212 PRO B O 1
ATOM 4079 N N . GLU B 1 213 ? 8.672 -10.766 -21.484 1 93.5 213 GLU B N 1
ATOM 4080 C CA . GLU B 1 213 ? 9.945 -10.422 -20.875 1 93.5 213 GLU B CA 1
ATOM 4081 C C . GLU B 1 213 ? 10.75 -11.672 -20.531 1 93.5 213 GLU B C 1
ATOM 4083 O O . GLU B 1 213 ? 11.984 -11.648 -20.547 1 93.5 213 GLU B O 1
ATOM 4088 N N . ILE B 1 214 ? 10.062 -12.68 -20.188 1 95.12 214 ILE B N 1
ATOM 4089 C CA . ILE B 1 214 ? 10.695 -13.953 -19.891 1 95.12 214 ILE B CA 1
ATOM 4090 C C . ILE B 1 214 ? 10.617 -14.875 -21.109 1 95.12 214 ILE B C 1
ATOM 4092 O O . ILE B 1 214 ? 9.555 -14.992 -21.734 1 95.12 214 ILE B O 1
ATOM 4096 N N . ASP B 1 215 ? 11.75 -15.422 -21.422 1 94.5 215 ASP B N 1
ATOM 4097 C CA . ASP B 1 215 ? 11.836 -16.375 -22.531 1 94.5 215 ASP B CA 1
ATOM 4098 C C . ASP B 1 215 ? 11.578 -17.797 -22.062 1 94.5 215 ASP B C 1
ATOM 4100 O O . ASP B 1 215 ? 12.367 -18.344 -21.281 1 94.5 215 ASP B O 1
ATOM 4104 N N . PHE B 1 216 ? 10.531 -18.391 -22.625 1 95.06 216 PHE B N 1
ATOM 4105 C CA . PHE B 1 216 ? 10.148 -19.734 -22.219 1 95.06 216 PHE B CA 1
ATOM 4106 C C . PHE B 1 216 ? 10.5 -20.75 -23.312 1 95.06 216 PHE B C 1
ATOM 4108 O O . PHE B 1 216 ? 10.234 -21.938 -23.156 1 95.06 216 PHE B O 1
ATOM 4115 N N . GLU B 1 217 ? 11.078 -20.312 -24.406 1 92.69 217 GLU B N 1
ATOM 4116 C CA . GLU B 1 217 ? 11.156 -21.141 -25.594 1 92.69 217 GLU B CA 1
ATOM 4117 C C . GLU B 1 217 ? 12.586 -21.641 -25.844 1 92.69 217 GLU B C 1
ATOM 4119 O O . GLU B 1 217 ? 12.797 -22.766 -26.266 1 92.69 217 GLU B O 1
ATOM 4124 N N . THR B 1 218 ? 13.602 -20.75 -25.562 1 91.44 218 THR B N 1
ATOM 4125 C CA . THR B 1 218 ? 14.984 -21.109 -25.844 1 91.44 218 THR B CA 1
ATOM 4126 C C . THR B 1 218 ? 15.375 -22.375 -25.094 1 91.44 218 THR B C 1
ATOM 4128 O O . THR B 1 218 ? 16.016 -23.266 -25.656 1 91.44 218 THR B O 1
ATOM 4131 N N . ASP B 1 219 ? 15.102 -22.391 -23.875 1 92.81 219 ASP B N 1
ATOM 4132 C CA . ASP B 1 219 ? 15.273 -23.578 -23.047 1 92.81 219 ASP B CA 1
ATOM 4133 C C . ASP B 1 219 ? 13.938 -24.031 -22.453 1 92.81 219 ASP B C 1
ATOM 4135 O O . ASP B 1 219 ? 13.422 -23.422 -21.531 1 92.81 219 ASP B O 1
ATOM 4139 N N . VAL B 1 220 ? 13.367 -25.141 -22.953 1 94.31 220 VAL B N 1
ATOM 4140 C CA . VAL B 1 220 ? 12.023 -25.594 -22.594 1 94.31 220 VAL B CA 1
ATOM 4141 C C . VAL B 1 220 ? 11.992 -26.047 -21.141 1 94.31 220 VAL B C 1
ATOM 4143 O O . VAL B 1 220 ? 10.922 -26.234 -20.562 1 94.31 220 VAL B O 1
ATOM 4146 N N . ASN B 1 221 ? 13.188 -26.25 -20.531 1 95.06 221 ASN B N 1
ATOM 4147 C CA . ASN B 1 221 ? 13.242 -26.734 -19.156 1 95.06 221 ASN B CA 1
ATOM 4148 C C . ASN B 1 221 ? 13.531 -25.594 -18.172 1 95.06 221 ASN B C 1
ATOM 4150 O O . ASN B 1 221 ? 13.711 -25.828 -16.984 1 95.06 221 ASN B O 1
ATOM 4154 N N . ASP B 1 222 ? 13.562 -24.344 -18.781 1 95.88 222 ASP B N 1
ATOM 4155 C CA . ASP B 1 222 ? 13.961 -23.219 -17.938 1 95.88 222 ASP B CA 1
ATOM 4156 C C . ASP B 1 222 ? 13.273 -21.922 -18.359 1 95.88 222 ASP B C 1
ATOM 4158 O O . ASP B 1 222 ? 12.562 -21.906 -19.359 1 95.88 222 ASP B O 1
ATOM 4162 N N . PHE B 1 223 ? 13.25 -21 -17.5 1 96.25 223 PHE B N 1
ATOM 4163 C CA . PHE B 1 223 ? 12.914 -19.625 -17.828 1 96.25 223 PHE B CA 1
ATOM 4164 C C . PHE B 1 223 ? 14.164 -18.781 -18 1 96.25 223 PHE B C 1
ATOM 4166 O O . PHE B 1 223 ? 15.094 -18.859 -17.188 1 96.25 223 PHE B O 1
ATOM 4173 N N . ARG B 1 224 ? 14.188 -17.984 -19.062 1 91.44 224 ARG B N 1
ATOM 4174 C CA . ARG B 1 224 ? 15.375 -17.188 -19.344 1 91.44 224 ARG B CA 1
ATOM 4175 C C . ARG B 1 224 ? 15.016 -15.727 -19.578 1 91.44 224 ARG B C 1
ATOM 4177 O O . ARG B 1 224 ? 13.93 -15.422 -20.078 1 91.44 224 ARG B O 1
ATOM 4184 N N . LEU B 1 225 ? 15.867 -14.852 -19.109 1 85.94 225 LEU B N 1
ATOM 4185 C CA . LEU B 1 225 ? 15.758 -13.438 -19.453 1 85.94 225 LEU B CA 1
ATOM 4186 C C . LEU B 1 225 ? 16.656 -13.094 -20.641 1 85.94 225 LEU B C 1
ATOM 4188 O O . LEU B 1 225 ? 17.734 -13.664 -20.797 1 85.94 225 LEU B O 1
ATOM 4192 N N . PRO B 1 226 ? 16.047 -12.18 -21.422 1 75.06 226 PRO B N 1
ATOM 4193 C CA . PRO B 1 226 ? 16.844 -11.836 -22.594 1 75.06 226 PRO B CA 1
ATOM 4194 C C . PRO B 1 226 ? 18.203 -11.219 -22.219 1 75.06 226 PRO B C 1
ATOM 4196 O O . PRO B 1 226 ? 18.312 -10.57 -21.172 1 75.06 226 PRO B O 1
ATOM 4199 N N . GLU B 1 227 ? 19.25 -11.703 -22.906 1 55.5 227 GLU B N 1
ATOM 4200 C CA . GLU B 1 227 ? 20.609 -11.234 -22.672 1 55.5 227 GLU B CA 1
ATOM 4201 C C . GLU B 1 227 ? 20.688 -9.711 -22.734 1 55.5 227 GLU B C 1
ATOM 4203 O O . GLU B 1 227 ? 20.109 -9.094 -23.625 1 55.5 227 GLU B O 1
ATOM 4208 N N . ILE B 1 228 ? 20.609 -9.094 -21.672 1 47.78 228 ILE B N 1
ATOM 4209 C CA . ILE B 1 228 ? 20.875 -7.664 -21.766 1 47.78 228 ILE B CA 1
ATOM 4210 C C . ILE B 1 228 ? 22.172 -7.43 -22.516 1 47.78 228 ILE B C 1
ATOM 4212 O O . ILE B 1 228 ? 23.234 -7.941 -22.125 1 47.78 228 ILE B O 1
ATOM 4216 N N . GLN B 1 229 ? 22.141 -7.293 -23.906 1 40.34 229 GLN B N 1
ATOM 4217 C CA . GLN B 1 229 ? 23.312 -6.926 -24.688 1 40.34 229 GLN B CA 1
ATOM 4218 C C . GLN B 1 229 ? 24.141 -5.844 -23.984 1 40.34 229 GLN B C 1
ATOM 4220 O O . GLN B 1 229 ? 24.078 -4.672 -24.375 1 40.34 229 GLN B O 1
ATOM 4225 N N . ILE B 1 230 ? 24.094 -5.672 -22.859 1 35.5 230 ILE B N 1
ATOM 4226 C CA . ILE B 1 230 ? 24.984 -4.609 -22.406 1 35.5 230 ILE B CA 1
ATOM 4227 C C . ILE B 1 230 ? 26.438 -5.051 -22.562 1 35.5 230 ILE B C 1
ATOM 4229 O O . ILE B 1 230 ? 26.844 -6.074 -22 1 35.5 230 ILE B O 1
ATOM 4233 N N . GLU B 1 231 ? 27.078 -4.574 -23.562 1 37.12 231 GLU B N 1
ATOM 4234 C CA . GLU B 1 231 ? 28.516 -4.719 -23.797 1 37.12 231 GLU B CA 1
ATOM 4235 C C . GLU B 1 231 ? 29.266 -4.93 -22.484 1 37.12 231 GLU B C 1
ATOM 4237 O O . GLU B 1 231 ? 30.203 -5.738 -22.422 1 37.12 231 GLU B O 1
ATOM 4242 N N . GLU B 1 232 ? 29.078 -4.121 -21.594 1 33.94 232 GLU B N 1
ATOM 4243 C CA . GLU B 1 232 ? 29.875 -4.086 -20.359 1 33.94 232 GLU B CA 1
ATOM 4244 C C . GLU B 1 232 ? 29.531 -5.262 -19.453 1 33.94 232 GLU B C 1
ATOM 4246 O O . GLU B 1 232 ? 30.281 -5.594 -18.547 1 33.94 232 GLU B O 1
ATOM 4251 N N . LEU B 1 233 ? 28.391 -5.855 -19.516 1 35 233 LEU B N 1
ATOM 4252 C CA . LEU B 1 233 ? 28.047 -7.051 -18.766 1 35 233 LEU B CA 1
ATOM 4253 C C . LEU B 1 233 ? 28.578 -8.305 -19.453 1 35 233 LEU B C 1
ATOM 4255 O O . LEU B 1 233 ? 28.375 -9.422 -18.969 1 35 233 LEU B O 1
ATOM 4259 N N . LYS B 1 234 ? 29.141 -8.367 -20.609 1 36.09 234 LYS B N 1
ATOM 4260 C CA . LYS B 1 234 ? 29.781 -9.539 -21.203 1 36.09 234 LYS B CA 1
ATOM 4261 C C . LYS B 1 234 ? 30.766 -10.164 -20.219 1 36.09 234 LYS B C 1
ATOM 4263 O O . LYS B 1 234 ? 31.016 -11.375 -20.266 1 36.09 234 LYS B O 1
ATOM 4268 N N . LYS B 1 235 ? 31.5 -9.297 -19.766 1 38.56 235 LYS B N 1
ATOM 4269 C CA . LYS B 1 235 ? 32.656 -9.945 -19.141 1 38.56 235 LYS B CA 1
ATOM 4270 C C . LYS B 1 235 ? 32.219 -10.781 -17.938 1 38.56 235 LYS B C 1
ATOM 4272 O O . LYS B 1 235 ? 32.75 -11.867 -17.703 1 38.56 235 LYS B O 1
ATOM 4277 N N . GLY B 1 236 ? 31.562 -10.422 -17 1 35.12 236 GLY B N 1
ATOM 4278 C CA . GLY B 1 236 ? 31.438 -11.156 -15.758 1 35.12 236 GLY B CA 1
ATOM 4279 C C . GLY B 1 236 ? 30.078 -11.781 -15.562 1 35.12 236 GLY B C 1
ATOM 4280 O O . GLY B 1 236 ? 29.844 -12.477 -14.57 1 35.12 236 GLY B O 1
ATOM 4281 N N . GLN B 1 237 ? 28.766 -11.258 -16.078 1 39 237 GLN B N 1
ATOM 4282 C CA . GLN B 1 237 ? 27.453 -11.609 -15.523 1 39 237 GLN B CA 1
ATOM 4283 C C . GLN B 1 237 ? 26.719 -12.594 -16.422 1 39 237 GLN B C 1
ATOM 4285 O O . GLN B 1 237 ? 25.594 -12.32 -16.859 1 39 237 GLN B O 1
ATOM 4290 N N . ARG B 1 238 ? 27.25 -13.555 -16.984 1 39.66 238 ARG B N 1
ATOM 4291 C CA . ARG B 1 238 ? 26.703 -14.492 -17.953 1 39.66 238 ARG B CA 1
ATOM 4292 C C . ARG B 1 238 ? 25.484 -15.227 -17.391 1 39.66 238 ARG B C 1
ATOM 4294 O O . ARG B 1 238 ? 24.594 -15.617 -18.125 1 39.66 238 ARG B O 1
ATOM 4301 N N . ASN B 1 239 ? 25.25 -15.422 -16.047 1 42.72 239 ASN B N 1
ATOM 4302 C CA . ASN B 1 239 ? 24.328 -16.391 -15.461 1 42.72 239 ASN B CA 1
ATOM 4303 C C . ASN B 1 239 ? 23.109 -15.711 -14.859 1 42.72 239 ASN B C 1
ATOM 4305 O O . ASN B 1 239 ? 22.234 -16.375 -14.312 1 42.72 239 ASN B O 1
ATOM 4309 N N . SER B 1 240 ? 22.938 -14.398 -14.992 1 57.84 240 SER B N 1
ATOM 4310 C CA . SER B 1 240 ? 21.906 -13.625 -14.297 1 57.84 240 SER B CA 1
ATOM 4311 C C . SER B 1 240 ? 20.578 -13.695 -15.031 1 57.84 240 SER B C 1
ATOM 4313 O O . SER B 1 240 ? 19.531 -13.406 -14.453 1 57.84 240 SER B O 1
ATOM 4315 N N . GLY B 1 241 ? 20.516 -14.562 -15.992 1 75.12 241 GLY B N 1
ATOM 4316 C CA . GLY B 1 241 ? 19.297 -14.523 -16.766 1 75.12 241 GLY B CA 1
ATOM 4317 C C . GLY B 1 241 ? 18.562 -15.852 -16.812 1 75.12 241 GLY B C 1
ATOM 4318 O O . GLY B 1 241 ? 17.609 -16.016 -17.562 1 75.12 241 GLY B O 1
ATOM 4319 N N . VAL B 1 242 ? 19.078 -16.812 -16 1 83.62 242 VAL B N 1
ATOM 4320 C CA . VAL B 1 242 ? 18.469 -18.141 -15.961 1 83.62 242 VAL B CA 1
ATOM 4321 C C . VAL B 1 242 ? 17.812 -18.375 -14.602 1 83.62 242 VAL B C 1
ATOM 4323 O O . VAL B 1 242 ? 18.484 -18.297 -13.562 1 83.62 242 VAL B O 1
ATOM 4326 N N . LEU B 1 243 ? 16.516 -18.75 -14.656 1 92.38 243 LEU B N 1
ATOM 4327 C CA . LEU B 1 243 ? 15.781 -18.859 -13.398 1 92.38 243 LEU B CA 1
ATOM 4328 C C . LEU B 1 243 ? 16.312 -20.031 -12.57 1 92.38 243 LEU B C 1
ATOM 4330 O O . LEU B 1 243 ? 16.484 -19.906 -11.352 1 92.38 243 LEU B O 1
ATOM 4334 N N . ARG B 1 244 ? 16.625 -21.172 -13.219 1 91.69 244 ARG B N 1
ATOM 4335 C CA . ARG B 1 244 ? 17.125 -22.359 -12.516 1 91.69 244 ARG B CA 1
ATOM 4336 C C . ARG B 1 244 ? 18.391 -22.047 -11.734 1 91.69 244 ARG B C 1
ATOM 4338 O O . ARG B 1 244 ? 18.547 -22.484 -10.594 1 91.69 244 ARG B O 1
ATOM 4345 N N . ALA B 1 245 ? 19.234 -21.297 -12.328 1 82.69 245 ALA B N 1
ATOM 4346 C CA . ALA B 1 245 ? 20.484 -20.906 -11.664 1 82.69 245 ALA B CA 1
ATOM 4347 C C . ALA B 1 245 ? 20.203 -20 -10.469 1 82.69 245 ALA B C 1
ATOM 4349 O O . ALA B 1 245 ? 20.766 -20.172 -9.391 1 82.69 245 ALA B O 1
ATOM 4350 N N . TYR B 1 246 ? 19.344 -19.094 -10.633 1 82 246 TYR B N 1
ATOM 4351 C CA . TYR B 1 246 ? 18.969 -18.172 -9.57 1 82 246 TYR B CA 1
ATOM 4352 C C . TYR B 1 246 ? 18.391 -18.922 -8.375 1 82 246 TYR B C 1
ATOM 4354 O O . TYR B 1 246 ? 18.797 -18.688 -7.238 1 82 246 TYR B O 1
ATOM 4362 N N . LEU B 1 247 ? 17.5 -19.906 -8.695 1 86.44 247 LEU B N 1
ATOM 4363 C CA . LEU B 1 247 ? 16.781 -20.625 -7.641 1 86.44 247 LEU B CA 1
ATOM 4364 C C . LEU B 1 247 ? 17.703 -21.609 -6.938 1 86.44 247 LEU B C 1
ATOM 4366 O O . LEU B 1 247 ? 17.453 -21.984 -5.785 1 86.44 247 LEU B O 1
ATOM 4370 N N . SER B 1 248 ? 18.734 -22.016 -7.605 1 82.62 248 SER B N 1
ATOM 4371 C CA . SER B 1 248 ? 19.656 -22.984 -7.023 1 82.62 248 SER B CA 1
ATOM 4372 C C . SER B 1 248 ? 20.469 -22.375 -5.883 1 82.62 248 SER B C 1
ATOM 4374 O O . SER B 1 248 ? 21 -23.094 -5.039 1 82.62 248 SER B O 1
ATOM 4376 N N . VAL B 1 249 ? 20.469 -21.047 -5.871 1 75.5 249 VAL B N 1
ATOM 4377 C CA . VAL B 1 249 ? 21.312 -20.406 -4.871 1 75.5 249 VAL B CA 1
ATOM 4378 C C . VAL B 1 249 ? 20.469 -19.469 -4 1 75.5 249 VAL B C 1
ATOM 4380 O O . VAL B 1 249 ? 20.984 -18.812 -3.1 1 75.5 249 VAL B O 1
ATOM 4383 N N . LEU B 1 250 ? 19.281 -19.391 -4.238 1 76 250 LEU B N 1
ATOM 4384 C CA . LEU B 1 250 ? 18.422 -18.391 -3.598 1 76 250 LEU B CA 1
ATOM 4385 C C . LEU B 1 250 ? 18.312 -18.656 -2.098 1 76 250 LEU B C 1
ATOM 4387 O O . LEU B 1 250 ? 18.328 -17.719 -1.3 1 76 250 LEU B O 1
ATOM 4391 N N . TYR B 1 251 ? 18.234 -19.938 -1.767 1 74.62 251 TYR B N 1
ATOM 4392 C CA . TYR B 1 251 ? 18.016 -20.266 -0.363 1 74.62 251 TYR B CA 1
ATOM 4393 C C . TYR B 1 251 ? 19.203 -21.016 0.217 1 74.62 251 TYR B C 1
ATOM 4395 O O . TYR B 1 251 ? 19.672 -22 -0.364 1 74.62 251 TYR B O 1
ATOM 4403 N N . LEU B 1 252 ? 19.594 -20.562 1.325 1 66.19 252 LEU B N 1
ATOM 4404 C CA . LEU B 1 252 ? 20.672 -21.266 2.012 1 66.19 252 LEU B CA 1
ATOM 4405 C C . LEU B 1 252 ? 20.172 -22.625 2.523 1 66.19 252 LEU B C 1
ATOM 4407 O O . LEU B 1 252 ? 20.844 -23.641 2.336 1 66.19 252 LEU B O 1
ATOM 4411 N N . LYS B 1 253 ? 19.047 -22.594 3.191 1 72.5 253 LYS B N 1
ATOM 4412 C CA . LYS B 1 253 ? 18.359 -23.781 3.674 1 72.5 253 LYS B CA 1
ATOM 4413 C C . LYS B 1 253 ? 16.953 -23.875 3.113 1 72.5 253 LYS B C 1
ATOM 4415 O O . LYS B 1 253 ? 15.992 -23.438 3.758 1 72.5 253 LYS B O 1
ATOM 4420 N N . PRO B 1 254 ? 16.875 -24.484 1.97 1 78.69 254 PRO B N 1
ATOM 4421 C CA . PRO B 1 254 ? 15.555 -24.547 1.354 1 78.69 254 PRO B CA 1
ATOM 4422 C C . PRO B 1 254 ? 14.57 -25.406 2.156 1 78.69 254 PRO B C 1
ATOM 4424 O O . PRO B 1 254 ? 14.906 -26.516 2.557 1 78.69 254 PRO B O 1
ATOM 4427 N N . ARG B 1 255 ? 13.414 -24.859 2.406 1 86.44 255 ARG B N 1
ATOM 4428 C CA . ARG B 1 255 ? 12.367 -25.578 3.139 1 86.44 255 ARG B CA 1
ATOM 4429 C C . ARG B 1 255 ? 11.359 -26.203 2.182 1 86.44 255 ARG B C 1
ATOM 4431 O O . ARG B 1 255 ? 10.602 -27.094 2.57 1 86.44 255 ARG B O 1
ATOM 4438 N N . THR B 1 256 ? 11.375 -25.734 0.995 1 93.56 256 THR B N 1
ATOM 4439 C CA . THR B 1 256 ? 10.438 -26.172 -0.032 1 93.56 256 THR B CA 1
ATOM 4440 C C . THR B 1 256 ? 11.188 -26.672 -1.271 1 93.56 256 THR B C 1
ATOM 4442 O O . THR B 1 256 ? 12.125 -26.016 -1.731 1 93.56 256 THR B O 1
ATOM 4445 N N . GLN B 1 257 ? 10.828 -27.859 -1.728 1 97.19 257 GLN B N 1
ATOM 4446 C CA . GLN B 1 257 ? 11.391 -28.359 -2.98 1 97.19 257 GLN B CA 1
ATOM 4447 C C . GLN B 1 257 ? 10.758 -27.656 -4.18 1 97.19 257 GLN B C 1
ATOM 4449 O O . GLN B 1 257 ? 9.539 -27.672 -4.34 1 97.19 257 GLN B O 1
ATOM 4454 N N . ILE B 1 258 ? 11.617 -27.078 -4.977 1 97.31 258 ILE B N 1
ATOM 4455 C CA . ILE B 1 258 ? 11.141 -26.328 -6.137 1 97.31 258 ILE B CA 1
ATOM 4456 C C . ILE B 1 258 ? 11.273 -27.188 -7.395 1 97.31 258 ILE B C 1
ATOM 4458 O O . ILE B 1 258 ? 12.336 -27.75 -7.656 1 97.31 258 ILE B O 1
ATOM 4462 N N . ILE B 1 259 ? 10.242 -27.375 -8.102 1 98.56 259 ILE B N 1
ATOM 4463 C CA . ILE B 1 259 ? 10.234 -28.062 -9.383 1 98.56 259 ILE B CA 1
ATOM 4464 C C . ILE B 1 259 ? 9.922 -27.078 -10.508 1 98.56 259 ILE B C 1
ATOM 4466 O O . ILE B 1 259 ? 8.828 -26.516 -10.555 1 98.56 259 ILE B O 1
ATOM 4470 N N . LEU B 1 260 ? 10.875 -26.828 -11.32 1 98.25 260 LEU B N 1
ATOM 4471 C CA . LEU B 1 260 ? 10.734 -25.922 -12.453 1 98.25 260 LEU B CA 1
ATOM 4472 C C . LEU B 1 260 ? 10.633 -26.703 -13.766 1 98.25 260 LEU B C 1
ATOM 4474 O O . LEU B 1 260 ? 11.539 -27.469 -14.109 1 98.25 260 LEU B O 1
ATOM 4478 N N . ARG B 1 261 ? 9.531 -26.516 -14.438 1 98.19 261 ARG B N 1
ATOM 4479 C CA . ARG B 1 261 ? 9.312 -27.188 -15.719 1 98.19 261 ARG B CA 1
ATOM 4480 C C . ARG B 1 261 ? 9.5 -28.703 -15.586 1 98.19 261 ARG B C 1
ATOM 4482 O O . ARG B 1 261 ? 10.188 -29.312 -16.406 1 98.19 261 ARG B O 1
ATOM 4489 N N . GLY B 1 262 ? 9.008 -29.219 -14.492 1 97.44 262 GLY B N 1
ATOM 4490 C CA . GLY B 1 262 ? 8.961 -30.656 -14.297 1 97.44 262 GLY B CA 1
ATOM 4491 C C . GLY B 1 262 ? 10.25 -31.219 -13.719 1 97.44 262 GLY B C 1
ATOM 4492 O O . GLY B 1 262 ? 10.328 -32.406 -13.414 1 97.44 262 GLY B O 1
ATOM 4493 N N . LYS B 1 263 ? 11.258 -30.359 -13.5 1 97.56 263 LYS B N 1
ATOM 4494 C CA . LYS B 1 263 ? 12.539 -30.828 -12.992 1 97.56 263 LYS B CA 1
ATOM 4495 C C . LYS B 1 263 ? 12.875 -30.188 -11.648 1 97.56 263 LYS B C 1
ATOM 4497 O O . LYS B 1 263 ? 12.75 -28.969 -11.5 1 97.56 263 LYS B O 1
ATOM 4502 N N . LYS B 1 264 ? 13.352 -30.969 -10.766 1 97.19 264 LYS B N 1
ATOM 4503 C CA . LYS B 1 264 ? 13.719 -30.469 -9.438 1 97.19 264 LYS B CA 1
ATOM 4504 C C . LYS B 1 264 ? 14.93 -29.547 -9.508 1 97.19 264 LYS B C 1
ATOM 4506 O O . LYS B 1 264 ? 15.883 -29.828 -10.242 1 97.19 264 LYS B O 1
ATOM 4511 N N . ILE B 1 265 ? 14.789 -28.469 -8.789 1 94.19 265 ILE B N 1
ATOM 4512 C CA . ILE B 1 265 ? 15.938 -27.578 -8.633 1 94.19 265 ILE B CA 1
ATOM 4513 C C . ILE B 1 265 ? 16.906 -28.156 -7.594 1 94.19 265 ILE B C 1
ATOM 4515 O O . ILE B 1 265 ? 16.5 -28.453 -6.469 1 94.19 265 ILE B O 1
ATOM 4519 N N . LEU B 1 266 ? 18.172 -28.328 -7.992 1 88.62 266 LEU B N 1
ATOM 4520 C CA . LEU B 1 266 ? 19.203 -28.766 -7.059 1 88.62 266 LEU B CA 1
ATOM 4521 C C . LEU B 1 266 ? 19.859 -27.562 -6.383 1 88.62 266 LEU B C 1
ATOM 4523 O O . LEU B 1 266 ? 20.5 -26.75 -7.047 1 88.62 266 LEU B O 1
ATOM 4527 N N . THR B 1 267 ? 19.594 -27.516 -5.109 1 80.25 267 THR B N 1
ATOM 4528 C CA . THR B 1 267 ? 20.141 -26.375 -4.367 1 80.25 267 THR B CA 1
ATOM 4529 C C . THR B 1 267 ? 21.641 -26.516 -4.176 1 80.25 267 THR B C 1
ATOM 4531 O O . THR B 1 267 ? 22.141 -27.625 -3.963 1 80.25 267 THR B O 1
ATOM 4534 N N . LYS B 1 268 ? 22.391 -25.5 -4.402 1 65.75 268 LYS B N 1
ATOM 4535 C CA . LYS B 1 268 ? 23.844 -25.453 -4.184 1 65.75 268 LYS B CA 1
ATOM 4536 C C . LYS B 1 268 ? 24.172 -24.859 -2.818 1 65.75 268 LYS B C 1
ATOM 4538 O O . LYS B 1 268 ? 23.625 -23.812 -2.436 1 65.75 268 LYS B O 1
ATOM 4543 N N . LEU B 1 269 ? 24.594 -25.719 -1.781 1 50.41 269 LEU B N 1
ATOM 4544 C CA . LEU B 1 269 ? 25 -25.219 -0.471 1 50.41 269 LEU B CA 1
ATOM 4545 C C . LEU B 1 269 ? 26.094 -24.156 -0.607 1 50.41 269 LEU B C 1
ATOM 4547 O O . LEU B 1 269 ? 27.156 -24.422 -1.175 1 50.41 269 LEU B O 1
ATOM 4551 N N . VAL B 1 270 ? 25.797 -23 -0.796 1 44.66 270 VAL B N 1
ATOM 4552 C CA . VAL B 1 270 ? 26.828 -21.969 -0.833 1 44.66 270 VAL B CA 1
ATOM 4553 C C . VAL B 1 270 ? 27.562 -21.906 0.507 1 44.66 270 VAL B C 1
ATOM 4555 O O . VAL B 1 270 ? 26.922 -21.812 1.562 1 44.66 270 VAL B O 1
ATOM 4558 N N . SER B 1 271 ? 28.562 -22.75 0.805 1 36.69 271 SER B N 1
ATOM 4559 C CA . SER B 1 271 ? 29.375 -22.734 2.016 1 36.69 271 SER B CA 1
ATOM 4560 C C . SER B 1 271 ? 29.359 -21.344 2.67 1 36.69 271 SER B C 1
ATOM 4562 O O . SER B 1 271 ? 29.156 -20.344 1.996 1 36.69 271 SER B O 1
ATOM 4564 N N . ARG B 1 272 ? 29.438 -21.297 4.098 1 34.5 272 ARG B N 1
ATOM 4565 C CA . ARG B 1 272 ? 29.562 -20.281 5.133 1 34.5 272 ARG B CA 1
ATOM 4566 C C . ARG B 1 272 ? 30.516 -19.172 4.699 1 34.5 272 ARG B C 1
ATOM 4568 O O . ARG B 1 272 ? 30.859 -18.281 5.492 1 34.5 272 ARG B O 1
ATOM 4575 N N . GLY B 1 273 ? 31.344 -19.453 3.799 1 31.89 273 GLY B N 1
ATOM 4576 C CA . GLY B 1 273 ? 32.375 -18.422 3.656 1 31.89 273 GLY B CA 1
ATOM 4577 C C . GLY B 1 273 ? 31.781 -17.031 3.467 1 31.89 273 GLY B C 1
ATOM 4578 O O . GLY B 1 273 ? 32.531 -16.047 3.367 1 31.89 273 GLY B O 1
ATOM 4579 N N . LEU B 1 274 ? 30.703 -17.016 2.975 1 34.44 274 LEU B N 1
ATOM 4580 C CA . LEU B 1 274 ? 30.203 -15.742 2.49 1 34.44 274 LEU B CA 1
ATOM 4581 C C . LEU B 1 274 ? 29.594 -14.93 3.627 1 34.44 274 LEU B C 1
ATOM 4583 O O . LEU B 1 274 ? 28.922 -13.922 3.389 1 34.44 274 LEU B O 1
ATOM 4587 N N . THR B 1 275 ? 29.531 -15.625 4.73 1 32.78 275 THR B N 1
ATOM 4588 C CA . THR B 1 275 ? 28.797 -14.875 5.754 1 32.78 275 THR B CA 1
ATOM 4589 C C . THR B 1 275 ? 29.453 -13.516 5.988 1 32.78 275 THR B C 1
ATOM 4591 O O . THR B 1 275 ? 29.234 -12.891 7.027 1 32.78 275 THR B O 1
ATOM 4594 N N . HIS B 1 276 ? 30.469 -13.328 5.258 1 29.31 276 HIS B N 1
ATOM 4595 C CA . HIS B 1 276 ? 31 -12.047 5.727 1 29.31 276 HIS B CA 1
ATOM 4596 C C . HIS B 1 276 ? 30.047 -10.906 5.402 1 29.31 276 HIS B C 1
ATOM 4598 O O . HIS B 1 276 ? 29.719 -10.672 4.234 1 29.31 276 HIS B O 1
ATOM 4604 N N . THR B 1 277 ? 29.094 -10.867 6.121 1 31.47 277 THR B N 1
ATOM 4605 C CA . THR B 1 277 ? 28.266 -9.664 6.152 1 31.47 277 THR B CA 1
ATOM 4606 C C . THR B 1 277 ? 29.141 -8.406 6.059 1 31.47 277 THR B C 1
ATOM 4608 O O . THR B 1 277 ? 30.031 -8.203 6.887 1 31.47 277 THR B O 1
ATOM 4611 N N . GLU B 1 278 ? 29.75 -8.266 4.926 1 30.33 278 GLU B N 1
ATOM 4612 C CA . GLU B 1 278 ? 30.484 -7.004 4.969 1 30.33 278 GLU B CA 1
ATOM 4613 C C . GLU B 1 278 ? 29.547 -5.809 4.848 1 30.33 278 GLU B C 1
ATOM 4615 O O . GLU B 1 278 ? 28.531 -5.875 4.156 1 30.33 278 GLU B O 1
ATOM 4620 N N . HIS B 1 279 ? 29.375 -5.23 5.824 1 31.41 279 HIS B N 1
ATOM 4621 C CA . HIS B 1 279 ? 28.781 -3.896 5.859 1 31.41 279 HIS B CA 1
ATOM 4622 C C . HIS B 1 279 ? 29.562 -2.926 4.973 1 31.41 279 HIS B C 1
ATOM 4624 O O . HIS B 1 279 ? 30.797 -2.895 5.008 1 31.41 279 HIS B O 1
ATOM 4630 N N . ASP B 1 280 ? 29.266 -3.07 3.717 1 32.31 280 ASP B N 1
ATOM 4631 C CA . ASP B 1 280 ? 30.047 -2.107 2.938 1 32.31 280 ASP B CA 1
ATOM 4632 C C . ASP B 1 280 ? 29.438 -0.71 3.031 1 32.31 280 ASP B C 1
ATOM 4634 O O . ASP B 1 280 ? 28.234 -0.567 3.246 1 32.31 280 ASP B O 1
ATOM 4638 N N . VAL B 1 281 ? 30.094 0.035 3.629 1 33.09 281 VAL B N 1
ATOM 4639 C CA . VAL B 1 281 ? 29.891 1.478 3.592 1 33.09 281 VAL B CA 1
ATOM 4640 C C . VAL B 1 281 ? 30.203 2.014 2.199 1 33.09 281 VAL B C 1
ATOM 4642 O O . VAL B 1 281 ? 31.297 1.776 1.671 1 33.09 281 VAL B O 1
ATOM 4645 N N . TYR B 1 282 ? 29.203 1.829 1.321 1 33.12 282 TYR B N 1
ATOM 4646 C CA . TYR B 1 282 ? 29.422 2.486 0.038 1 33.12 282 TYR B CA 1
ATOM 4647 C C . TYR B 1 282 ? 29.781 3.953 0.232 1 33.12 282 TYR B C 1
ATOM 4649 O O . TYR B 1 282 ? 29.047 4.699 0.88 1 33.12 282 TYR B O 1
ATOM 4657 N N . LYS B 1 283 ? 31 4.043 0.083 1 33.06 283 LYS B N 1
ATOM 4658 C CA . LYS B 1 283 ? 31.547 5.395 -0.029 1 33.06 283 LYS B CA 1
ATOM 4659 C C . LYS B 1 283 ? 31.547 5.867 -1.479 1 33.06 283 LYS B C 1
ATOM 4661 O O . LYS B 1 283 ? 32.344 5.375 -2.297 1 33.06 283 LYS B O 1
ATOM 4666 N N . PRO B 1 284 ? 30.391 6.371 -1.92 1 34.56 284 PRO B N 1
ATOM 4667 C CA . PRO B 1 284 ? 30.531 6.82 -3.307 1 34.56 284 PRO B CA 1
ATOM 4668 C C . PRO B 1 284 ? 31.906 7.383 -3.617 1 34.56 284 PRO B C 1
ATOM 4670 O O . PRO B 1 284 ? 32.562 7.973 -2.742 1 34.56 284 PRO B O 1
ATOM 4673 N N . HIS B 1 285 ? 32.531 6.582 -4.402 1 32.84 285 HIS B N 1
ATOM 4674 C CA . HIS B 1 285 ? 33.875 7.039 -4.75 1 32.84 285 HIS B CA 1
ATOM 4675 C C . HIS B 1 285 ? 33.906 8.547 -4.965 1 32.84 285 HIS B C 1
ATOM 4677 O O . HIS B 1 285 ? 34.938 9.18 -4.781 1 32.84 285 HIS B O 1
ATOM 4683 N N . PHE B 1 286 ? 33.062 8.875 -5.918 1 30.34 286 PHE B N 1
ATOM 4684 C CA . PHE B 1 286 ? 33.25 10.289 -6.207 1 30.34 286 PHE B CA 1
ATOM 4685 C C . PHE B 1 286 ? 32.875 11.148 -5.012 1 30.34 286 PHE B C 1
ATOM 4687 O O . PHE B 1 286 ? 32.906 12.375 -5.078 1 30.34 286 PHE B O 1
ATOM 4694 N N . SER B 1 287 ? 31.906 10.453 -4.348 1 33.25 287 SER B N 1
ATOM 4695 C CA . SER B 1 287 ? 31.531 11.375 -3.287 1 33.25 287 SER B CA 1
ATOM 4696 C C . SER B 1 287 ? 32.688 11.625 -2.328 1 33.25 287 SER B C 1
ATOM 4698 O O . SER B 1 287 ? 33.531 10.75 -2.115 1 33.25 287 SER B O 1
ATOM 4700 N N . VAL B 1 288 ? 32.906 12.82 -2.139 1 30.38 288 VAL B N 1
ATOM 4701 C CA . VAL B 1 288 ? 33.75 13.211 -1.007 1 30.38 288 VAL B CA 1
ATOM 4702 C C . VAL B 1 288 ? 33.5 12.266 0.165 1 30.38 288 VAL B C 1
ATOM 4704 O O . VAL B 1 288 ? 32.469 11.594 0.224 1 30.38 288 VAL B O 1
ATOM 4707 N N . SER B 1 289 ? 34.188 12.516 1.289 1 29.55 289 SER B N 1
ATOM 4708 C CA . SER B 1 289 ? 34.562 11.789 2.486 1 29.55 289 SER B CA 1
ATOM 4709 C C . SER B 1 289 ? 33.375 11.047 3.105 1 29.55 289 SER B C 1
ATOM 4711 O O . SER B 1 289 ? 33.562 9.953 3.648 1 29.55 289 SER B O 1
ATOM 4713 N N . PHE B 1 290 ? 32.344 11.812 3.633 1 28.95 290 PHE B N 1
ATOM 4714 C CA . PHE B 1 290 ? 31.812 11.531 4.965 1 28.95 290 PHE B CA 1
ATOM 4715 C C . PHE B 1 290 ? 30.641 10.562 4.891 1 28.95 290 PHE B C 1
ATOM 4717 O O . PHE B 1 290 ? 30.203 10.039 5.918 1 28.95 290 PHE B O 1
ATOM 4724 N N . MET B 1 291 ? 29.797 10.695 3.887 1 30.28 291 MET B N 1
ATOM 4725 C CA . MET B 1 291 ? 28.578 9.992 4.246 1 30.28 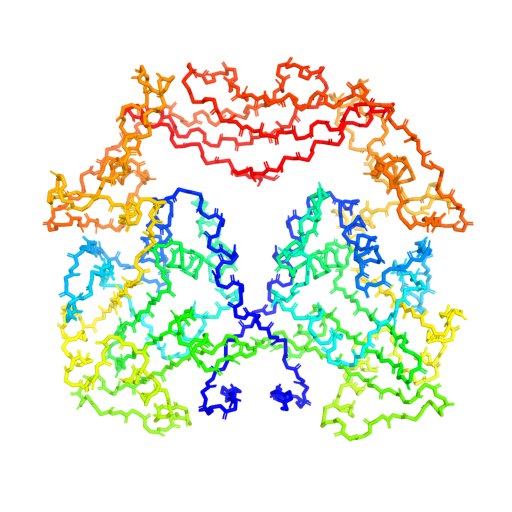291 MET B CA 1
ATOM 4726 C C . MET B 1 291 ? 28.625 8.539 3.787 1 30.28 291 MET B C 1
ATOM 4728 O O . MET B 1 291 ? 28.844 8.266 2.605 1 30.28 291 MET B O 1
ATOM 4732 N N . SER B 1 292 ? 29.188 7.715 4.535 1 28.44 292 SER B N 1
ATOM 4733 C CA . SER B 1 292 ? 29.109 6.266 4.375 1 28.44 292 SER B CA 1
ATOM 4734 C C . SER B 1 292 ? 27.672 5.777 4.457 1 28.44 292 SER B C 1
ATOM 4736 O O . SER B 1 292 ? 26.906 6.238 5.305 1 28.44 292 SER B O 1
ATOM 4738 N N . VAL B 1 293 ? 26.984 5.859 3.424 1 31.53 293 VAL B N 1
ATOM 4739 C CA . VAL B 1 293 ? 25.703 5.176 3.494 1 31.53 293 VAL B CA 1
ATOM 4740 C C . VAL B 1 293 ? 25.906 3.686 3.742 1 31.53 293 VAL B C 1
ATOM 4742 O O . VAL B 1 293 ? 26.688 3.041 3.041 1 31.53 293 VAL B O 1
ATOM 4745 N N . ARG B 1 294 ? 25.75 3.295 4.961 1 28.34 294 ARG B N 1
ATOM 4746 C CA . ARG B 1 294 ? 25.812 1.863 5.23 1 28.34 294 ARG B CA 1
ATOM 4747 C C . ARG B 1 294 ? 24.781 1.103 4.406 1 28.34 294 ARG B C 1
ATOM 4749 O O . ARG B 1 294 ? 23.578 1.402 4.473 1 28.34 294 ARG B O 1
ATOM 4756 N N . LEU B 1 295 ? 25.062 0.854 3.312 1 30.45 295 LEU B N 1
ATOM 4757 C CA . LEU B 1 295 ? 24.266 -0.098 2.549 1 30.45 295 LEU B CA 1
ATOM 4758 C C . LEU B 1 295 ? 24.5 -1.521 3.043 1 30.45 295 LEU B C 1
ATOM 4760 O O . LEU B 1 295 ? 25.641 -1.929 3.264 1 30.45 295 LEU B O 1
ATOM 4764 N N . CYS B 1 296 ? 23.719 -1.96 3.934 1 26.48 296 CYS B N 1
ATOM 4765 C CA . CYS B 1 296 ? 23.844 -3.391 4.188 1 26.48 296 CYS B CA 1
ATOM 4766 C C . CYS B 1 296 ? 23.547 -4.195 2.93 1 26.48 296 CYS B C 1
ATOM 4768 O O . CYS B 1 296 ? 22.438 -4.125 2.395 1 26.48 296 CYS B O 1
ATOM 4770 N N . THR B 1 297 ? 24.359 -4.223 2.172 1 29.55 297 THR B N 1
ATOM 4771 C CA . THR B 1 297 ? 24.266 -5.125 1.03 1 29.55 297 THR B CA 1
ATOM 4772 C C . THR B 1 297 ? 24.547 -6.566 1.455 1 29.55 297 THR B C 1
ATOM 4774 O O . THR B 1 297 ? 25.469 -6.824 2.223 1 29.55 297 THR B O 1
ATOM 4777 N N . TRP B 1 298 ? 23.438 -7.266 1.865 1 27.47 298 TRP B N 1
ATOM 4778 C CA . TRP B 1 298 ? 23.703 -8.703 1.959 1 27.47 298 TRP B CA 1
ATOM 4779 C C . TRP B 1 298 ? 24.25 -9.242 0.641 1 27.47 298 TRP B C 1
ATOM 4781 O O . TRP B 1 298 ? 23.703 -8.953 -0.428 1 27.47 298 TRP B O 1
ATOM 4791 N N . MET B 1 299 ? 25.484 -9.195 0.61 1 29.44 299 MET B N 1
ATOM 4792 C CA . MET B 1 299 ? 26.172 -9.773 -0.537 1 29.44 299 MET B CA 1
ATOM 4793 C C . MET B 1 299 ? 26.078 -11.297 -0.521 1 29.44 299 MET B C 1
ATOM 4795 O O . MET B 1 299 ? 26.344 -11.93 0.501 1 29.44 299 MET B O 1
ATOM 4799 N N . VAL B 1 300 ? 24.969 -11.805 -1.01 1 28.14 300 VAL B N 1
ATOM 4800 C CA . VAL B 1 300 ? 25.109 -13.227 -1.301 1 28.14 300 VAL B CA 1
ATOM 4801 C C . VAL B 1 300 ? 26.312 -13.453 -2.209 1 28.14 300 VAL B C 1
ATOM 4803 O O . VAL B 1 300 ? 26.5 -12.727 -3.193 1 28.14 300 VAL B O 1
ATOM 4806 N N . VAL B 1 301 ? 27.312 -13.992 -1.575 1 28.17 301 VAL B N 1
ATOM 4807 C CA . VAL B 1 301 ? 28.531 -14.461 -2.217 1 28.17 301 VAL B CA 1
ATOM 4808 C C . VAL B 1 301 ? 28.188 -15.133 -3.547 1 28.17 301 VAL B C 1
ATOM 4810 O O . VAL B 1 301 ? 27.109 -15.711 -3.699 1 28.17 301 VAL B O 1
ATOM 4813 N N . GLU B 1 302 ? 28.922 -14.625 -4.461 1 29.25 302 GLU B N 1
ATOM 4814 C CA . GLU B 1 302 ? 29.094 -15.07 -5.836 1 29.25 302 GLU B CA 1
ATOM 4815 C C . GLU B 1 302 ? 29.094 -16.594 -5.926 1 29.25 302 GLU B C 1
ATOM 4817 O O . GLU B 1 302 ? 30 -17.25 -5.426 1 29.25 302 GLU B O 1
ATOM 4822 N N . ILE B 1 303 ? 27.984 -17.25 -5.48 1 28.59 303 ILE B N 1
ATOM 4823 C CA . ILE B 1 303 ? 28.094 -18.594 -6.039 1 28.59 303 ILE B CA 1
ATOM 4824 C C . ILE B 1 303 ? 28.016 -18.516 -7.562 1 28.59 303 ILE B C 1
ATOM 4826 O O . ILE B 1 303 ? 27.047 -18 -8.117 1 28.59 303 ILE B O 1
ATOM 4830 N N . GLN B 1 304 ? 28.922 -19.078 -8.094 1 29.28 304 GLN B N 1
ATOM 4831 C CA . GLN B 1 304 ? 29.156 -19.234 -9.523 1 29.28 304 GLN B CA 1
ATOM 4832 C C . GLN B 1 304 ? 28.562 -18.078 -10.312 1 29.28 304 GLN B C 1
ATOM 4834 O O . GLN B 1 304 ? 27.484 -18.219 -10.898 1 29.28 304 GLN B O 1
ATOM 4839 N N . ASP B 1 305 ? 28.953 -16.828 -10.18 1 31.77 305 ASP B N 1
ATOM 4840 C CA . ASP B 1 305 ? 28.828 -15.625 -10.992 1 31.77 305 ASP B CA 1
ATOM 4841 C C . ASP B 1 305 ? 27.562 -14.859 -10.656 1 31.77 305 ASP B C 1
ATOM 4843 O O . ASP B 1 305 ? 27.172 -13.938 -11.383 1 31.77 305 ASP B O 1
ATOM 4847 N N . ILE B 1 306 ? 26.719 -15.539 -9.984 1 28.28 306 ILE B N 1
ATOM 4848 C CA . ILE B 1 306 ? 25.484 -14.789 -9.766 1 28.28 306 ILE B CA 1
ATOM 4849 C C . ILE B 1 306 ? 25.531 -14.117 -8.391 1 28.28 306 ILE B C 1
ATOM 4851 O O . ILE B 1 306 ? 25.781 -14.773 -7.379 1 28.28 306 ILE B O 1
ATOM 4855 N N . ILE B 1 307 ? 25.906 -12.844 -8.336 1 29.91 307 ILE B N 1
ATOM 4856 C CA . ILE B 1 307 ? 25.891 -12.109 -7.078 1 29.91 307 ILE B CA 1
ATOM 4857 C C . ILE B 1 307 ? 24.516 -11.461 -6.887 1 29.91 307 ILE B C 1
ATOM 4859 O O . ILE B 1 307 ? 24 -10.812 -7.797 1 29.91 307 ILE B O 1
ATOM 4863 N N . SER B 1 308 ? 23.641 -12.117 -6.145 1 29.17 308 SER B N 1
ATOM 4864 C CA . SER B 1 308 ? 22.391 -11.461 -5.77 1 29.17 308 SER B CA 1
ATOM 4865 C C . SER B 1 308 ? 22.594 -10.516 -4.586 1 29.17 308 SER B C 1
ATOM 4867 O O . SER B 1 308 ? 23.281 -10.867 -3.625 1 29.17 308 SER B O 1
ATOM 4869 N N . ILE B 1 309 ? 22.688 -9.188 -4.867 1 30.05 309 ILE B N 1
ATOM 4870 C CA . ILE B 1 309 ? 22.797 -8.195 -3.805 1 30.05 309 ILE B CA 1
ATOM 4871 C C . ILE B 1 309 ? 21.422 -7.859 -3.262 1 30.05 309 ILE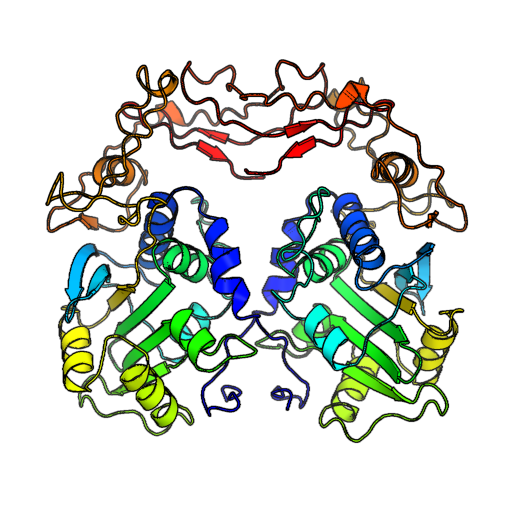 B C 1
ATOM 4873 O O . ILE B 1 309 ? 20.5 -7.566 -4.027 1 30.05 309 ILE B O 1
ATOM 4877 N N . CYS B 1 310 ? 21.094 -8.445 -2.223 1 28.22 310 CYS B N 1
ATOM 4878 C CA . CYS B 1 310 ? 19.891 -8 -1.524 1 28.22 310 CYS B CA 1
ATOM 4879 C C . CYS B 1 310 ? 20.172 -6.77 -0.672 1 28.22 310 CYS B C 1
ATOM 4881 O O . CYS B 1 310 ? 21.109 -6.773 0.132 1 28.22 310 CYS B O 1
ATOM 4883 N N . ILE B 1 311 ? 20.031 -5.629 -1.191 1 28.3 311 ILE B N 1
ATOM 4884 C CA . ILE B 1 311 ? 20.188 -4.367 -0.481 1 28.3 311 ILE B CA 1
ATOM 4885 C C . ILE B 1 311 ? 19.047 -4.188 0.521 1 28.3 311 ILE B C 1
ATOM 4887 O O . ILE B 1 311 ? 17.875 -4.207 0.145 1 28.3 311 ILE B O 1
ATOM 4891 N N . CYS B 1 312 ? 19.234 -4.711 1.656 1 24.92 312 CYS B N 1
ATOM 4892 C CA . CYS B 1 312 ? 18.234 -4.496 2.689 1 24.92 312 CYS B CA 1
ATOM 4893 C C . CYS B 1 312 ? 18.422 -3.145 3.365 1 24.92 312 CYS B C 1
ATOM 4895 O O . CYS B 1 312 ? 19.547 -2.734 3.633 1 24.92 312 CYS B O 1
ATOM 4897 N N . ARG B 1 313 ? 17.656 -2.227 3.016 1 26.28 313 ARG B N 1
ATOM 4898 C CA . ARG B 1 313 ? 17.625 -0.973 3.762 1 26.28 313 ARG B CA 1
ATOM 4899 C C . ARG B 1 313 ? 17.484 -1.229 5.258 1 26.28 313 ARG B C 1
ATOM 4901 O O . ARG B 1 313 ? 16.594 -1.976 5.684 1 26.28 313 ARG B O 1
ATOM 4908 N N . PHE B 1 314 ? 18.594 -1.313 5.949 1 24.39 314 PHE B N 1
ATOM 4909 C CA . PHE B 1 314 ? 18.406 -1.326 7.395 1 24.39 314 PHE B CA 1
ATOM 4910 C C . PHE B 1 314 ? 17.891 0.021 7.879 1 24.39 314 PHE B C 1
ATOM 4912 O O . PHE B 1 314 ? 18.281 1.068 7.363 1 24.39 314 PHE B O 1
#